Protein AF-0000000078447100 (afdb_homodimer)

Nearest PDB structures (foldseek):
  7edz-assembly1_D  TM=8.514E-01  e=6.409E-15  Homo sapiens
  6ai8-assembly1_A  TM=8.101E-01  e=1.348E-12  Saccharomyces cerevisiae S288C
  1p9o-assembly1_B  TM=8.263E-01  e=1.853E-12  Homo sapiens
  1p9o-assembly1_A  TM=8.229E-01  e=5.770E-11  Homo sapiens
  2gk4-assembly1_A  TM=7.400E-01  e=4.575E-07  Streptococcus pneumoniae TIGR4

Solvent-accessible surface area (backbone atoms only — not comparable to full-atom values): 26910 Å² total; per-residue (Å²): 136,85,70,76,40,76,47,76,41,53,69,80,52,90,51,87,57,45,63,55,67,40,46,86,88,42,76,62,48,47,62,76,25,47,47,72,45,96,87,68,45,36,33,46,49,60,66,78,89,36,40,66,51,30,51,50,30,53,52,52,41,70,73,40,50,91,34,50,45,80,46,69,30,88,45,69,66,51,41,50,52,51,50,48,54,50,36,60,69,45,42,84,48,33,47,79,34,73,46,74,53,70,76,86,64,68,50,54,38,66,41,76,89,67,48,74,89,54,86,79,65,57,84,50,65,45,74,44,61,31,34,49,45,81,59,63,63,46,52,45,36,72,66,42,43,78,51,30,39,32,32,39,58,47,83,20,82,43,72,72,51,36,53,55,54,46,49,54,39,38,29,81,85,47,50,26,56,30,32,40,32,28,33,64,92,46,50,82,47,43,37,36,35,41,36,70,88,67,49,73,44,80,44,55,38,66,90,76,38,41,68,58,50,50,49,49,52,50,52,52,54,40,51,53,48,37,53,52,53,52,51,58,60,55,57,58,68,76,100,136,84,69,77,41,77,47,77,41,53,69,81,51,91,52,84,57,43,64,56,68,40,46,87,88,42,74,60,50,47,61,74,25,46,46,71,44,96,86,68,45,36,34,46,50,59,65,77,88,34,40,66,51,30,51,50,29,52,52,53,40,69,74,42,50,90,36,51,44,80,44,71,30,87,44,68,66,51,39,51,52,52,49,48,52,50,36,60,70,44,42,85,51,32,46,80,36,73,46,73,54,70,78,86,64,69,48,52,38,67,41,76,90,68,49,73,90,54,86,79,65,57,84,49,65,46,73,45,63,30,31,48,44,82,59,62,61,48,51,46,35,73,65,41,43,80,52,31,39,34,33,39,60,46,81,20,82,45,70,72,50,36,53,54,55,46,48,53,40,37,29,81,88,47,51,27,56,30,33,41,31,28,35,64,91,45,50,83,45,40,37,37,36,41,36,70,89,67,50,75,45,80,44,54,38,68,90,76,38,42,68,59,51,50,49,48,54,51,52,50,52,42,51,52,49,37,54,53,53,52,52,56,60,56,57,56,68,78,101

Structure (mmCIF, N/CA/C/O backbone):
data_AF-0000000078447100-model_v1
#
loop_
_entity.id
_entity.type
_entity.pdbx_description
1 polymer 'DNA/pantothenate metabolism flavoprotein C-terminal domain-containing protein'
#
loop_
_atom_site.group_PDB
_atom_site.id
_atom_site.type_symbol
_atom_site.label_atom_id
_atom_site.label_alt_id
_atom_site.label_comp_id
_atom_site.label_asym_id
_atom_site.label_entity_id
_atom_site.label_seq_id
_atom_site.pdbx_PDB_ins_code
_atom_site.Cartn_x
_atom_site.Cartn_y
_atom_site.Cartn_z
_atom_site.occupancy
_atom_site.B_iso_or_equiv
_atom_site.auth_seq_id
_atom_site.auth_comp_id
_atom_site.auth_asym_id
_atom_site.auth_atom_id
_atom_site.pdbx_PDB_model_num
ATOM 1 N N . MET A 1 1 ? -15.727 24.891 15.18 1 54.41 1 MET A N 1
ATOM 2 C CA . MET A 1 1 ? -15.5 25.312 13.805 1 54.41 1 MET A CA 1
ATOM 3 C C . MET A 1 1 ? -14.773 24.219 13.016 1 54.41 1 MET A C 1
ATOM 5 O O . MET A 1 1 ? -13.992 23.453 13.578 1 54.41 1 MET A O 1
ATOM 9 N N . GLY A 1 2 ? -15.367 23.672 11.93 1 81 2 GLY A N 1
ATOM 10 C CA . GLY A 1 2 ? -14.938 22.5 11.195 1 81 2 GLY A CA 1
ATOM 11 C C . GLY A 1 2 ? -13.82 22.781 10.211 1 81 2 GLY A C 1
ATOM 12 O O . GLY A 1 2 ? -13.648 23.922 9.773 1 81 2 GLY A O 1
ATOM 13 N N . TYR A 1 3 ? -12.719 22.188 10.258 1 92.38 3 TYR A N 1
ATOM 14 C CA . TYR A 1 3 ? -11.578 22.344 9.359 1 92.38 3 TYR A CA 1
ATOM 15 C C . TYR A 1 3 ? -11.875 21.703 8 1 92.38 3 TYR A C 1
ATOM 17 O O . TYR A 1 3 ? -12.609 20.719 7.914 1 92.38 3 TYR A O 1
ATOM 25 N N . PHE A 1 4 ? -11.453 22.547 6.965 1 95.44 4 PHE A N 1
ATOM 26 C CA . PHE A 1 4 ? -11.211 21.844 5.711 1 95.44 4 PHE A CA 1
ATOM 27 C C . PHE A 1 4 ? -9.859 21.141 5.734 1 95.44 4 PHE A C 1
ATOM 29 O O . PHE A 1 4 ? -8.867 21.719 6.172 1 95.44 4 PHE A O 1
ATOM 36 N N . VAL A 1 5 ? -9.914 19.938 5.391 1 96.31 5 VAL A N 1
ATOM 37 C CA . VAL A 1 5 ? -8.695 19.156 5.566 1 96.31 5 VAL A CA 1
ATOM 38 C C . VAL A 1 5 ? -8.242 18.609 4.223 1 96.31 5 VAL A C 1
ATOM 40 O O . VAL A 1 5 ? -9.039 18 3.49 1 96.31 5 VAL A O 1
ATOM 43 N N . ILE A 1 6 ? -7.023 18.906 3.891 1 96.31 6 ILE A N 1
ATOM 44 C CA . ILE A 1 6 ? -6.344 18.219 2.799 1 96.31 6 ILE A CA 1
ATOM 45 C C . ILE A 1 6 ? -5.441 17.125 3.361 1 96.31 6 ILE A C 1
ATOM 47 O O . ILE A 1 6 ? -4.48 17.406 4.078 1 96.31 6 ILE A O 1
ATOM 51 N N . HIS A 1 7 ? -5.824 15.93 3.078 1 96.19 7 HIS A N 1
ATOM 52 C CA . HIS A 1 7 ? -5.051 14.781 3.525 1 96.19 7 HIS A CA 1
ATOM 53 C C . HIS A 1 7 ? -4.164 14.242 2.408 1 96.19 7 HIS A C 1
ATOM 55 O O . HIS A 1 7 ? -4.645 13.547 1.506 1 96.19 7 HIS A O 1
ATOM 61 N N . LEU A 1 8 ? -2.922 14.594 2.455 1 95 8 LEU A N 1
ATOM 62 C CA . LEU A 1 8 ? -1.92 14.133 1.5 1 95 8 LEU A CA 1
ATOM 63 C C . LEU A 1 8 ? -1.141 12.945 2.057 1 95 8 LEU A C 1
ATOM 65 O O . LEU A 1 8 ? -0.44 13.078 3.062 1 95 8 LEU A O 1
ATOM 69 N N . SER A 1 9 ? -1.288 11.781 1.479 1 93 9 SER A N 1
ATOM 70 C CA . SER A 1 9 ? -0.657 10.586 2.018 1 93 9 SER A CA 1
ATOM 71 C C . SER A 1 9 ? -0.119 9.695 0.902 1 93 9 SER A C 1
ATOM 73 O O . SER A 1 9 ? -0.485 9.859 -0.263 1 93 9 SER A O 1
ATOM 75 N N . ARG A 1 10 ? 0.785 8.828 1.29 1 89.75 10 ARG A N 1
ATOM 76 C CA . ARG A 1 10 ? 1.256 7.828 0.334 1 89.75 10 ARG A CA 1
ATOM 77 C C . ARG A 1 10 ? 0.117 6.918 -0.112 1 89.75 10 ARG A C 1
ATOM 79 O O . ARG A 1 10 ? -0.798 6.633 0.663 1 89.75 10 ARG A O 1
ATOM 86 N N . LYS A 1 11 ? 0.322 6.465 -1.306 1 84.12 11 LYS A N 1
ATOM 87 C CA . LYS A 1 11 ? -0.672 5.52 -1.804 1 84.12 11 LYS A CA 1
ATOM 88 C C . LYS A 1 11 ? -0.729 4.27 -0.928 1 84.12 11 LYS A C 1
ATOM 90 O O . LYS A 1 11 ? 0.309 3.754 -0.507 1 84.12 11 LYS A O 1
ATOM 95 N N . ASN A 1 12 ? -1.906 3.83 -0.473 1 75.81 12 ASN A N 1
ATOM 96 C CA . ASN A 1 12 ? -2.18 2.602 0.263 1 75.81 12 ASN A CA 1
ATOM 97 C C . ASN A 1 12 ? -1.906 2.77 1.756 1 75.81 12 ASN A C 1
ATOM 99 O O . ASN A 1 12 ? -1.729 1.784 2.473 1 75.81 12 ASN A O 1
ATOM 103 N N . SER A 1 13 ? -1.662 4.004 2.105 1 85.44 13 SER A N 1
ATOM 104 C CA . SER A 1 13 ? -1.554 4.25 3.539 1 85.44 13 SER A CA 1
ATOM 105 C C . SER A 1 13 ? -2.918 4.176 4.219 1 85.44 13 SER A C 1
ATOM 107 O O . SER A 1 13 ? -3.949 4.117 3.545 1 85.44 13 SER A O 1
ATOM 109 N N . HIS A 1 14 ? -2.803 4.141 5.516 1 87.25 14 HIS A N 1
ATOM 110 C CA . HIS A 1 14 ? -4.039 4.191 6.289 1 87.25 14 HIS A CA 1
ATOM 111 C C . HIS A 1 14 ? -4.75 5.527 6.102 1 87.25 14 HIS A C 1
ATOM 113 O O . HIS A 1 14 ? -4.113 6.586 6.137 1 87.25 14 HIS A O 1
ATOM 119 N N . LEU A 1 15 ? -6.035 5.41 5.832 1 90.5 15 LEU A N 1
ATOM 120 C CA . LEU A 1 15 ? -6.832 6.609 5.602 1 90.5 15 LEU A CA 1
ATOM 121 C C . LEU A 1 15 ? -7.773 6.863 6.777 1 90.5 15 LEU A C 1
ATOM 123 O O . LEU A 1 15 ? -8.141 5.934 7.496 1 90.5 15 LEU A O 1
ATOM 127 N N . PRO A 1 16 ? -8.117 8.125 7.027 1 90.62 16 PRO A N 1
ATOM 128 C CA . PRO A 1 16 ? -9.055 8.438 8.117 1 90.62 16 PRO A CA 1
ATOM 129 C C . PRO A 1 16 ? -10.398 7.723 7.961 1 90.62 16 PRO A C 1
ATOM 131 O O . PRO A 1 16 ? -10.867 7.523 6.84 1 90.62 16 PRO A O 1
ATOM 134 N N . PHE A 1 17 ? -11.062 7.309 9.086 1 92.56 17 PHE A N 1
ATOM 135 C CA . PHE A 1 17 ? -12.367 6.66 9.164 1 92.56 17 PHE A CA 1
ATOM 136 C C . PHE A 1 17 ? -12.281 5.219 8.68 1 92.56 17 PHE A C 1
ATOM 138 O O . PHE A 1 17 ? -12.883 4.32 9.281 1 92.56 17 PHE A O 1
ATOM 145 N N . LEU A 1 18 ? -11.484 5.035 7.617 1 90.81 18 LEU A N 1
ATOM 146 C CA . LEU A 1 18 ? -11.469 3.762 6.91 1 90.81 18 LEU A CA 1
ATOM 147 C C . LEU A 1 18 ? -10.898 2.656 7.793 1 90.81 18 LEU A C 1
ATOM 149 O O . LEU A 1 18 ? -11.297 1.495 7.68 1 90.81 18 LEU A O 1
ATOM 153 N N . GLY A 1 19 ? -10.023 3.082 8.641 1 87.81 19 GLY A N 1
ATOM 154 C CA . GLY A 1 19 ? -9.383 2.102 9.508 1 87.81 19 GLY A CA 1
ATOM 155 C C . GLY A 1 19 ? -10.359 1.383 10.422 1 87.81 19 GLY A C 1
ATOM 156 O O . GLY A 1 19 ? -10.039 0.324 10.969 1 87.81 19 GLY A O 1
ATOM 157 N N . LYS A 1 20 ? -11.523 1.904 10.602 1 87.5 20 LYS A N 1
ATOM 158 C CA . LYS A 1 20 ? -12.547 1.272 11.43 1 87.5 20 LYS A CA 1
ATOM 159 C C . LYS A 1 20 ? -13.383 0.293 10.617 1 87.5 20 LYS A C 1
ATOM 161 O O . LYS A 1 20 ? -14.18 -0.462 11.172 1 87.5 20 LYS A O 1
ATOM 166 N N . ILE A 1 21 ? -13.219 0.343 9.32 1 89 21 ILE A N 1
ATOM 167 C CA . ILE A 1 21 ? -14 -0.478 8.398 1 89 21 ILE A CA 1
ATOM 168 C C . ILE A 1 21 ? -13.125 -1.584 7.82 1 89 21 ILE A C 1
ATOM 170 O O . ILE A 1 21 ? -13.555 -2.736 7.719 1 89 21 ILE A O 1
ATOM 174 N N . VAL A 1 22 ? -11.93 -1.166 7.52 1 85.94 22 VAL A N 1
ATOM 175 C CA . VAL A 1 22 ? -11.023 -2.07 6.82 1 85.94 22 VAL A CA 1
ATOM 176 C C . VAL A 1 22 ? -9.852 -2.438 7.73 1 85.94 22 VAL A C 1
ATOM 178 O O . VAL A 1 22 ? -9.312 -1.58 8.438 1 85.94 22 VAL A O 1
ATOM 181 N N . ASP A 1 23 ? -9.562 -3.684 7.734 1 84.94 23 ASP A N 1
ATOM 182 C CA . ASP A 1 23 ? -8.352 -4.156 8.398 1 84.94 23 ASP A CA 1
ATOM 183 C C . ASP A 1 23 ? -7.168 -4.16 7.438 1 84.94 23 ASP A C 1
ATOM 185 O O . ASP A 1 23 ? -7.098 -4.992 6.535 1 84.94 23 ASP A O 1
ATOM 189 N N . TYR A 1 24 ? -6.215 -3.344 7.699 1 79.75 24 TYR A N 1
ATOM 190 C CA . TYR A 1 24 ? -5.082 -3.18 6.797 1 79.75 24 TYR A CA 1
ATOM 191 C C . TYR A 1 24 ? -4.121 -4.359 6.906 1 79.75 24 TYR A C 1
ATOM 193 O O . TYR A 1 24 ? -3.334 -4.609 5.992 1 79.75 24 TYR A O 1
ATOM 201 N N . GLU A 1 25 ? -4.191 -5.055 7.926 1 82.38 25 GLU A N 1
ATOM 202 C CA . GLU A 1 25 ? -3.314 -6.207 8.117 1 82.38 25 GLU A CA 1
ATOM 203 C C . GLU A 1 25 ? -3.887 -7.453 7.457 1 82.38 25 GLU A C 1
ATOM 205 O O . GLU A 1 25 ? -3.139 -8.328 7.02 1 82.38 25 GLU A O 1
ATOM 210 N N . HIS A 1 26 ? -5.195 -7.457 7.508 1 86.25 26 HIS A N 1
ATOM 211 C CA . HIS A 1 26 ? -5.902 -8.562 6.875 1 86.25 26 HIS A CA 1
ATOM 212 C C . HIS A 1 26 ? -6.742 -8.078 5.699 1 86.25 26 HIS A C 1
ATOM 214 O O . HIS A 1 26 ? -7.941 -7.836 5.844 1 86.25 26 HIS A O 1
ATOM 220 N N . GLY A 1 27 ? -6.164 -8.07 4.57 1 83.38 27 GLY A N 1
ATOM 221 C CA . GLY A 1 27 ? -6.742 -7.418 3.404 1 83.38 27 GLY A CA 1
ATOM 222 C C . GLY A 1 27 ? -8.078 -8.008 2.998 1 83.38 27 GLY A C 1
ATOM 223 O O . GLY A 1 27 ? -8.938 -7.301 2.461 1 83.38 27 GLY A O 1
ATOM 224 N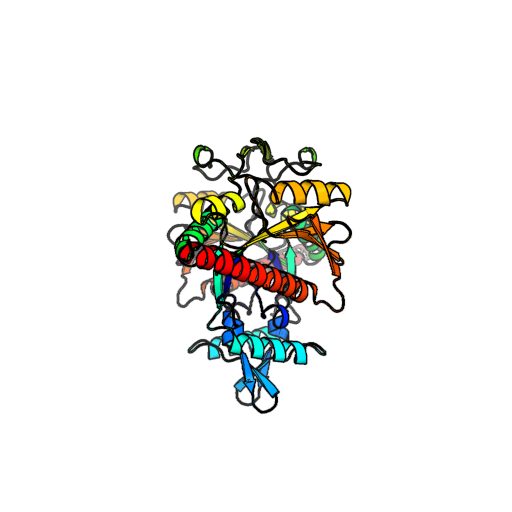 N . MET A 1 28 ? -8.289 -9.289 3.314 1 90.5 28 MET A N 1
ATOM 225 C CA . MET A 1 2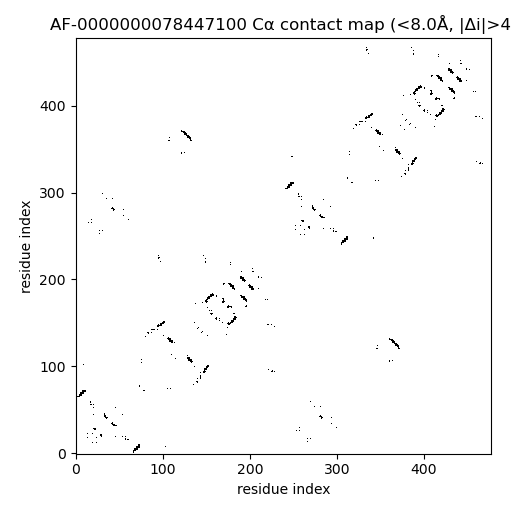8 ? -9.523 -9.938 2.887 1 90.5 28 MET A CA 1
ATOM 226 C C . MET A 1 28 ? -10.609 -9.797 3.951 1 90.5 28 MET A C 1
ATOM 228 O O . MET A 1 28 ? -11.742 -10.219 3.744 1 90.5 28 MET A O 1
ATOM 232 N N . SER A 1 29 ? -10.328 -9.133 4.992 1 88.5 29 SER A N 1
ATOM 233 C CA . SER A 1 29 ? -11.258 -9.055 6.117 1 88.5 29 SER A CA 1
ATOM 234 C C . SER A 1 29 ? -12.555 -8.367 5.711 1 88.5 29 SER A C 1
ATOM 236 O O . SER A 1 29 ? -13.633 -8.727 6.199 1 88.5 29 SER A O 1
ATOM 238 N N . VAL A 1 30 ? -12.43 -7.445 4.844 1 90.31 30 VAL A N 1
ATOM 239 C CA . VAL A 1 30 ? -13.617 -6.738 4.395 1 90.31 30 VAL A CA 1
ATOM 240 C C . VAL A 1 30 ? -14.562 -7.707 3.688 1 90.31 30 VAL A C 1
ATOM 242 O O . VAL A 1 30 ? -15.781 -7.645 3.871 1 90.31 30 VAL A O 1
ATOM 245 N N . MET A 1 31 ? -13.977 -8.57 2.93 1 93.44 31 MET A N 1
ATOM 246 C CA . MET A 1 31 ? -14.781 -9.562 2.221 1 93.44 31 MET A CA 1
ATOM 247 C C . MET A 1 31 ? -15.531 -10.461 3.201 1 93.44 31 MET A C 1
ATOM 249 O O . MET A 1 31 ? -16.688 -10.82 2.967 1 93.44 31 MET A O 1
ATOM 253 N N . ASP A 1 32 ? -14.883 -10.758 4.262 1 93.56 32 ASP A N 1
ATOM 254 C CA . ASP A 1 32 ? -15.461 -11.641 5.273 1 93.56 32 ASP A CA 1
ATOM 255 C C . ASP A 1 32 ? -16.656 -10.977 5.957 1 93.56 32 ASP A C 1
ATOM 257 O O . ASP A 1 32 ? -17.5 -11.656 6.547 1 93.56 32 ASP A O 1
ATOM 261 N N . ARG A 1 33 ? -16.719 -9.641 5.852 1 93.75 33 ARG A N 1
ATOM 262 C CA . ARG A 1 33 ? -17.734 -8.906 6.594 1 93.75 33 ARG A CA 1
ATOM 263 C C . ARG A 1 33 ? -18.891 -8.508 5.688 1 93.75 33 ARG A C 1
ATOM 265 O O . ARG A 1 33 ? -19.828 -7.836 6.125 1 93.75 33 ARG A O 1
ATOM 272 N N . LEU A 1 34 ? -18.797 -8.883 4.453 1 95.06 34 LEU A N 1
ATOM 273 C CA . LEU A 1 34 ? -19.859 -8.586 3.5 1 95.06 34 LEU A CA 1
ATOM 274 C C . LEU A 1 34 ? -20.672 -9.836 3.182 1 95.06 34 LEU A C 1
ATOM 276 O O . LEU A 1 34 ? -20.109 -10.93 3.057 1 95.06 34 LEU A O 1
ATOM 280 N N . SER A 1 35 ? -21.922 -9.695 3.096 1 94.38 35 SER A N 1
ATOM 281 C CA . SER A 1 35 ? -22.812 -10.789 2.707 1 94.38 35 SER A CA 1
ATOM 282 C C . SER A 1 35 ? -24.016 -10.266 1.915 1 94.38 35 SER A C 1
ATOM 284 O O . SER A 1 35 ? -24.375 -9.094 2.031 1 94.38 35 SER A O 1
ATOM 286 N N . VAL A 1 36 ? -24.5 -11.094 1.108 1 93.25 36 VAL A N 1
ATOM 287 C CA . VAL A 1 36 ? -25.688 -10.742 0.322 1 93.25 36 VAL A CA 1
ATOM 288 C C . VAL A 1 36 ? -26.938 -11.289 0.997 1 93.25 36 VAL A C 1
ATOM 290 O O . VAL A 1 36 ? -27.062 -12.5 1.207 1 93.25 36 VAL A O 1
ATOM 293 N N . SER A 1 37 ? -27.828 -10.398 1.295 1 89.94 37 SER A N 1
ATOM 294 C CA . SER A 1 37 ? -29.078 -10.812 1.911 1 89.94 37 SER A CA 1
ATOM 295 C C . SER A 1 37 ? -30 -11.469 0.894 1 89.94 37 SER A C 1
ATOM 297 O O . SER A 1 37 ? -29.734 -11.43 -0.31 1 89.94 37 SER A O 1
ATOM 299 N N . LYS A 1 38 ? -31.062 -12.055 1.337 1 89.06 38 LYS A N 1
ATOM 300 C CA . LYS A 1 38 ? -32.031 -12.727 0.493 1 89.06 38 LYS A CA 1
ATOM 301 C C . LYS A 1 38 ? -32.688 -11.75 -0.49 1 89.06 38 LYS A C 1
ATOM 303 O O . LYS A 1 38 ? -33.062 -12.133 -1.602 1 89.06 38 LYS A O 1
ATOM 308 N N . ASP A 1 39 ? -32.781 -10.43 -0.158 1 88.19 39 ASP A N 1
ATOM 309 C CA . ASP A 1 39 ? -33.375 -9.398 -0.99 1 88.19 39 ASP A CA 1
ATOM 310 C C . ASP A 1 39 ? -32.375 -8.773 -1.938 1 88.19 39 ASP A C 1
ATOM 312 O O . ASP A 1 39 ? -32.656 -7.785 -2.613 1 88.19 39 ASP A O 1
ATOM 316 N N . GLY A 1 40 ? -31.188 -9.32 -1.901 1 87.25 40 GLY A N 1
ATOM 317 C CA . GLY A 1 40 ? -30.172 -8.852 -2.83 1 87.25 40 GLY A CA 1
ATOM 318 C C . GLY A 1 40 ? -29.406 -7.645 -2.32 1 87.25 40 GLY A C 1
ATOM 319 O O . GLY A 1 40 ? -28.734 -6.965 -3.088 1 87.25 40 GLY A O 1
ATOM 320 N N . VAL A 1 41 ? -29.672 -7.352 -1.05 1 91 41 VAL A N 1
ATOM 321 C CA . VAL A 1 41 ? -28.953 -6.227 -0.448 1 91 41 VAL A CA 1
ATOM 322 C C . VAL A 1 41 ? -27.625 -6.703 0.137 1 91 41 VAL A C 1
ATOM 324 O O . VAL A 1 41 ? -27.578 -7.754 0.785 1 91 41 VAL A O 1
ATOM 327 N N . ILE A 1 42 ? -26.578 -5.973 -0.203 1 95.12 42 ILE A N 1
ATOM 328 C CA . ILE A 1 42 ? -25.297 -6.32 0.375 1 95.12 42 ILE A CA 1
ATOM 329 C C . ILE A 1 42 ? -25.156 -5.688 1.756 1 95.12 42 ILE A C 1
ATOM 331 O O . ILE A 1 42 ? -25.297 -4.473 1.904 1 95.12 42 ILE A O 1
ATOM 335 N N . VAL A 1 43 ? -24.859 -6.496 2.711 1 95.31 43 VAL A N 1
ATOM 336 C CA . VAL A 1 43 ? -24.766 -6.043 4.094 1 95.31 43 VAL A CA 1
ATOM 337 C C . VAL A 1 43 ? -23.328 -6.156 4.574 1 95.31 43 VAL A C 1
ATOM 339 O O . VAL A 1 43 ? -22.609 -7.098 4.211 1 95.31 43 VAL A O 1
ATOM 342 N N . PHE A 1 44 ? -22.922 -5.184 5.309 1 95.31 44 PHE A N 1
ATOM 343 C CA . PHE A 1 44 ? -21.609 -5.164 5.953 1 95.31 44 PHE A CA 1
ATOM 344 C C . PHE A 1 44 ? -21.75 -5.402 7.453 1 95.31 44 PHE A C 1
ATOM 346 O O . PHE A 1 44 ? -22.406 -4.629 8.148 1 95.31 44 PHE A O 1
ATOM 353 N N . GLU A 1 45 ? -21.078 -6.453 7.914 1 92.94 45 GLU A N 1
ATOM 354 C CA . GLU A 1 45 ? -21.172 -6.816 9.32 1 92.94 45 GLU A CA 1
ATOM 355 C C . GLU A 1 45 ? -19.812 -6.773 10 1 92.94 45 GLU A C 1
ATOM 357 O O . GLU A 1 45 ? -19.031 -7.73 9.906 1 92.94 45 GLU A O 1
ATOM 362 N N . PRO A 1 46 ? -19.594 -5.68 10.711 1 89.5 46 PRO A N 1
ATOM 363 C CA . PRO A 1 46 ? -18.297 -5.609 11.398 1 89.5 46 PRO A CA 1
ATOM 364 C C . PRO A 1 46 ? -18.109 -6.73 12.422 1 89.5 46 PRO A C 1
ATOM 366 O O . PRO A 1 46 ? -19.078 -7.379 12.812 1 89.5 46 PRO A O 1
ATOM 369 N N . GLU A 1 47 ? -16.797 -6.949 12.695 1 79.94 47 GLU A N 1
ATOM 370 C CA . GLU A 1 47 ? -16.484 -7.992 13.672 1 79.94 47 GLU A CA 1
ATOM 371 C C . GLU A 1 47 ? -16.828 -7.547 15.086 1 79.94 47 GLU A C 1
ATOM 373 O O . GLU A 1 47 ? -16.375 -6.496 15.539 1 79.94 47 GLU A O 1
ATOM 378 N N . GLY A 1 48 ? -17.609 -8.352 15.773 1 75.19 48 GLY A N 1
ATOM 379 C CA . GLY A 1 48 ? -17.875 -8.219 17.203 1 75.19 48 GLY A CA 1
ATOM 380 C C . GLY A 1 48 ? -18.094 -6.785 17.641 1 75.19 48 GLY A C 1
ATOM 381 O O . GLY A 1 48 ? -18.984 -6.102 17.125 1 75.19 48 GLY A O 1
ATOM 382 N N . ASP A 1 49 ? -17 -6.375 18.516 1 76.75 49 ASP A N 1
ATOM 383 C CA . ASP A 1 49 ? -17.078 -5.105 19.234 1 76.75 49 ASP A CA 1
ATOM 384 C C . ASP A 1 49 ? -16.75 -3.934 18.312 1 76.75 49 ASP A C 1
ATOM 386 O O . ASP A 1 49 ? -16.844 -2.771 18.703 1 76.75 49 ASP A O 1
ATOM 390 N N . GLN A 1 50 ? -16.688 -4.223 16.969 1 85.56 50 GLN A N 1
ATOM 391 C CA . GLN A 1 50 ? -16.281 -3.146 16.062 1 85.56 50 GLN A CA 1
ATOM 392 C C . GLN A 1 50 ? -17.5 -2.492 15.414 1 85.56 50 GLN A C 1
ATOM 394 O O . GLN A 1 50 ? -17.359 -1.507 14.688 1 85.56 50 GLN A O 1
ATOM 399 N N . TYR A 1 51 ? -18.641 -3.016 15.805 1 89.81 51 TYR A N 1
ATOM 400 C CA . TYR A 1 51 ? -19.859 -2.508 15.172 1 89.81 51 TYR A CA 1
ATOM 401 C C . TYR A 1 51 ? -20.078 -1.037 15.508 1 89.81 51 TYR A C 1
ATOM 403 O O . TYR A 1 51 ? -20.25 -0.209 14.617 1 89.81 51 TYR A O 1
ATOM 411 N N . LEU A 1 52 ? -19.984 -0.781 16.781 1 89.5 52 LEU A N 1
ATOM 412 C CA . LEU A 1 52 ? -20.219 0.592 17.219 1 89.5 52 LEU A CA 1
ATOM 413 C C . LEU A 1 52 ? -19.156 1.53 16.641 1 89.5 52 LEU A C 1
ATOM 415 O O . LEU A 1 52 ? -19.469 2.67 16.281 1 89.5 52 LEU A O 1
ATOM 419 N N . HIS A 1 53 ? -17.984 1.069 16.547 1 89.88 53 HIS A N 1
ATOM 420 C CA . HIS A 1 53 ? -16.906 1.868 15.984 1 89.88 53 HIS A CA 1
ATOM 421 C C . HIS A 1 53 ? -17.141 2.131 14.5 1 89.88 53 HIS A C 1
ATOM 42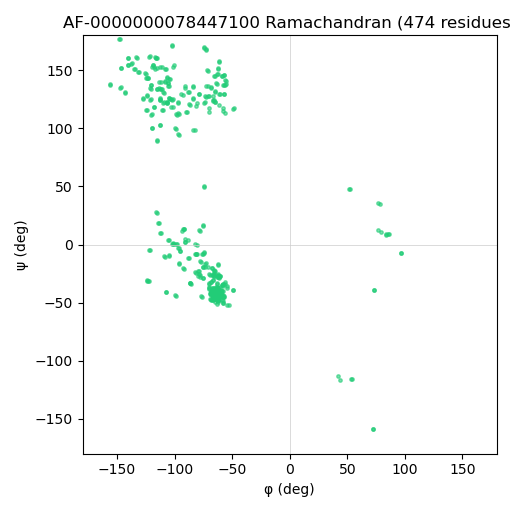3 O O . HIS A 1 53 ? -16.891 3.236 14.016 1 89.88 53 HIS A O 1
ATOM 429 N N . ALA A 1 54 ? -17.656 1.135 13.891 1 93.62 54 ALA A N 1
ATOM 430 C CA . ALA A 1 54 ? -17.938 1.271 12.461 1 93.62 54 ALA A CA 1
ATOM 431 C C . ALA A 1 54 ? -19.062 2.271 12.219 1 93.62 54 ALA A C 1
ATOM 433 O O . ALA A 1 54 ? -18.938 3.143 11.352 1 93.62 54 ALA A O 1
ATOM 434 N N . ILE A 1 55 ? -20.031 2.195 13.039 1 93.25 55 ILE A N 1
ATOM 435 C CA . ILE A 1 55 ? -21.156 3.098 12.898 1 93.25 55 ILE A CA 1
ATOM 436 C C . ILE A 1 55 ? -20.703 4.539 13.125 1 93.25 55 ILE A C 1
ATOM 438 O O . ILE A 1 55 ? -21.047 5.434 12.352 1 93.25 55 ILE A O 1
ATOM 442 N N . LYS A 1 56 ? -19.969 4.66 14.133 1 92.56 56 LYS A N 1
ATOM 443 C CA . LYS A 1 56 ? -19.453 5.996 14.445 1 92.56 56 LYS A CA 1
ATOM 444 C C . LYS A 1 56 ? -18.594 6.535 13.305 1 92.56 56 LYS A C 1
ATOM 446 O O . LYS A 1 56 ? -18.719 7.703 12.93 1 92.56 56 LYS A O 1
ATOM 451 N N . ALA A 1 57 ? -17.781 5.727 12.805 1 93.75 57 ALA A N 1
ATOM 452 C CA . ALA A 1 57 ? -16.906 6.137 11.703 1 93.75 57 ALA A CA 1
ATOM 453 C C . ALA A 1 57 ? -17.719 6.535 10.477 1 93.75 57 ALA A C 1
ATOM 455 O O . ALA A 1 57 ? -17.422 7.535 9.82 1 93.75 57 ALA A O 1
ATOM 456 N N . LEU A 1 58 ? -18.734 5.789 10.18 1 95.38 58 LEU A N 1
ATOM 457 C CA . LEU A 1 58 ? -19.562 6.066 9.016 1 95.38 58 LEU A CA 1
ATOM 458 C C . LEU A 1 58 ? -20.328 7.375 9.195 1 95.38 58 LEU A C 1
ATOM 460 O O . LEU A 1 58 ? -20.422 8.18 8.266 1 95.38 58 LEU A O 1
ATOM 464 N N . LYS A 1 59 ? -20.781 7.594 10.352 1 93.5 59 LYS A N 1
ATOM 465 C CA . LYS A 1 59 ? -21.484 8.836 10.648 1 93.5 59 LYS A CA 1
ATOM 466 C C . LYS A 1 59 ? -20.547 10.031 10.57 1 93.5 59 LYS A C 1
ATOM 468 O O . LYS A 1 59 ? -20.875 11.047 9.945 1 93.5 59 LYS A O 1
ATOM 473 N N . ASP A 1 60 ? -19.422 9.867 11.195 1 93.38 60 ASP A N 1
ATOM 474 C CA . ASP A 1 60 ? -18.422 10.93 11.18 1 93.38 60 ASP A CA 1
ATOM 475 C C . ASP A 1 60 ? -17.984 11.25 9.75 1 93.38 60 ASP A C 1
ATOM 477 O O . ASP A 1 60 ? -17.828 12.422 9.391 1 93.38 60 ASP A O 1
ATOM 481 N N . TYR A 1 61 ? -17.844 10.258 8.984 1 95.38 61 TYR A N 1
ATOM 482 C CA . TYR A 1 61 ? -17.438 10.461 7.598 1 95.38 61 TYR A CA 1
ATOM 483 C C . TYR A 1 61 ? -18.516 11.195 6.816 1 95.38 61 TYR A C 1
ATOM 485 O O . TYR A 1 61 ? -18.219 12.141 6.078 1 95.38 61 TYR A O 1
ATOM 493 N N . ALA A 1 62 ? -19.703 10.766 6.969 1 93.69 62 ALA A N 1
ATOM 494 C CA . ALA A 1 62 ? -20.812 11.391 6.258 1 93.69 62 ALA A CA 1
ATOM 495 C C . ALA A 1 62 ? -20.906 12.875 6.602 1 93.69 62 ALA A C 1
ATOM 497 O O . ALA A 1 62 ? -21.219 13.703 5.734 1 93.69 62 ALA A O 1
ATOM 498 N N . GLU A 1 63 ? -20.578 13.164 7.777 1 93.69 63 GLU A N 1
ATOM 499 C CA . GLU A 1 63 ? -20.703 14.539 8.258 1 93.69 63 GLU A CA 1
ATOM 500 C C . GLU A 1 63 ? -19.531 15.391 7.773 1 93.69 63 GLU A C 1
ATOM 502 O O . GLU A 1 63 ? -19.656 16.609 7.672 1 93.69 63 GLU A O 1
ATOM 507 N N . ASN A 1 64 ? -18.453 14.734 7.453 1 94.56 64 ASN A N 1
ATOM 508 C CA . ASN A 1 64 ? -17.25 15.531 7.27 1 94.56 64 ASN A CA 1
ATOM 509 C C . ASN A 1 64 ? -16.656 15.352 5.871 1 94.56 64 ASN A C 1
ATOM 511 O O . ASN A 1 64 ? -15.727 16.062 5.488 1 94.56 64 ASN A O 1
ATOM 515 N N . LYS A 1 65 ? -17.234 14.461 5.102 1 94.19 65 LYS A N 1
ATOM 516 C CA . LYS A 1 65 ? -16.625 14.094 3.828 1 94.19 65 LYS A CA 1
ATOM 517 C C . LYS A 1 65 ? -16.531 15.305 2.896 1 94.19 65 LYS A C 1
ATOM 519 O O . LYS A 1 65 ? -15.609 15.398 2.086 1 94.19 65 LYS A O 1
ATOM 524 N N . ASN A 1 66 ? -17.422 16.266 3.004 1 94.38 66 ASN A N 1
ATOM 525 C CA . ASN A 1 66 ? -17.422 17.422 2.117 1 94.38 66 ASN A CA 1
ATOM 526 C C . ASN A 1 66 ? -16.312 18.406 2.48 1 94.38 66 ASN A C 1
ATOM 528 O O . ASN A 1 66 ? -16.016 19.328 1.718 1 94.38 66 ASN A O 1
ATOM 532 N N . ARG A 1 67 ? -15.641 18.203 3.58 1 95.69 67 ARG A N 1
ATOM 533 C CA . ARG A 1 67 ? -14.547 19.062 4.016 1 95.69 67 ARG A CA 1
ATOM 534 C C . ARG A 1 67 ? -13.219 18.328 3.963 1 95.69 67 ARG A C 1
ATOM 536 O O . ARG A 1 67 ? -12.195 18.844 4.434 1 95.69 67 ARG A O 1
ATOM 543 N N . LEU A 1 68 ? -13.258 17.188 3.377 1 95.06 68 LEU A N 1
ATOM 544 C CA . LEU A 1 68 ? -12.062 16.359 3.318 1 95.06 68 LEU A CA 1
ATOM 545 C C . LEU A 1 68 ? -11.625 16.141 1.876 1 95.06 68 LEU A C 1
ATOM 547 O O . LEU A 1 68 ? -12.414 15.695 1.04 1 95.06 68 LEU A O 1
ATOM 551 N N . PHE A 1 69 ? -10.469 16.594 1.586 1 94.56 69 PHE A N 1
ATOM 552 C CA . PHE A 1 69 ? -9.844 16.312 0.297 1 94.56 69 PHE A CA 1
ATOM 553 C C . PHE A 1 69 ? -8.656 15.375 0.459 1 94.56 69 PHE A C 1
ATOM 555 O O . PHE A 1 69 ? -7.672 15.719 1.121 1 94.56 69 PHE A O 1
ATOM 562 N N . VAL A 1 70 ? -8.797 14.195 -0.137 1 94.25 70 VAL A N 1
ATOM 563 C CA . VAL A 1 70 ? -7.754 13.18 -0.006 1 94.25 70 VAL A CA 1
ATOM 564 C C . VAL A 1 70 ? -6.949 13.094 -1.302 1 94.25 70 VAL A C 1
ATOM 566 O O . VAL A 1 70 ? -7.52 12.977 -2.389 1 94.25 70 VAL A O 1
ATOM 569 N N . GLU A 1 71 ? -5.676 13.227 -1.182 1 93.31 71 GLU A N 1
ATOM 570 C CA . GLU A 1 71 ? -4.75 13.102 -2.303 1 93.31 71 GLU A CA 1
ATOM 571 C C . GLU A 1 71 ? -3.588 12.172 -1.959 1 93.31 71 GLU A C 1
ATOM 573 O O . GLU A 1 71 ? -3.195 12.07 -0.795 1 93.31 71 GLU A O 1
ATOM 578 N N . HIS A 1 72 ? -3.107 11.484 -3.01 1 92.44 72 HIS A N 1
ATOM 579 C CA . HIS A 1 72 ? -2.047 10.516 -2.77 1 92.44 72 HIS A CA 1
ATOM 580 C C . HIS A 1 72 ? -0.779 10.883 -3.533 1 92.44 72 HIS A C 1
ATOM 582 O O . HIS A 1 72 ? -0.834 11.633 -4.512 1 92.44 72 HIS A O 1
ATOM 588 N N . PHE A 1 73 ? 0.351 10.43 -3.004 1 90.88 73 PHE A N 1
ATOM 589 C CA . PHE A 1 73 ? 1.627 10.5 -3.705 1 90.88 73 PHE A CA 1
ATOM 590 C C . PHE A 1 73 ? 2.359 9.164 -3.629 1 90.88 73 PHE A C 1
ATOM 592 O O . PHE A 1 73 ? 2.047 8.328 -2.777 1 90.88 73 PHE A O 1
ATOM 599 N N . THR A 1 74 ? 3.348 8.953 -4.555 1 85 74 THR A N 1
ATOM 600 C CA . THR A 1 74 ? 4.125 7.719 -4.551 1 85 74 THR A CA 1
ATOM 601 C C . THR A 1 74 ? 5.617 8.016 -4.445 1 85 74 THR A C 1
ATOM 603 O O . THR A 1 74 ? 6.371 7.242 -3.857 1 85 74 THR A O 1
ATOM 606 N N . THR A 1 75 ? 6.039 9.156 -5.008 1 83.06 75 THR A N 1
ATOM 607 C CA . THR A 1 75 ? 7.453 9.508 -4.984 1 83.06 75 THR A CA 1
ATOM 608 C C . THR A 1 75 ? 7.684 10.773 -4.164 1 83.06 75 THR A C 1
ATOM 610 O O . THR A 1 75 ? 6.75 11.547 -3.93 1 83.06 75 THR A O 1
ATOM 613 N N . VAL A 1 76 ? 8.906 10.93 -3.771 1 86.38 76 VAL A N 1
ATOM 614 C CA . VAL A 1 76 ? 9.266 12.125 -3.016 1 86.38 76 VAL A CA 1
ATOM 615 C C . VAL A 1 76 ? 9.039 13.367 -3.877 1 86.38 76 VAL A C 1
ATOM 617 O O . VAL A 1 76 ? 8.555 14.391 -3.389 1 86.38 76 VAL A O 1
ATOM 620 N N . ASP A 1 77 ? 9.328 13.242 -5.141 1 84.56 77 ASP A N 1
ATOM 621 C CA . ASP A 1 77 ? 9.133 14.367 -6.047 1 84.56 77 ASP A CA 1
ATOM 622 C C . ASP A 1 77 ? 7.656 14.742 -6.152 1 84.56 77 ASP A C 1
ATOM 624 O O . ASP A 1 77 ? 7.305 15.922 -6.129 1 84.56 77 ASP A O 1
ATOM 628 N N . GLU A 1 78 ? 6.883 13.742 -6.246 1 89.25 78 GLU A N 1
ATOM 629 C CA . GLU A 1 78 ? 5.445 13.969 -6.32 1 89.25 78 GLU A CA 1
ATOM 630 C C . GLU A 1 78 ? 4.922 14.609 -5.035 1 89.25 78 GLU A C 1
ATOM 632 O O . GLU A 1 78 ? 4.098 15.523 -5.082 1 89.25 78 GLU A O 1
ATOM 637 N N . TYR A 1 79 ? 5.406 14.07 -4.004 1 92.62 79 TYR A N 1
ATOM 638 C CA . TYR A 1 79 ? 5.023 14.625 -2.709 1 92.62 79 TYR A CA 1
ATOM 639 C C . TYR A 1 79 ? 5.383 16.094 -2.619 1 92.62 79 TYR A C 1
ATOM 641 O O . TYR A 1 79 ? 4.535 16.938 -2.275 1 92.62 79 TYR A O 1
ATOM 649 N N . GLN A 1 80 ? 6.555 16.422 -2.934 1 91.12 80 GLN A N 1
ATOM 650 C CA . GLN A 1 80 ? 7.027 17.797 -2.848 1 91.12 80 GLN A CA 1
ATOM 651 C C . GLN A 1 80 ? 6.246 18.703 -3.789 1 91.12 80 GLN A C 1
ATOM 653 O O . GLN A 1 80 ? 5.875 19.828 -3.418 1 91.12 80 GLN A O 1
ATOM 658 N N . ALA A 1 81 ? 6.004 18.25 -4.965 1 93.06 81 ALA A N 1
ATOM 659 C CA . ALA A 1 81 ? 5.258 19.031 -5.945 1 93.06 81 ALA A CA 1
ATOM 660 C C . ALA A 1 81 ? 3.848 19.328 -5.449 1 93.06 81 ALA A C 1
ATOM 662 O O . ALA A 1 81 ? 3.375 20.469 -5.547 1 93.06 81 ALA A O 1
ATOM 663 N N . LYS A 1 82 ? 3.221 18.359 -4.941 1 95.62 82 LYS A N 1
ATOM 664 C CA . LYS A 1 82 ? 1.858 18.531 -4.445 1 95.62 82 LYS A CA 1
ATOM 665 C C . LYS A 1 82 ? 1.829 19.422 -3.217 1 95.62 82 LYS A C 1
ATOM 667 O O . LYS A 1 82 ? 0.955 20.281 -3.094 1 95.62 82 LYS A O 1
ATOM 672 N N . LEU A 1 83 ? 2.748 19.219 -2.33 1 95.12 83 LEU A N 1
ATOM 673 C CA . LEU A 1 83 ? 2.83 20.062 -1.145 1 95.12 83 LEU A CA 1
ATOM 674 C C . LEU A 1 83 ? 3.059 21.531 -1.53 1 95.12 83 LEU A C 1
ATOM 676 O O . LEU A 1 83 ? 2.445 22.422 -0.955 1 95.12 83 LEU A O 1
ATOM 680 N N . LYS A 1 84 ? 3.941 21.734 -2.504 1 94.75 84 LYS A N 1
ATOM 681 C CA . LYS A 1 84 ? 4.191 23.078 -2.99 1 94.75 84 LYS A CA 1
ATOM 682 C C . LYS A 1 84 ? 2.912 23.719 -3.525 1 94.75 84 LYS A C 1
ATOM 684 O O . LYS A 1 84 ? 2.598 24.859 -3.197 1 94.75 84 LYS A O 1
ATOM 689 N N . THR A 1 85 ? 2.248 22.953 -4.328 1 96.5 85 THR A N 1
ATOM 690 C CA . THR A 1 85 ? 0.994 23.438 -4.895 1 96.5 85 THR A CA 1
ATOM 691 C C . THR A 1 85 ? 0.012 23.828 -3.787 1 96.5 85 THR A C 1
ATOM 693 O O . THR A 1 85 ? -0.614 24.875 -3.844 1 96.5 85 THR A O 1
ATOM 696 N N . ILE A 1 86 ? -0.094 23 -2.803 1 96.38 86 ILE A N 1
ATOM 697 C CA . ILE A 1 86 ? -0.994 23.234 -1.679 1 96.38 86 ILE A CA 1
ATOM 698 C C . ILE A 1 86 ? -0.538 24.469 -0.904 1 96.38 86 ILE A C 1
ATOM 700 O O . ILE A 1 86 ? -1.353 25.312 -0.551 1 96.38 86 ILE A O 1
ATOM 704 N N . ALA A 1 87 ? 0.741 24.531 -0.639 1 95.88 87 ALA A N 1
ATOM 705 C CA . ALA A 1 87 ? 1.294 25.672 0.098 1 95.88 87 ALA A CA 1
ATOM 706 C C . ALA A 1 87 ? 0.997 26.984 -0.616 1 95.88 87 ALA A C 1
ATOM 708 O O . ALA A 1 87 ? 0.532 27.938 0.004 1 95.88 87 ALA A O 1
ATOM 709 N N . TYR A 1 88 ? 1.207 26.984 -1.917 1 96.5 88 TYR A N 1
ATOM 710 C CA . TYR A 1 88 ? 0.941 28.203 -2.686 1 96.5 88 TYR A CA 1
ATOM 711 C C . TYR A 1 88 ? -0.535 28.562 -2.621 1 96.5 88 TYR A C 1
ATOM 713 O O . TYR A 1 88 ? -0.878 29.75 -2.463 1 96.5 88 TYR A O 1
ATOM 721 N N . ALA A 1 89 ? -1.334 27.578 -2.721 1 95.62 89 ALA A N 1
ATOM 722 C CA . ALA A 1 89 ? -2.775 27.812 -2.686 1 95.62 89 ALA A CA 1
ATOM 723 C C . ALA A 1 89 ? -3.211 28.344 -1.319 1 95.62 89 ALA A C 1
ATOM 725 O O . ALA A 1 89 ? -4.191 29.078 -1.217 1 95.62 89 ALA A O 1
ATOM 726 N N . CYS A 1 90 ? -2.447 28.047 -0.287 1 95.38 90 CYS A N 1
ATOM 727 C CA . CYS A 1 90 ? -2.852 28.359 1.078 1 95.38 90 CYS A CA 1
ATOM 728 C C . CYS A 1 90 ? -2.26 29.688 1.524 1 95.38 90 CYS A C 1
ATOM 730 O O . CYS A 1 90 ? -2.584 30.188 2.604 1 95.38 90 CYS A O 1
ATOM 732 N N . THR A 1 91 ? -1.418 30.266 0.699 1 95.62 91 THR A N 1
ATOM 733 C CA . THR A 1 91 ? -0.735 31.5 1.083 1 95.62 91 THR A CA 1
ATOM 734 C C . THR A 1 91 ? -1.743 32.594 1.467 1 95.62 91 THR A C 1
ATOM 736 O O . THR A 1 91 ? -1.489 33.375 2.369 1 95.62 91 THR A O 1
ATOM 739 N N . GLU A 1 92 ? -2.832 32.594 0.872 1 95.19 92 GLU A N 1
ATOM 740 C CA . GLU A 1 92 ? -3.812 33.656 1.082 1 95.19 92 GLU A CA 1
ATOM 741 C C . GLU A 1 92 ? -4.504 33.531 2.436 1 95.19 92 GLU A C 1
ATOM 743 O O . GLU A 1 92 ? -5.082 34.469 2.949 1 95.19 92 GLU A O 1
ATOM 748 N N . PHE A 1 93 ? -4.41 32.375 3.072 1 95.69 93 PHE A N 1
ATOM 749 C CA . PHE A 1 93 ? -5.168 32.125 4.285 1 95.69 93 PHE A CA 1
ATOM 750 C C . PHE A 1 93 ? -4.332 32.406 5.523 1 95.69 93 PHE A C 1
ATOM 752 O O . PHE A 1 93 ? -4.863 32.5 6.633 1 95.69 93 PHE A O 1
ATOM 759 N N . LYS A 1 94 ? -2.998 32.5 5.363 1 94.38 94 LYS A N 1
ATOM 760 C CA . LYS A 1 94 ? -2.08 32.969 6.395 1 94.38 94 LYS A CA 1
ATOM 761 C C . LYS A 1 94 ? -2.26 32.188 7.688 1 94.38 94 LYS A C 1
ATOM 763 O O . LYS A 1 94 ? -2.146 30.953 7.695 1 94.38 94 LYS A O 1
ATOM 768 N N . GLU A 1 95 ? -2.695 32.844 8.789 1 95.44 95 GLU A N 1
ATOM 769 C CA . GLU A 1 95 ? -2.762 32.219 10.102 1 95.44 95 GLU A CA 1
ATOM 770 C C . GLU A 1 95 ? -3.932 31.234 10.195 1 95.44 95 GLU A C 1
ATOM 772 O O . GLU A 1 95 ? -4.035 30.469 11.148 1 95.44 95 GLU A O 1
ATOM 777 N N . HIS A 1 96 ? -4.738 31.203 9.203 1 96.12 96 HIS A N 1
ATOM 778 C CA . HIS A 1 96 ? -5.902 30.328 9.227 1 96.12 96 HIS A CA 1
ATOM 779 C C . HIS A 1 96 ? -5.582 28.969 8.602 1 96.12 96 HIS A C 1
ATOM 781 O O . HIS A 1 96 ? -6.484 28.172 8.344 1 96.12 96 HIS A O 1
ATOM 787 N N . VAL A 1 97 ? -4.293 28.672 8.391 1 96.94 97 VAL A N 1
ATOM 788 C CA . VAL A 1 97 ? -3.818 27.406 7.848 1 96.94 97 VAL A CA 1
ATOM 789 C C . VAL A 1 97 ? -2.887 26.734 8.852 1 96.94 97 VAL A C 1
ATOM 791 O O . VAL A 1 97 ? -2.076 27.391 9.5 1 96.94 97 VAL A O 1
ATOM 794 N N . ALA A 1 98 ? -3.088 25.5 8.969 1 97.44 98 ALA A N 1
ATOM 795 C CA . ALA A 1 98 ? -2.16 24.672 9.742 1 97.44 98 ALA A CA 1
ATOM 796 C C . ALA A 1 98 ? -1.613 23.516 8.898 1 97.44 98 ALA A C 1
ATOM 798 O O . ALA A 1 98 ? -2.373 22.828 8.219 1 97.44 98 ALA A O 1
ATOM 799 N N . PHE A 1 99 ? -0.329 23.375 8.852 1 97.06 99 PHE A N 1
ATOM 800 C CA . PHE A 1 99 ? 0.329 22.25 8.195 1 97.06 99 PHE A CA 1
ATOM 801 C C . PHE A 1 99 ? 0.784 21.219 9.219 1 97.06 99 PHE A C 1
ATOM 803 O O . PHE A 1 99 ? 1.437 21.547 10.211 1 97.06 99 PHE A O 1
ATOM 810 N N . CYS A 1 100 ? 0.372 20.047 9.039 1 96.38 100 CYS A N 1
ATOM 811 C CA . CYS A 1 100 ? 0.843 18.906 9.82 1 96.38 100 CYS A CA 1
ATOM 812 C C . CYS A 1 100 ? 1.641 17.938 8.953 1 96.38 100 CYS A C 1
ATOM 814 O O . CYS A 1 100 ? 1.062 17.141 8.203 1 96.38 100 CYS A O 1
ATOM 816 N N . LEU A 1 101 ? 2.92 17.984 9.078 1 94.75 101 LEU A N 1
ATOM 817 C CA . LEU A 1 101 ? 3.801 17.203 8.219 1 94.75 101 LEU A CA 1
ATOM 818 C C . LEU A 1 101 ? 4.211 15.898 8.914 1 94.75 101 LEU A C 1
ATOM 820 O O . LEU A 1 101 ? 5.215 15.867 9.625 1 94.75 101 LEU A O 1
ATOM 824 N N . ALA A 1 102 ? 3.473 14.867 8.594 1 91.19 102 ALA A N 1
ATOM 825 C CA . ALA A 1 102 ? 3.674 13.602 9.289 1 91.19 102 ALA A CA 1
ATOM 826 C C . ALA A 1 102 ? 4.312 12.562 8.375 1 91.19 102 ALA A C 1
ATOM 828 O O . ALA A 1 102 ? 4.695 11.477 8.82 1 91.19 102 ALA A O 1
ATOM 829 N N . ALA A 1 103 ? 4.387 12.875 7.121 1 85.56 103 ALA A N 1
ATOM 830 C CA . ALA A 1 103 ? 4.91 11.891 6.18 1 85.56 103 ALA A CA 1
ATOM 831 C C . ALA A 1 103 ? 6.414 11.695 6.379 1 85.56 103 ALA A C 1
ATOM 833 O O . ALA A 1 103 ? 7.168 12.664 6.453 1 85.56 103 ALA A O 1
ATOM 834 N N . ALA A 1 104 ? 6.758 10.469 6.527 1 76.69 104 ALA A N 1
ATOM 835 C CA . ALA A 1 104 ? 8.18 10.133 6.512 1 76.69 104 ALA A CA 1
ATOM 836 C C . ALA A 1 104 ? 8.688 9.969 5.078 1 76.69 104 ALA A C 1
ATOM 838 O O . ALA A 1 104 ? 8.453 8.945 4.441 1 76.69 104 ALA A O 1
ATOM 839 N N . VAL A 1 105 ? 9.273 10.977 4.617 1 74.69 105 VAL A N 1
ATOM 840 C CA . VAL A 1 105 ? 9.766 10.93 3.242 1 74.69 105 VAL A CA 1
ATOM 841 C C . VAL A 1 105 ? 11.266 10.656 3.236 1 74.69 105 VAL A C 1
ATOM 843 O O . VAL A 1 105 ? 11.961 10.945 4.215 1 74.69 105 VAL A O 1
ATOM 846 N N . SER A 1 106 ? 11.648 10.109 2.172 1 72.5 106 SER A N 1
ATOM 847 C CA . SER A 1 106 ? 13.07 9.797 2.049 1 72.5 106 SER A CA 1
ATOM 848 C C . SER A 1 106 ? 13.93 11.039 2.205 1 72.5 106 SER A C 1
ATOM 850 O O . SER A 1 106 ? 13.586 12.109 1.696 1 72.5 106 SER A O 1
ATOM 852 N N . ASP A 1 107 ? 14.961 10.867 2.926 1 72.81 107 ASP A N 1
ATOM 853 C CA . ASP A 1 107 ? 15.914 11.953 3.117 1 72.81 107 ASP A CA 1
ATOM 854 C C . ASP A 1 107 ? 16.875 12.055 1.938 1 72.81 107 ASP A C 1
ATOM 856 O O . ASP A 1 107 ? 17.625 13.031 1.812 1 72.81 107 ASP A O 1
ATOM 860 N N . PHE A 1 108 ? 16.781 11.008 1.016 1 76 108 PHE A N 1
ATOM 861 C CA . PHE A 1 108 ? 17.719 10.945 -0.11 1 76 108 PHE A CA 1
ATOM 862 C C . PHE A 1 108 ? 16.969 10.633 -1.404 1 76 108 PHE A C 1
ATOM 864 O O . PHE A 1 108 ? 15.898 10.031 -1.381 1 76 108 PHE A O 1
ATOM 871 N N . LYS A 1 109 ? 17.516 11.102 -2.449 1 75.88 109 LYS A N 1
ATOM 872 C CA . LYS A 1 109 ? 17 10.734 -3.766 1 75.88 109 LYS A CA 1
ATOM 873 C C . LYS A 1 109 ? 18.141 10.516 -4.762 1 75.88 109 LYS A C 1
ATOM 875 O O . LYS A 1 109 ? 19.266 10.961 -4.531 1 75.88 109 LYS A O 1
ATOM 880 N N . ILE A 1 110 ? 17.828 9.688 -5.77 1 74.88 110 ILE A N 1
ATOM 881 C CA . ILE A 1 110 ? 18.75 9.547 -6.879 1 74.88 110 ILE A CA 1
ATOM 882 C C . ILE A 1 110 ? 18.688 10.789 -7.77 1 74.88 110 ILE A C 1
ATOM 884 O O . ILE A 1 110 ? 17.609 11.156 -8.25 1 74.88 110 ILE A O 1
ATOM 888 N N . PRO A 1 111 ? 19.859 11.328 -7.844 1 73.62 111 PRO A N 1
ATOM 889 C CA . PRO A 1 111 ? 19.859 12.484 -8.742 1 73.62 111 PRO A CA 1
ATOM 890 C C . PRO A 1 111 ? 19.344 12.141 -10.141 1 73.62 111 PRO A C 1
ATOM 892 O O . PRO A 1 111 ? 19.609 11.055 -10.648 1 73.62 111 PRO A O 1
ATOM 895 N N . GLU A 1 112 ? 18.562 13.023 -10.633 1 69 112 GLU A N 1
ATOM 896 C CA . GLU A 1 112 ? 17.984 12.82 -11.953 1 69 112 GLU A CA 1
ATOM 897 C C . GLU A 1 112 ? 19.047 12.438 -12.969 1 69 112 GLU A C 1
ATOM 899 O O . GLU A 1 112 ? 18.812 11.602 -13.844 1 69 112 GLU A O 1
ATOM 904 N N . ALA A 1 113 ? 20.172 13.07 -12.82 1 66.12 113 ALA A N 1
ATOM 905 C CA . ALA A 1 113 ? 21.266 12.867 -13.758 1 66.12 113 ALA A CA 1
ATOM 906 C C . ALA A 1 113 ? 21.797 11.438 -13.672 1 66.12 113 ALA A C 1
ATOM 908 O O . ALA A 1 113 ? 22.406 10.938 -14.625 1 66.12 113 ALA A O 1
ATOM 909 N N . ASN A 1 114 ? 21.547 10.844 -12.57 1 64.75 114 ASN A N 1
ATOM 910 C CA . ASN A 1 114 ? 22.125 9.516 -12.344 1 64.75 114 ASN A CA 1
ATOM 911 C C . ASN A 1 114 ? 21.062 8.422 -12.477 1 64.75 114 ASN A C 1
ATOM 913 O O . ASN A 1 114 ? 21.328 7.258 -12.18 1 64.75 114 ASN A O 1
ATOM 917 N N . MET A 1 115 ? 19.953 8.859 -12.82 1 61.88 115 MET A N 1
ATOM 918 C CA . MET A 1 115 ? 18.891 7.879 -12.977 1 61.88 115 MET A CA 1
ATOM 919 C C . MET A 1 115 ? 19.172 6.945 -14.148 1 61.88 115 MET A C 1
ATOM 921 O O . MET A 1 115 ? 19.516 7.402 -15.242 1 61.88 115 MET A O 1
ATOM 925 N N . PRO A 1 116 ? 19.203 5.703 -13.891 1 57.97 116 PRO A N 1
ATOM 926 C CA . PRO A 1 116 ? 19.484 4.785 -14.992 1 57.97 116 PRO A CA 1
ATOM 927 C C . PRO A 1 116 ? 18.484 4.91 -16.141 1 57.97 116 PRO A C 1
ATOM 929 O O . PRO A 1 116 ? 17.281 4.996 -15.906 1 57.97 116 PRO A O 1
ATOM 932 N N . LYS A 1 117 ? 19.031 5.305 -17.344 1 53.53 117 LYS A N 1
ATOM 933 C CA . LYS A 1 117 ? 18.219 5.449 -18.547 1 53.53 117 LYS A CA 1
ATOM 934 C C . LYS A 1 117 ? 17.734 4.09 -19.062 1 53.53 117 LYS A C 1
ATOM 936 O O . LYS A 1 117 ? 16.828 4.02 -19.891 1 53.53 117 LYS A O 1
ATOM 941 N N . GLU A 1 118 ? 18.516 3.193 -18.719 1 52 118 GLU A N 1
ATOM 942 C CA . GLU A 1 118 ? 18.172 1.848 -19.172 1 52 118 GLU A CA 1
ATOM 943 C C . GLU A 1 118 ? 17.922 0.912 -17.984 1 52 118 GLU A C 1
ATOM 945 O O . GLU A 1 118 ? 18.281 1.233 -16.844 1 52 118 GLU A O 1
ATOM 950 N N . LYS A 1 119 ? 17.078 -0.111 -18.25 1 53.59 119 LYS A N 1
ATOM 951 C CA . LYS A 1 119 ? 16.828 -1.137 -17.234 1 53.59 119 LYS A CA 1
ATOM 952 C C . LYS A 1 119 ? 18.141 -1.662 -16.656 1 53.59 119 LYS A C 1
ATOM 954 O O . LYS A 1 119 ? 19.094 -1.927 -17.391 1 53.59 119 LYS A O 1
ATOM 959 N N . LEU A 1 120 ? 18.406 -1.488 -15.391 1 57.5 120 LEU A N 1
ATOM 960 C CA . LEU A 1 120 ? 19.609 -1.99 -14.719 1 57.5 120 LEU A CA 1
ATOM 961 C C . LEU A 1 120 ? 19.734 -3.5 -14.891 1 57.5 120 LEU A C 1
ATOM 963 O O . LEU A 1 120 ? 18.734 -4.227 -14.781 1 57.5 120 LEU A O 1
ATOM 967 N N . SER A 1 121 ? 20.719 -3.932 -15.594 1 56.66 121 SER A N 1
ATOM 968 C CA . SER A 1 121 ? 20.953 -5.363 -15.727 1 56.66 121 SER A CA 1
ATOM 969 C C . SER A 1 121 ? 21.328 -5.988 -14.383 1 56.66 121 SER A C 1
ATOM 971 O O . SER A 1 121 ? 22.125 -5.422 -13.633 1 56.66 121 SER A O 1
ATOM 973 N N . SER A 1 122 ? 20.609 -6.996 -13.867 1 60.12 122 SER A N 1
ATOM 974 C CA . SER A 1 122 ? 20.875 -7.66 -12.594 1 60.12 122 SER A CA 1
ATOM 975 C C . SER A 1 122 ? 22.062 -8.594 -12.703 1 60.12 122 SER A C 1
ATOM 977 O O . SER A 1 122 ? 22.219 -9.516 -11.898 1 60.12 122 SER A O 1
ATOM 979 N N . ASP A 1 123 ? 22.812 -8.414 -13.703 1 63.72 123 ASP A N 1
ATOM 980 C CA . ASP A 1 123 ? 23.953 -9.312 -13.875 1 63.72 123 ASP A CA 1
ATOM 981 C C . ASP A 1 123 ? 25.141 -8.867 -13.023 1 63.72 123 ASP A C 1
ATOM 983 O O . ASP A 1 123 ? 26.016 -9.672 -12.703 1 63.72 123 ASP A O 1
ATOM 987 N N . SER A 1 124 ? 25.188 -7.566 -12.672 1 69.19 124 SER A N 1
ATOM 988 C CA . SER A 1 124 ? 26.312 -7.086 -11.883 1 69.19 124 SER A CA 1
ATOM 989 C C . SER A 1 124 ? 25.859 -6.129 -10.789 1 69.19 124 SER A C 1
ATOM 991 O O . SER A 1 124 ? 24.75 -5.586 -10.852 1 69.19 124 SER A O 1
ATOM 993 N N . ALA A 1 125 ? 26.734 -6.102 -9.781 1 75.5 125 ALA A N 1
ATOM 994 C CA . ALA A 1 125 ? 26.484 -5.164 -8.688 1 75.5 125 ALA A CA 1
ATOM 995 C C . ALA A 1 125 ? 26.422 -3.727 -9.203 1 75.5 125 ALA A C 1
ATOM 997 O O . ALA A 1 125 ? 27.047 -3.395 -10.219 1 75.5 125 ALA A O 1
ATOM 998 N N . ILE A 1 126 ? 25.594 -2.945 -8.625 1 77.25 126 ILE A N 1
ATOM 999 C CA . ILE A 1 126 ? 25.469 -1.557 -9.055 1 77.25 126 ILE A CA 1
ATOM 1000 C C . ILE A 1 126 ? 25.688 -0.628 -7.863 1 77.25 126 ILE A C 1
ATOM 1002 O O . ILE A 1 126 ? 25.484 -1.03 -6.711 1 77.25 126 ILE A O 1
ATOM 1006 N N . THR A 1 127 ? 26.266 0.5 -8.164 1 79.56 127 THR A N 1
ATOM 1007 C CA . THR A 1 127 ? 26.453 1.549 -7.168 1 79.56 127 THR A CA 1
ATOM 1008 C C . THR A 1 127 ? 25.531 2.734 -7.453 1 79.56 127 THR A C 1
ATOM 1010 O O . THR A 1 127 ? 25.516 3.25 -8.57 1 79.56 127 THR A O 1
ATOM 1013 N N . LEU A 1 128 ? 24.75 3.02 -6.473 1 78.62 128 LEU A N 1
ATOM 1014 C CA . LEU A 1 128 ? 23.859 4.168 -6.625 1 78.62 128 LEU A CA 1
ATOM 1015 C C . LEU A 1 128 ? 24.359 5.352 -5.797 1 78.62 128 LEU A C 1
ATOM 1017 O O . LEU A 1 128 ? 24.797 5.172 -4.664 1 78.62 128 LEU A O 1
ATOM 1021 N N . HIS A 1 129 ? 24.297 6.516 -6.445 1 80.88 129 HIS A N 1
ATOM 1022 C CA . HIS A 1 129 ? 24.625 7.758 -5.746 1 80.88 129 HIS A CA 1
ATOM 1023 C C . HIS A 1 129 ? 23.359 8.523 -5.375 1 80.88 129 HIS A C 1
ATOM 1025 O O . HIS A 1 129 ? 22.562 8.867 -6.25 1 80.88 129 HIS A O 1
ATOM 1031 N N . LEU A 1 130 ? 23.234 8.672 -4.066 1 81.31 130 LEU A N 1
ATOM 1032 C CA . LEU A 1 130 ? 22.047 9.375 -3.59 1 81.31 130 LEU A CA 1
ATOM 1033 C C . LEU A 1 130 ? 22.406 10.758 -3.057 1 81.31 130 LEU A C 1
ATOM 1035 O O . LEU A 1 130 ? 23.484 10.938 -2.459 1 81.31 130 LEU A O 1
ATOM 1039 N N . GLU A 1 131 ? 21.531 11.695 -3.365 1 81.94 131 GLU A N 1
ATOM 1040 C CA . GLU A 1 131 ? 21.703 13.047 -2.842 1 81.94 131 GLU A CA 1
ATOM 1041 C C . GLU A 1 131 ? 20.594 13.391 -1.846 1 81.94 131 GLU A C 1
ATOM 1043 O O . GLU A 1 131 ? 19.484 12.852 -1.932 1 81.94 131 GLU A O 1
ATOM 1048 N N . PRO A 1 132 ? 20.938 14.312 -0.892 1 79.88 132 PRO A N 1
ATOM 1049 C CA . PRO A 1 132 ? 19.922 14.719 0.086 1 79.88 132 PRO A CA 1
ATOM 1050 C C . PRO A 1 132 ? 18.734 15.422 -0.557 1 79.88 132 PRO A C 1
ATOM 1052 O O . PRO A 1 132 ? 18.906 16.156 -1.532 1 79.88 132 PRO A O 1
ATOM 1055 N N . VAL A 1 133 ? 17.547 15.07 -0.077 1 78.56 133 VAL A N 1
ATOM 1056 C CA . VAL A 1 133 ? 16.328 15.734 -0.517 1 78.56 133 VAL A CA 1
ATOM 1057 C C . VAL A 1 133 ? 16.109 17.016 0.288 1 78.56 133 VAL A C 1
ATOM 1059 O O . VAL A 1 133 ? 16.391 17.047 1.488 1 78.56 133 VAL A O 1
ATOM 1062 N N . LYS A 1 134 ? 15.742 18.047 -0.44 1 77.56 134 LYS A N 1
ATOM 1063 C CA . LYS A 1 134 ? 15.375 19.266 0.278 1 77.56 134 LYS A CA 1
ATOM 1064 C C . LYS A 1 134 ? 14.25 19 1.272 1 77.56 134 LYS A C 1
ATOM 1066 O O . LYS A 1 134 ? 13.25 18.375 0.931 1 77.56 134 LYS A O 1
ATOM 1071 N N . LYS A 1 135 ? 14.523 19.469 2.502 1 78.38 135 LYS A N 1
ATOM 1072 C CA . LYS A 1 135 ? 13.555 19.172 3.559 1 78.38 135 LYS A CA 1
ATOM 1073 C C . LYS A 1 135 ? 12.227 19.859 3.293 1 78.38 135 LYS A C 1
ATOM 1075 O O . LYS A 1 135 ? 12.18 21.062 3.062 1 78.38 135 LYS A O 1
ATOM 1080 N N . THR A 1 136 ? 11.219 19.156 3.256 1 76.88 136 THR A N 1
ATOM 1081 C CA . THR A 1 136 ? 9.867 19.578 2.914 1 76.88 136 THR A CA 1
ATOM 1082 C C . THR A 1 136 ? 9.391 20.672 3.867 1 76.88 136 THR A C 1
ATOM 1084 O O . THR A 1 136 ? 8.688 21.594 3.455 1 76.88 136 THR A O 1
ATOM 1087 N N . ARG A 1 137 ? 9.812 20.562 5.094 1 79.62 137 ARG A N 1
ATOM 1088 C CA . ARG A 1 137 ? 9.367 21.547 6.066 1 79.62 137 ARG A CA 1
ATOM 1089 C C . ARG A 1 137 ? 9.891 22.938 5.711 1 79.62 137 ARG A C 1
ATOM 1091 O O . ARG A 1 137 ? 9.227 23.938 5.984 1 79.62 137 ARG A O 1
ATOM 1098 N N . LEU A 1 138 ? 10.945 22.969 4.969 1 86 138 LEU A N 1
ATOM 1099 C CA . LEU A 1 138 ? 11.516 24.25 4.555 1 86 138 LEU A CA 1
ATOM 1100 C C . LEU A 1 138 ? 10.727 24.844 3.395 1 86 138 LEU A C 1
ATOM 1102 O O . LEU A 1 138 ? 10.641 26.078 3.26 1 86 138 LEU A O 1
ATOM 1106 N N . LEU A 1 139 ? 10.117 23.969 2.713 1 89 139 LEU A N 1
ATOM 1107 C CA . LEU A 1 139 ? 9.305 24.406 1.584 1 89 139 LEU A CA 1
ATOM 1108 C C . LEU A 1 139 ? 8.086 25.188 2.061 1 89 139 LEU A C 1
ATOM 1110 O O . LEU A 1 139 ? 7.742 26.219 1.48 1 89 139 LEU A O 1
ATOM 1114 N N . VAL A 1 140 ? 7.477 24.75 3.135 1 93.31 140 VAL A N 1
ATOM 1115 C CA . VAL A 1 140 ? 6.27 25.391 3.65 1 93.31 140 VAL A CA 1
ATOM 1116 C C . VAL A 1 140 ? 6.598 26.812 4.117 1 93.31 140 VAL A C 1
ATOM 1118 O O . VAL A 1 140 ? 5.91 27.766 3.748 1 93.31 140 VAL A O 1
ATOM 1121 N N . ARG A 1 141 ? 7.672 26.953 4.812 1 94 141 ARG A N 1
ATOM 1122 C CA . ARG A 1 141 ? 8.055 28.266 5.344 1 94 141 ARG A CA 1
ATOM 1123 C C . ARG A 1 141 ? 8.492 29.203 4.223 1 94 141 ARG A C 1
ATOM 1125 O O . ARG A 1 141 ? 8.18 30.391 4.242 1 94 141 ARG A O 1
ATOM 1132 N N . SER A 1 142 ? 9.164 28.609 3.289 1 94.12 142 SER A N 1
ATOM 1133 C CA . SER A 1 142 ? 9.656 29.422 2.186 1 94.12 142 SER A CA 1
ATOM 1134 C C . SER A 1 142 ? 8.5 29.984 1.357 1 94.12 142 SER A C 1
ATOM 1136 O O . SER A 1 142 ? 8.602 31.078 0.804 1 94.12 142 SER A O 1
ATOM 1138 N N . ILE A 1 143 ? 7.449 29.328 1.366 1 95.31 143 ILE A N 1
ATOM 1139 C CA . ILE A 1 143 ? 6.332 29.719 0.512 1 95.31 143 ILE A CA 1
ATOM 1140 C C . ILE A 1 143 ? 5.309 30.5 1.325 1 95.31 143 ILE A C 1
ATOM 1142 O O . ILE A 1 143 ? 4.859 31.578 0.898 1 95.31 143 ILE A O 1
ATOM 1146 N N . CYS A 1 144 ? 4.996 30.031 2.553 1 94.69 144 CYS A N 1
ATOM 1147 C CA . CYS A 1 144 ? 3.855 30.562 3.291 1 94.69 144 CYS A CA 1
ATOM 1148 C C . CYS A 1 144 ? 4.312 31.484 4.414 1 94.69 144 CYS A C 1
ATOM 1150 O O . CYS A 1 144 ? 3.494 32.125 5.066 1 94.69 144 CYS A O 1
ATOM 1152 N N . GLY A 1 145 ? 5.645 31.469 4.625 1 92.69 145 GLY A N 1
ATOM 1153 C CA . GLY A 1 145 ? 6.102 32.219 5.781 1 92.69 145 GLY A CA 1
ATOM 1154 C C . GLY A 1 145 ? 5.758 31.562 7.098 1 92.69 145 GLY A C 1
ATOM 1155 O O . GLY A 1 145 ? 5.551 30.344 7.152 1 92.69 145 GLY A O 1
ATOM 1156 N N . THR A 1 146 ? 5.738 32.375 8.172 1 92.62 146 THR A N 1
ATOM 1157 C CA . THR A 1 146 ? 5.625 31.812 9.508 1 92.62 146 THR A CA 1
ATOM 1158 C C . THR A 1 146 ? 4.195 31.938 10.031 1 92.62 146 THR A C 1
ATOM 1160 O O . THR A 1 146 ? 3.883 31.469 11.125 1 92.62 146 THR A O 1
ATOM 1163 N N . GLU A 1 147 ? 3.332 32.469 9.266 1 93.38 147 GLU A N 1
ATOM 1164 C CA . GLU A 1 147 ? 1.97 32.719 9.742 1 93.38 147 GLU A CA 1
ATOM 1165 C C . GLU A 1 147 ? 1.229 31.391 9.953 1 93.38 147 GLU A C 1
ATOM 1167 O O . GLU A 1 147 ? 0.588 31.188 10.984 1 93.38 147 GLU A O 1
ATOM 1172 N N . PRO A 1 148 ? 1.276 30.469 9.008 1 95.38 148 PRO A N 1
ATOM 1173 C CA . PRO A 1 148 ? 0.6 29.203 9.258 1 95.38 148 PRO A CA 1
ATOM 1174 C C . PRO A 1 148 ? 1.246 28.406 10.391 1 95.38 148 PRO A C 1
ATOM 1176 O O . PRO A 1 148 ? 2.463 28.469 10.578 1 95.38 148 PRO A O 1
ATOM 1179 N N . LEU A 1 149 ? 0.39 27.719 11.117 1 96.94 149 LEU A N 1
ATOM 1180 C CA . LEU A 1 149 ? 0.946 26.797 12.102 1 96.94 149 LEU A CA 1
ATOM 1181 C C . LEU A 1 149 ? 1.647 25.625 11.422 1 96.94 149 LEU A C 1
ATOM 1183 O O . LEU A 1 149 ? 1.131 25.062 10.445 1 96.94 149 LEU A O 1
ATOM 1187 N N . LEU A 1 150 ? 2.785 25.312 11.906 1 97 150 LEU A N 1
ATOM 1188 C CA . LEU A 1 150 ? 3.549 24.188 11.375 1 97 150 LEU A CA 1
ATOM 1189 C C . LEU A 1 150 ? 3.801 23.141 12.445 1 97 150 LEU A C 1
ATOM 1191 O O . LEU A 1 150 ? 4.488 23.406 13.438 1 97 150 LEU A O 1
ATOM 1195 N N . CYS A 1 151 ? 3.178 22 12.258 1 97.19 151 CYS A N 1
ATOM 1196 C CA . CYS A 1 151 ? 3.369 20.844 13.125 1 97.19 151 CYS A CA 1
ATOM 1197 C C . CYS A 1 151 ? 4.246 19.797 12.445 1 97.19 151 CYS A C 1
ATOM 1199 O O . CYS A 1 151 ? 3.945 19.344 11.336 1 97.19 151 CYS A O 1
ATOM 1201 N N . CYS A 1 152 ? 5.301 19.391 13.078 1 95.19 152 CYS A N 1
ATOM 1202 C CA . CYS A 1 152 ? 6.219 18.391 12.547 1 95.19 152 CYS A CA 1
ATOM 1203 C C . CYS A 1 152 ? 6.238 17.156 13.43 1 95.19 152 CYS A C 1
ATOM 1205 O O . CYS A 1 152 ? 5.75 17.188 14.562 1 95.19 152 CYS A O 1
ATOM 1207 N N . PHE A 1 153 ? 6.711 16.078 12.852 1 92.69 153 PHE A N 1
ATOM 1208 C CA . PHE A 1 153 ? 6.828 14.805 13.562 1 92.69 153 PHE A CA 1
ATOM 1209 C C . PHE A 1 153 ? 8.266 14.297 13.531 1 92.69 153 PHE A C 1
ATOM 1211 O O . PHE A 1 153 ? 8.969 14.477 12.539 1 92.69 153 PHE A O 1
ATOM 1218 N N . LYS A 1 154 ? 8.672 13.688 14.656 1 87.75 154 LYS A N 1
ATOM 1219 C CA . LYS A 1 154 ? 10.008 13.102 14.695 1 87.75 154 LYS A CA 1
ATOM 1220 C C . LYS A 1 154 ? 10.031 11.852 15.578 1 87.75 154 LYS A C 1
ATOM 1222 O O . LYS A 1 154 ? 9.422 11.828 16.641 1 87.75 154 LYS A O 1
ATOM 1227 N N . LEU A 1 155 ? 10.656 10.859 15.039 1 84.12 155 LEU A N 1
ATOM 1228 C CA . LEU A 1 155 ? 10.922 9.664 15.828 1 84.12 155 LEU A CA 1
ATOM 1229 C C . LEU A 1 155 ? 12.297 9.734 16.484 1 84.12 155 LEU A C 1
ATOM 1231 O O . LEU A 1 155 ? 13.289 10.031 15.812 1 84.12 155 LEU A O 1
ATOM 1235 N N . ALA A 1 156 ? 12.305 9.492 17.797 1 81.25 156 ALA A N 1
ATOM 1236 C CA . ALA A 1 156 ? 13.57 9.539 18.531 1 81.25 156 ALA A CA 1
ATOM 1237 C C . ALA A 1 156 ? 13.922 8.172 19.094 1 81.25 156 ALA A C 1
ATOM 1239 O O . ALA A 1 156 ? 13.055 7.312 19.266 1 81.25 156 ALA A O 1
ATOM 1240 N N . THR A 1 157 ? 15.219 7.895 19.266 1 78.19 157 THR A N 1
ATOM 1241 C CA . THR A 1 157 ? 15.68 6.621 19.797 1 78.19 157 THR A CA 1
ATOM 1242 C C . THR A 1 157 ? 15.719 6.656 21.328 1 78.19 157 THR A C 1
ATOM 1244 O O . THR A 1 157 ? 15.594 5.621 21.984 1 78.19 157 THR A O 1
ATOM 1247 N N . ASN A 1 158 ? 16 7.762 21.875 1 80.69 158 ASN A N 1
ATOM 1248 C CA . ASN A 1 158 ? 16 7.957 23.312 1 80.69 158 ASN A CA 1
ATOM 1249 C C . ASN A 1 158 ? 15.602 9.383 23.688 1 80.69 158 ASN A C 1
ATOM 1251 O O . ASN A 1 158 ? 15.391 10.219 22.812 1 80.69 158 ASN A O 1
ATOM 1255 N N . GLU A 1 159 ? 15.516 9.602 25 1 80 159 GLU A N 1
ATOM 1256 C CA . GLU A 1 159 ? 15.016 10.867 25.5 1 80 159 GLU A CA 1
ATOM 1257 C C . GLU A 1 159 ? 15.961 12.016 25.156 1 80 159 GLU A C 1
ATOM 1259 O O . GLU A 1 159 ? 15.516 13.117 24.828 1 80 159 GLU A O 1
ATOM 1264 N N . ALA A 1 160 ? 17.188 11.805 25.328 1 81 160 ALA A N 1
ATOM 1265 C CA . ALA A 1 160 ? 18.172 12.844 25.016 1 81 160 ALA A CA 1
ATOM 1266 C C . ALA A 1 160 ? 18.094 13.234 23.531 1 81 160 ALA A C 1
ATOM 1268 O O . ALA A 1 160 ? 18.109 14.422 23.203 1 81 160 ALA A O 1
ATOM 1269 N N . ASP A 1 161 ? 17.922 12.32 22.719 1 83.88 161 ASP A N 1
ATOM 1270 C CA . ASP A 1 161 ? 17.812 12.523 21.281 1 83.88 161 ASP A CA 1
ATOM 1271 C C . ASP A 1 161 ? 16.516 13.25 20.922 1 83.88 161 ASP A C 1
ATOM 1273 O O . ASP A 1 161 ? 16.484 14.078 20.016 1 83.88 161 ASP A O 1
ATOM 1277 N N . LEU A 1 162 ? 15.547 12.977 21.719 1 85.06 162 LEU A N 1
ATOM 1278 C CA . LEU A 1 162 ? 14.234 13.57 21.484 1 85.06 162 LEU A CA 1
ATOM 1279 C C . LEU A 1 162 ? 14.297 15.094 21.594 1 85.06 162 LEU A C 1
ATOM 1281 O O . LEU A 1 162 ? 13.852 15.797 20.688 1 85.06 162 LEU A O 1
ATOM 1285 N N . HIS A 1 163 ? 14.891 15.562 22.609 1 87.75 163 HIS A N 1
ATOM 1286 C CA . HIS A 1 163 ? 14.969 17 22.844 1 87.75 163 HIS A CA 1
ATOM 1287 C C . HIS A 1 163 ? 15.844 17.688 21.797 1 87.75 163 HIS A C 1
ATOM 1289 O O . HIS A 1 163 ? 15.484 18.734 21.266 1 87.75 163 HIS A O 1
ATOM 1295 N N . THR A 1 164 ? 16.906 17.062 21.531 1 89.25 164 THR A N 1
ATOM 1296 C CA . THR A 1 164 ? 17.844 17.625 20.578 1 89.25 164 THR A CA 1
ATOM 1297 C C . THR A 1 164 ? 17.188 17.75 19.203 1 89.25 164 THR A C 1
ATOM 1299 O O . THR A 1 164 ? 17.234 18.828 18.578 1 89.25 164 THR A O 1
ATOM 1302 N N . LYS A 1 165 ? 16.594 16.766 18.797 1 86.94 165 LYS A N 1
ATOM 1303 C CA . LYS A 1 165 ? 15.977 16.734 17.469 1 86.94 165 LYS A CA 1
ATOM 1304 C C . LYS A 1 165 ? 14.781 17.672 17.406 1 86.94 165 LYS A C 1
ATOM 1306 O O . LYS A 1 165 ? 14.609 18.391 16.422 1 86.94 165 LYS A O 1
ATOM 1311 N N . ALA A 1 166 ? 13.961 17.594 18.375 1 91.62 166 ALA A N 1
ATOM 1312 C CA . ALA A 1 166 ? 12.789 18.469 18.422 1 91.62 166 ALA A CA 1
ATOM 1313 C C . ALA A 1 166 ? 13.211 19.938 18.438 1 91.62 166 ALA A C 1
ATOM 1315 O O . ALA A 1 166 ? 12.648 20.75 17.703 1 91.62 166 ALA A O 1
ATOM 1316 N N . ASN A 1 167 ? 14.195 20.203 19.219 1 92.19 167 ASN A N 1
ATOM 1317 C CA . ASN A 1 167 ? 14.656 21.578 19.344 1 92.19 167 ASN A CA 1
ATOM 1318 C C . ASN A 1 167 ? 15.195 22.109 18.016 1 92.19 167 ASN A C 1
ATOM 1320 O O . ASN A 1 167 ? 14.984 23.281 17.688 1 92.19 167 ASN A O 1
ATOM 1324 N N . LYS A 1 168 ? 15.867 21.312 17.328 1 90.62 168 LYS A N 1
ATOM 1325 C CA . LYS A 1 168 ? 16.375 21.719 16.016 1 90.62 168 LYS A CA 1
ATOM 1326 C C . LYS A 1 168 ? 15.242 22.125 15.086 1 90.62 168 LYS A C 1
ATOM 1328 O O . LYS A 1 168 ? 15.383 23.078 14.312 1 90.62 168 LYS A O 1
ATOM 1333 N N . MET A 1 169 ? 14.102 21.516 15.148 1 92.38 169 MET A N 1
ATOM 1334 C CA . MET A 1 169 ? 12.961 21.797 14.281 1 92.38 169 MET A CA 1
ATOM 1335 C C . MET A 1 169 ? 12.234 23.047 14.727 1 92.38 169 MET A C 1
ATOM 1337 O O . MET A 1 169 ? 11.57 23.703 13.922 1 92.38 169 MET A O 1
ATOM 1341 N N . LEU A 1 170 ? 12.352 23.297 16.047 1 95.56 170 LEU A N 1
ATOM 1342 C CA . LEU A 1 170 ? 11.672 24.469 16.594 1 95.56 170 LEU A CA 1
ATOM 1343 C C . LEU A 1 170 ? 12.438 25.75 16.281 1 95.56 170 LEU A C 1
ATOM 1345 O O . LEU A 1 170 ? 11.883 26.844 16.375 1 95.56 170 LEU A O 1
ATOM 1349 N N . GLN A 1 171 ? 13.602 25.562 15.891 1 94.19 171 GLN A N 1
ATOM 1350 C CA . GLN A 1 171 ? 14.453 26.703 15.578 1 94.19 171 GLN A CA 1
ATOM 1351 C C . GLN A 1 171 ? 14.555 26.922 14.078 1 94.19 171 GLN A C 1
ATOM 1353 O O . GLN A 1 171 ? 14.031 26.141 13.289 1 94.19 171 GLN A O 1
ATOM 1358 N N . GLN A 1 172 ? 15.18 28.062 13.758 1 91.94 172 GLN A N 1
ATOM 1359 C CA . GLN A 1 172 ? 15.445 28.328 12.344 1 91.94 172 GLN A CA 1
ATOM 1360 C C . GLN A 1 172 ? 16.234 27.188 11.719 1 91.94 172 GLN A C 1
ATOM 1362 O O . GLN A 1 172 ? 17.125 26.609 12.359 1 91.94 172 GLN A O 1
ATOM 1367 N N . PRO A 1 173 ? 15.945 26.781 10.477 1 90.19 173 PRO A N 1
ATOM 1368 C CA . PRO A 1 173 ? 15.055 27.5 9.555 1 90.19 173 PRO A CA 1
ATOM 1369 C C . PRO A 1 173 ? 13.633 26.938 9.555 1 90.19 173 PRO A C 1
ATOM 1371 O O . PRO A 1 173 ? 12.742 27.516 8.93 1 90.19 173 PRO A O 1
ATOM 1374 N N . THR A 1 174 ? 13.32 25.875 10.281 1 90.69 174 THR A N 1
ATOM 1375 C CA . THR A 1 174 ? 12.023 25.219 10.203 1 90.69 174 THR A CA 1
ATOM 1376 C C . THR A 1 174 ? 10.961 26.016 10.953 1 90.69 174 THR A C 1
ATOM 1378 O O . THR A 1 174 ? 9.844 26.188 10.461 1 90.69 174 THR A O 1
ATOM 1381 N N . LEU A 1 175 ? 11.383 26.469 12.172 1 94.31 175 LEU A N 1
ATOM 1382 C CA . LEU A 1 175 ? 10.492 27.25 13.023 1 94.31 175 LEU A CA 1
ATOM 1383 C C . LEU A 1 175 ? 9.156 26.547 13.211 1 94.31 175 LEU A C 1
ATOM 1385 O O . LEU A 1 175 ? 8.094 27.141 13 1 94.31 175 LEU A O 1
ATOM 1389 N N . ALA A 1 176 ? 9.203 25.297 13.531 1 96.25 176 ALA A N 1
ATOM 1390 C CA . ALA A 1 176 ? 7.98 24.562 13.836 1 96.25 176 ALA A CA 1
ATOM 1391 C C . ALA A 1 176 ? 7.277 25.141 15.055 1 96.25 176 ALA A C 1
ATOM 1393 O O . ALA A 1 176 ? 7.93 25.656 15.969 1 96.25 176 ALA A O 1
ATOM 1394 N N . ASP A 1 177 ? 5.98 25.062 15 1 96.31 177 ASP A N 1
ATOM 1395 C CA . ASP A 1 177 ? 5.199 25.562 16.125 1 96.31 177 ASP A CA 1
ATOM 1396 C C . ASP A 1 177 ? 4.906 24.453 17.125 1 96.31 177 ASP A C 1
ATOM 1398 O O . ASP A 1 177 ? 4.523 24.719 18.266 1 96.31 177 ASP A O 1
ATOM 1402 N N . MET A 1 178 ? 4.992 23.266 16.703 1 96.69 178 MET A N 1
ATOM 1403 C CA . MET A 1 178 ? 4.82 22.078 17.531 1 96.69 178 MET A CA 1
ATOM 1404 C C . MET A 1 178 ? 5.543 20.891 16.906 1 96.69 178 MET A C 1
ATOM 1406 O O . MET A 1 178 ? 5.535 20.719 15.688 1 96.69 178 MET A O 1
ATOM 1410 N N . VAL A 1 179 ? 6.211 20.094 17.719 1 96.31 179 VAL A N 1
ATOM 1411 C CA . VAL A 1 179 ? 6.895 18.891 17.25 1 96.31 179 VAL A CA 1
ATOM 1412 C C . VAL A 1 179 ? 6.406 17.688 18.047 1 96.31 179 VAL A C 1
ATOM 1414 O O . VAL A 1 179 ? 6.582 17.609 19.266 1 96.31 179 VAL A O 1
ATOM 1417 N N . VAL A 1 180 ? 5.766 16.781 17.344 1 94.69 180 VAL A N 1
ATOM 1418 C CA . VAL A 1 180 ? 5.293 15.531 17.938 1 94.69 180 VAL A CA 1
ATOM 1419 C C . VAL A 1 180 ? 6.402 14.484 17.875 1 94.69 180 VAL A C 1
ATOM 1421 O O . VAL A 1 180 ? 6.867 14.117 16.797 1 94.69 180 VAL A O 1
ATOM 1424 N N . CYS A 1 181 ? 6.777 14.016 19.031 1 91.06 181 CYS A N 1
ATOM 1425 C CA . CYS A 1 181 ? 7.898 13.086 19.125 1 91.06 181 CYS A CA 1
ATOM 1426 C C . CYS A 1 181 ? 7.473 11.766 19.75 1 91.06 181 CYS A C 1
ATOM 1428 O O . CYS A 1 181 ? 6.656 11.75 20.672 1 91.06 181 CYS A O 1
ATOM 1430 N N . ASN A 1 182 ? 7.918 10.695 19.109 1 85.75 182 ASN A N 1
ATOM 1431 C CA . ASN A 1 182 ? 7.75 9.367 19.688 1 85.75 182 ASN A CA 1
ATOM 1432 C C . ASN A 1 182 ? 9.078 8.641 19.812 1 85.75 182 ASN A C 1
ATOM 1434 O O . ASN A 1 182 ? 10.008 8.898 19.031 1 85.75 182 ASN A O 1
ATOM 1438 N N . ILE A 1 183 ? 9.156 7.875 20.953 1 78.31 183 ILE A N 1
ATOM 1439 C CA . ILE A 1 183 ? 10.359 7.066 21.125 1 78.31 183 ILE A CA 1
ATOM 1440 C C . ILE A 1 183 ? 10.141 5.684 20.516 1 78.31 183 ILE A C 1
ATOM 1442 O O . ILE A 1 183 ? 9.094 5.07 20.703 1 78.31 183 ILE A O 1
ATOM 1446 N N . PHE A 1 184 ? 11.148 5.191 19.781 1 69.19 184 PHE A N 1
ATOM 1447 C CA . PHE A 1 184 ? 11.086 3.975 18.969 1 69.19 184 PHE A CA 1
ATOM 1448 C C . PHE A 1 184 ? 10.625 2.793 19.812 1 69.19 184 PHE A C 1
ATOM 1450 O O . PHE A 1 184 ? 9.758 2.021 19.391 1 69.19 184 PHE A O 1
ATOM 1457 N N . GLU A 1 185 ? 11.289 2.568 20.969 1 63.22 185 GLU A N 1
ATOM 1458 C CA . GLU A 1 185 ? 10.969 1.408 21.797 1 63.22 185 GLU A CA 1
ATOM 1459 C C . GLU A 1 185 ? 9.57 1.519 22.391 1 63.22 185 GLU A C 1
ATOM 1461 O O . GLU A 1 185 ? 8.938 0.506 22.688 1 63.22 185 GLU A O 1
ATOM 1466 N N . ASP A 1 186 ? 9.102 2.664 22.547 1 59.34 186 ASP A N 1
ATOM 1467 C CA . ASP A 1 186 ? 7.824 2.898 23.219 1 59.34 186 ASP A CA 1
ATOM 1468 C C . ASP A 1 186 ? 6.785 3.457 22.25 1 59.34 186 ASP A C 1
ATOM 1470 O O . ASP A 1 186 ? 5.91 4.23 22.641 1 59.34 186 ASP A O 1
ATOM 1474 N N . ARG A 1 187 ? 6.91 3.363 21.031 1 55.88 187 ARG A N 1
ATOM 1475 C CA . ARG A 1 187 ? 6.293 4.16 19.969 1 55.88 187 ARG A CA 1
ATOM 1476 C C . ARG A 1 187 ? 4.773 4.168 20.109 1 55.88 187 ARG A C 1
ATOM 1478 O O . ARG A 1 187 ? 4.113 5.133 19.719 1 55.88 187 ARG A O 1
ATOM 1485 N N . LYS A 1 188 ? 4.23 3.027 20.547 1 60.22 188 LYS A N 1
ATOM 1486 C CA . LYS A 1 188 ? 2.771 2.977 20.516 1 60.22 188 LYS A CA 1
ATOM 1487 C C . LYS A 1 188 ? 2.17 3.395 21.844 1 60.22 188 LYS A C 1
ATOM 1489 O O . LYS A 1 188 ? 0.956 3.574 21.969 1 60.22 188 LYS A O 1
ATOM 1494 N N . ALA A 1 189 ? 3.092 3.963 22.672 1 67.25 189 ALA A N 1
ATOM 1495 C CA . ALA A 1 189 ? 2.449 4.09 23.969 1 67.25 189 ALA A CA 1
ATOM 1496 C C . ALA A 1 189 ? 2.443 5.543 24.438 1 67.25 189 ALA A C 1
ATOM 1498 O O . ALA A 1 189 ? 1.464 6.008 25.031 1 67.25 189 ALA A O 1
ATOM 1499 N N . VAL A 1 190 ? 3.488 6.273 24.031 1 81.75 190 VAL A N 1
ATOM 1500 C CA . VAL A 1 190 ? 3.582 7.633 24.547 1 81.75 190 VAL A CA 1
ATOM 1501 C C . VAL A 1 190 ? 4.113 8.57 23.469 1 81.75 190 VAL A C 1
ATOM 1503 O O . VAL A 1 190 ? 5.066 8.227 22.766 1 81.75 190 VAL A O 1
ATOM 1506 N N . VAL A 1 191 ? 3.389 9.711 23.297 1 89.81 191 VAL A N 1
ATOM 1507 C CA . VAL A 1 191 ? 3.818 10.773 22.406 1 89.81 191 VAL A CA 1
ATOM 1508 C C . VAL A 1 191 ? 4.117 12.039 23.188 1 89.81 191 VAL A C 1
ATOM 1510 O O . VAL A 1 191 ? 3.395 12.375 24.141 1 89.81 191 VAL A O 1
ATOM 1513 N N . LYS A 1 192 ? 5.188 12.609 22.875 1 92.5 192 LYS A N 1
ATOM 1514 C CA . LYS A 1 192 ? 5.543 13.891 23.469 1 92.5 192 LYS A CA 1
ATOM 1515 C C . LYS A 1 192 ? 5.488 15.016 22.438 1 92.5 192 LYS A C 1
ATOM 1517 O O . LYS A 1 192 ? 5.961 14.852 21.312 1 92.5 192 LYS A O 1
ATOM 1522 N N . ILE A 1 193 ? 4.863 16.062 22.891 1 95.25 193 ILE A N 1
ATOM 1523 C CA . ILE A 1 193 ? 4.785 17.234 22.031 1 95.25 193 ILE A CA 1
ATOM 1524 C C . ILE A 1 193 ? 5.602 18.375 22.625 1 95.25 193 ILE A C 1
ATOM 1526 O O . ILE A 1 193 ? 5.367 18.781 23.766 1 95.25 193 ILE A O 1
ATOM 1530 N N . LEU A 1 194 ? 6.547 18.906 21.844 1 95.69 194 LEU A N 1
ATOM 1531 C CA . LEU A 1 194 ? 7.363 20.047 22.266 1 95.69 194 LEU A CA 1
ATOM 1532 C C . LEU A 1 194 ? 6.938 21.312 21.531 1 95.69 194 LEU A C 1
ATOM 1534 O O . LEU A 1 194 ? 6.633 21.281 20.344 1 95.69 194 LEU A O 1
ATOM 1538 N N . TYR A 1 195 ? 6.996 22.438 22.266 1 96.06 195 TYR A N 1
ATOM 1539 C CA . TYR A 1 195 ? 6.59 23.719 21.734 1 96.06 195 TYR A CA 1
ATOM 1540 C C . TYR A 1 195 ? 7.734 24.734 21.812 1 96.06 195 TYR A C 1
ATOM 1542 O O . TYR A 1 195 ? 8.711 24.516 22.531 1 96.06 195 TYR A O 1
ATOM 1550 N N . PRO A 1 196 ? 7.633 25.797 21.047 1 94.69 196 PRO A N 1
ATOM 1551 C CA . PRO A 1 196 ? 8.711 26.781 21 1 94.69 196 PRO A CA 1
ATOM 1552 C C . PRO A 1 196 ? 8.961 27.438 22.359 1 94.69 196 PRO A C 1
ATOM 1554 O O . PRO A 1 196 ? 10.086 27.859 22.641 1 94.69 196 PRO A O 1
ATOM 1557 N N . ASP A 1 197 ? 7.965 27.531 23.188 1 92.38 197 ASP A N 1
ATOM 1558 C CA . ASP A 1 197 ? 8.117 28.203 24.484 1 92.38 197 ASP A CA 1
ATOM 1559 C C . ASP A 1 197 ? 8.766 27.266 25.5 1 92.38 197 ASP A C 1
ATOM 1561 O O . ASP A 1 197 ? 8.914 27.641 26.672 1 92.38 197 ASP A O 1
ATOM 1565 N N . GLY A 1 198 ? 9.078 26.047 25.078 1 90.62 198 GLY A N 1
ATOM 1566 C CA . GLY A 1 198 ? 9.758 25.094 25.953 1 90.62 198 GLY A CA 1
ATOM 1567 C C . GLY A 1 198 ? 8.82 24.125 26.641 1 90.62 198 GLY A C 1
ATOM 1568 O O . GLY A 1 198 ? 9.266 23.188 27.297 1 90.62 198 GLY A O 1
ATOM 1569 N N . SER A 1 199 ? 7.609 24.375 26.469 1 93.75 199 SER A N 1
ATOM 1570 C CA . SER A 1 199 ? 6.652 23.484 27.109 1 93.75 199 SER A CA 1
ATOM 1571 C C . SER A 1 199 ? 6.625 22.125 26.438 1 93.75 199 SER A C 1
ATOM 1573 O O . SER A 1 199 ? 6.938 22.016 25.25 1 93.75 199 SER A O 1
ATOM 1575 N N . LEU A 1 200 ? 6.32 21.125 27.297 1 92.88 200 LEU A N 1
ATOM 1576 C CA . LEU A 1 200 ? 6.246 19.75 26.859 1 92.88 200 LEU A CA 1
ATOM 1577 C C . LEU A 1 200 ? 4.922 19.109 27.266 1 92.88 200 LEU A C 1
ATOM 1579 O O . LEU A 1 200 ? 4.512 19.219 28.422 1 92.88 200 LEU A O 1
ATOM 1583 N N . GLU A 1 201 ? 4.25 18.578 26.297 1 94.06 201 GLU A N 1
ATOM 1584 C CA . GLU A 1 201 ? 2.996 17.875 26.531 1 94.06 201 GLU A CA 1
ATOM 1585 C C . GLU A 1 201 ? 3.158 16.375 26.312 1 94.06 201 GLU A C 1
ATOM 1587 O O . GLU A 1 201 ? 3.715 15.953 25.297 1 94.06 201 GLU A O 1
ATOM 1592 N N . ARG A 1 202 ? 2.684 15.664 27.281 1 91 202 ARG A N 1
ATOM 1593 C CA . ARG A 1 202 ? 2.734 14.211 27.172 1 91 202 ARG A CA 1
ATOM 1594 C C . ARG A 1 202 ? 1.351 13.633 26.891 1 91 202 ARG A C 1
ATOM 1596 O O . ARG A 1 202 ? 0.4 13.898 27.625 1 91 202 ARG A O 1
ATOM 1603 N N . ILE A 1 203 ? 1.324 12.898 25.75 1 89.19 203 ILE A N 1
ATOM 1604 C CA . ILE A 1 203 ? 0.069 12.25 25.375 1 89.19 203 ILE A CA 1
ATOM 1605 C C . ILE A 1 203 ? 0.222 10.734 25.469 1 89.19 203 ILE A C 1
ATOM 1607 O O . ILE A 1 203 ? 1.14 10.164 24.875 1 89.19 203 ILE A O 1
ATOM 1611 N N . THR A 1 204 ? -0.592 10.148 26.172 1 82.94 204 THR A N 1
ATOM 1612 C CA . THR A 1 204 ? -0.558 8.695 26.297 1 82.94 204 THR A CA 1
ATOM 1613 C C . THR A 1 204 ? -1.675 8.047 25.484 1 82.94 204 THR A C 1
ATOM 1615 O O . THR A 1 204 ? -2.676 8.695 25.172 1 82.94 204 THR A O 1
ATOM 1618 N N . ASP A 1 205 ? -1.296 6.926 24.922 1 74.31 205 ASP A N 1
ATOM 1619 C CA . ASP A 1 205 ? -2.301 6.191 24.156 1 74.31 205 ASP A CA 1
ATOM 1620 C C . ASP A 1 205 ? -3.299 5.5 25.078 1 74.31 205 ASP A C 1
ATOM 1622 O O . ASP A 1 205 ? -3.623 4.328 24.891 1 74.31 205 ASP A O 1
ATOM 1626 N N . GLU A 1 206 ? -3.797 6.289 25.969 1 69.94 206 GLU A N 1
ATOM 1627 C CA . GLU A 1 206 ? -4.871 5.703 26.766 1 69.94 206 GLU A CA 1
ATOM 1628 C C . GLU A 1 206 ? -6.137 5.516 25.922 1 69.94 206 GLU A C 1
ATOM 1630 O O . GLU A 1 206 ? -6.566 6.434 25.234 1 69.94 206 GLU A O 1
ATOM 1635 N N . ASP A 1 207 ? -6.66 4.219 25.688 1 65.5 207 ASP A N 1
ATOM 1636 C CA . ASP A 1 207 ? -7.91 3.836 25.047 1 65.5 207 ASP A CA 1
ATOM 1637 C C . ASP A 1 207 ? -7.816 3.982 23.531 1 65.5 207 ASP A C 1
ATOM 1639 O O . ASP A 1 207 ? -8.797 4.328 22.875 1 65.5 207 ASP A O 1
ATOM 1643 N N . GLN A 1 208 ? -6.621 4.172 23 1 70.06 208 GLN A N 1
ATOM 1644 C CA . GLN A 1 208 ? -6.418 4.211 21.562 1 70.06 208 GLN A CA 1
ATOM 1645 C C . GLN A 1 208 ? -6.867 5.547 20.969 1 70.06 208 GLN A C 1
ATOM 1647 O O . GLN A 1 208 ? -7.52 5.586 19.922 1 70.06 208 GLN A O 1
ATOM 1652 N N . LYS A 1 209 ? -6.625 6.598 21.781 1 80.44 209 LYS A N 1
ATOM 1653 C CA . LYS A 1 209 ? -7.074 7.91 21.328 1 80.44 209 LYS A CA 1
ATOM 1654 C C . LYS A 1 209 ? -5.895 8.852 21.109 1 80.44 209 LYS A C 1
ATOM 1656 O O . LYS A 1 209 ? -6.016 10.062 21.281 1 80.44 209 LYS A O 1
ATOM 1661 N N . ILE A 1 210 ? -4.77 8.266 20.797 1 85.94 210 ILE A N 1
ATOM 1662 C CA . ILE A 1 210 ? -3.564 9.078 20.672 1 85.94 210 ILE A CA 1
ATOM 1663 C C . ILE A 1 210 ? -3.727 10.07 19.516 1 85.94 210 ILE A C 1
ATOM 1665 O O . ILE A 1 210 ? -3.383 11.242 19.656 1 85.94 210 ILE A O 1
ATOM 1669 N N . ASN A 1 211 ? -4.293 9.648 18.453 1 86.75 211 ASN A N 1
ATOM 1670 C CA . ASN A 1 211 ? -4.457 10.523 17.281 1 86.75 211 ASN A CA 1
ATOM 1671 C C . ASN A 1 211 ? -5.445 11.656 17.578 1 86.75 211 ASN A C 1
ATOM 1673 O O . ASN A 1 211 ? -5.238 12.789 17.141 1 86.75 211 ASN A O 1
ATOM 1677 N N . GLU A 1 212 ? -6.469 11.289 18.281 1 87.88 212 GLU A N 1
ATOM 1678 C CA . GLU A 1 212 ? -7.449 12.297 18.656 1 87.88 212 GLU A CA 1
ATOM 1679 C C . GLU A 1 212 ? -6.836 13.352 19.578 1 87.88 212 GLU A C 1
ATOM 1681 O O . GLU A 1 212 ? -7.117 14.547 19.438 1 87.88 212 GLU A O 1
ATOM 1686 N N . ASN A 1 213 ? -6.035 12.828 20.438 1 91.12 213 ASN A N 1
ATOM 1687 C CA . ASN A 1 213 ? -5.398 13.734 21.391 1 91.12 213 ASN A CA 1
ATOM 1688 C C . ASN A 1 213 ? -4.371 14.633 20.719 1 91.12 213 ASN A C 1
ATOM 1690 O O . ASN A 1 213 ? -4.266 15.812 21.047 1 91.12 213 ASN A O 1
ATOM 1694 N N . ILE A 1 214 ? -3.678 14.102 19.828 1 92.31 214 ILE A N 1
ATOM 1695 C CA . ILE A 1 214 ? -2.736 14.898 19.062 1 92.31 214 ILE A CA 1
ATOM 1696 C C . ILE A 1 214 ? -3.492 15.969 18.281 1 92.31 214 ILE A C 1
ATOM 1698 O O . ILE A 1 214 ? -3.088 17.141 18.25 1 92.31 214 ILE A O 1
ATOM 1702 N N . ALA A 1 215 ? -4.594 15.602 17.703 1 93 215 ALA A N 1
ATOM 1703 C CA . ALA A 1 215 ? -5.406 16.531 16.922 1 93 215 ALA A CA 1
ATOM 1704 C C . ALA A 1 215 ? -5.938 17.656 17.797 1 93 215 ALA A C 1
ATOM 1706 O O . ALA A 1 215 ? -5.992 18.812 17.375 1 93 215 ALA A O 1
ATOM 1707 N N . LYS A 1 216 ? -6.324 17.312 18.969 1 93.5 216 LYS A N 1
ATOM 1708 C CA . LYS A 1 216 ? -6.797 18.328 19.906 1 93.5 216 LYS A CA 1
ATOM 1709 C C . LYS A 1 216 ? -5.699 19.328 20.234 1 93.5 216 LYS A C 1
ATOM 1711 O O . LYS A 1 216 ? -5.938 20.531 20.25 1 93.5 216 LYS A O 1
ATOM 1716 N N . SER A 1 217 ? -4.547 18.781 20.516 1 95.31 217 SER A N 1
ATOM 1717 C CA . SER A 1 217 ? -3.414 19.656 20.812 1 95.31 217 SER A CA 1
ATOM 1718 C C . SER A 1 217 ? -3.088 20.562 19.625 1 95.31 217 SER A C 1
ATOM 1720 O O . SER A 1 217 ? -2.789 21.75 19.797 1 95.31 217 SER A O 1
ATOM 1722 N N . LEU A 1 218 ? -3.164 20.016 18.469 1 96.06 218 LEU A N 1
ATOM 1723 C CA . LEU A 1 218 ? -2.924 20.781 17.25 1 96.06 218 LEU A CA 1
ATOM 1724 C C . LEU A 1 218 ? -3.947 21.906 17.094 1 96.06 218 LEU A C 1
AT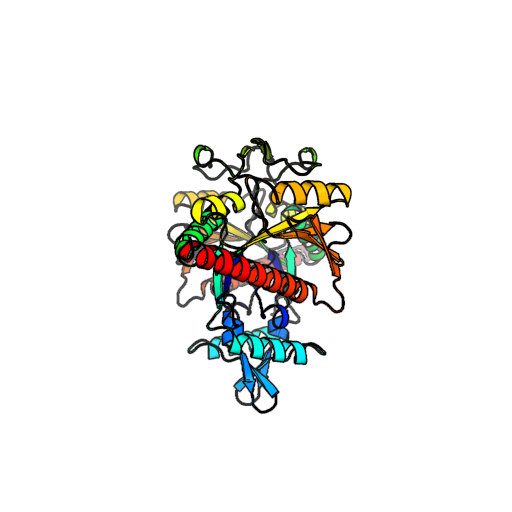OM 1726 O O . LEU A 1 218 ? -3.584 23.047 16.812 1 96.06 218 LEU A O 1
ATOM 1730 N N . ALA A 1 219 ? -5.199 21.578 17.266 1 95.69 219 ALA A N 1
ATOM 1731 C CA . ALA A 1 219 ? -6.273 22.562 17.156 1 95.69 219 ALA A CA 1
ATOM 1732 C C . ALA A 1 219 ? -6.105 23.688 18.172 1 95.69 219 ALA A C 1
ATOM 1734 O O . ALA A 1 219 ? -6.293 24.859 17.844 1 95.69 219 ALA A O 1
ATOM 1735 N N . ASN A 1 220 ? -5.758 23.266 19.328 1 95.56 220 ASN A N 1
ATOM 1736 C CA . ASN A 1 220 ? -5.543 24.25 20.391 1 95.56 220 ASN A CA 1
ATOM 1737 C C . ASN A 1 220 ? -4.398 25.203 20.031 1 95.56 220 ASN A C 1
ATOM 1739 O O . ASN A 1 220 ? -4.527 26.422 20.188 1 95.56 220 ASN A O 1
ATOM 1743 N N . ALA A 1 221 ? -3.328 24.656 19.641 1 96.06 221 ALA A N 1
ATOM 1744 C CA . ALA A 1 221 ? -2.18 25.469 19.234 1 96.06 221 ALA A CA 1
ATOM 1745 C C . ALA A 1 221 ? -2.541 26.406 18.094 1 96.06 221 ALA A C 1
ATOM 1747 O O . ALA A 1 221 ? -2.117 27.562 18.078 1 96.06 221 ALA A O 1
ATOM 1748 N N . HIS A 1 222 ? -3.299 25.922 17.188 1 96.69 222 HIS A N 1
ATOM 1749 C CA . HIS A 1 222 ? -3.695 26.719 16.031 1 96.69 222 HIS A CA 1
ATOM 1750 C C . HIS A 1 222 ? -4.605 27.875 16.438 1 96.69 222 HIS A C 1
ATOM 1752 O O . HIS A 1 222 ? -4.441 28.984 15.961 1 96.69 222 HIS A O 1
ATOM 1758 N N . GLU A 1 223 ? -5.508 27.578 17.281 1 95 223 GLU A N 1
ATOM 1759 C CA . GLU A 1 223 ? -6.402 28.625 17.766 1 95 223 GLU A CA 1
ATOM 1760 C C . GLU A 1 223 ? -5.617 29.75 18.453 1 95 223 GLU A C 1
ATOM 1762 O O . GLU A 1 223 ? -5.906 30.922 18.266 1 95 223 GLU A O 1
ATOM 1767 N N . LYS A 1 224 ? -4.707 29.328 19.25 1 93.19 224 LYS A N 1
ATOM 1768 C CA . LYS A 1 224 ? -3.869 30.312 19.922 1 93.19 224 LYS A CA 1
ATOM 1769 C C . LYS A 1 224 ? -3.119 31.172 18.922 1 93.19 224 LYS A C 1
ATOM 1771 O O . LYS A 1 224 ? -3 32.406 19.109 1 93.19 224 LYS A O 1
ATOM 1776 N N . ARG A 1 225 ? -2.656 30.578 17.922 1 91.88 225 ARG A N 1
ATOM 1777 C CA . ARG A 1 225 ? -1.927 31.297 16.891 1 91.88 225 ARG A CA 1
ATOM 1778 C C . ARG A 1 225 ? -2.832 32.312 16.188 1 91.88 225 ARG A C 1
ATOM 1780 O O . ARG A 1 225 ? -2.432 33.438 15.945 1 91.88 225 ARG A O 1
ATOM 1787 N N . ILE A 1 226 ? -3.98 31.875 15.836 1 93.5 226 ILE A N 1
ATOM 1788 C CA . ILE A 1 226 ? -4.934 32.75 15.148 1 93.5 226 ILE A CA 1
ATOM 1789 C C . ILE A 1 226 ? -5.242 33.969 16.031 1 93.5 226 ILE A C 1
ATOM 1791 O O . ILE A 1 226 ? -5.234 35.094 15.547 1 93.5 226 ILE A O 1
ATOM 1795 N N . LYS A 1 227 ? -5.445 33.719 17.281 1 91.56 227 LYS A N 1
ATOM 1796 C CA . LYS A 1 227 ? -5.754 34.812 18.219 1 91.56 227 LYS A CA 1
ATOM 1797 C C . LYS A 1 227 ? -4.586 35.781 18.344 1 91.56 227 LYS A C 1
ATOM 1799 O O . LYS A 1 227 ? -4.785 37 18.406 1 91.56 227 LYS A O 1
ATOM 1804 N N . PHE A 1 228 ? -3.443 35.188 18.375 1 87.5 228 PHE A N 1
ATOM 1805 C CA . PHE A 1 228 ? -2.24 36 18.5 1 87.5 228 PHE A CA 1
ATOM 1806 C C . PHE A 1 228 ? -2.07 36.938 17.297 1 87.5 228 PHE A C 1
ATOM 1808 O O . PHE A 1 228 ? -1.747 38.125 17.453 1 87.5 228 PHE A O 1
ATOM 1815 N N . CYS A 1 229 ? -2.287 36.438 16.125 1 84.88 229 CYS A N 1
ATOM 1816 C CA . CYS A 1 229 ? -2.121 37.219 14.906 1 84.88 229 CYS A CA 1
ATOM 1817 C C . CYS A 1 229 ? -3.211 38.281 14.773 1 84.88 229 CYS A C 1
ATOM 1819 O O . CYS A 1 229 ? -2.971 39.375 14.242 1 84.88 229 CYS A O 1
ATOM 1821 N N . GLN A 1 230 ? -4.375 38.062 15.211 1 84.06 230 GLN A N 1
ATOM 1822 C CA . GLN A 1 230 ? -5.477 39 15.172 1 84.06 230 GLN A CA 1
ATOM 1823 C C . GLN A 1 230 ? -5.207 40.188 16.094 1 84.06 230 GLN A C 1
ATOM 1825 O O . GLN A 1 230 ? -5.512 41.344 15.75 1 84.06 230 GLN A O 1
ATOM 1830 N N . ILE A 1 231 ? -4.621 39.938 17.188 1 83.88 231 ILE A N 1
ATOM 1831 C CA . ILE A 1 231 ? -4.285 40.969 18.141 1 83.88 231 ILE A CA 1
ATOM 1832 C C . ILE A 1 231 ? -3.17 41.844 17.562 1 83.88 231 ILE A C 1
ATOM 1834 O O . ILE A 1 231 ? -3.223 43.094 17.656 1 83.88 231 ILE A O 1
ATOM 1838 N N . LYS A 1 232 ? -2.227 41.281 16.953 1 78.25 232 LYS A N 1
ATOM 1839 C CA . LYS A 1 232 ? -1.113 42 16.359 1 78.25 232 LYS A CA 1
ATOM 1840 C C . LYS A 1 232 ? -1.595 42.906 15.227 1 78.25 232 LYS A C 1
ATOM 1842 O O . LYS A 1 232 ? -1.116 44.031 15.078 1 78.25 232 LYS A O 1
ATOM 1847 N N . ASP A 1 233 ? -2.41 42.469 14.375 1 73.56 233 ASP A N 1
ATOM 1848 C CA . ASP A 1 233 ? -2.938 43.25 13.266 1 73.56 233 ASP A CA 1
ATOM 1849 C C . ASP A 1 233 ? -3.881 44.344 13.766 1 73.56 233 ASP A C 1
ATOM 1851 O O . ASP A 1 233 ? -4.004 45.406 13.141 1 73.56 233 ASP A O 1
ATOM 1855 N N . GLY A 1 234 ? -4.727 44.125 14.664 1 61.75 234 GLY A N 1
ATOM 1856 C CA . GLY A 1 234 ? -5.574 45.125 15.25 1 61.75 234 GLY A CA 1
ATOM 1857 C C . GLY A 1 234 ? -4.797 46.188 16.016 1 61.75 234 GLY A C 1
ATOM 1858 O O . GLY A 1 234 ? -5.203 47.344 16.078 1 61.75 234 GLY A O 1
ATOM 1859 N N . LYS A 1 235 ? -3.752 46.062 16.797 1 57.03 235 LYS A N 1
ATOM 1860 C CA . LYS A 1 235 ? -2.961 47.125 17.453 1 57.03 235 LYS A CA 1
ATOM 1861 C C . LYS A 1 235 ? -2.301 48.031 16.438 1 57.03 235 LYS A C 1
ATOM 1863 O O . LYS A 1 235 ? -2.035 49.188 16.719 1 57.03 235 LYS A O 1
ATOM 1868 N N . ASN A 1 236 ? -2.061 47.469 15.266 1 48.88 236 ASN A N 1
ATOM 1869 C CA . ASN A 1 236 ? -1.439 48.375 14.312 1 48.88 236 ASN A CA 1
ATOM 1870 C C . ASN A 1 236 ? -2.434 49.406 13.789 1 48.88 236 ASN A C 1
ATOM 1872 O O . ASN A 1 236 ? -2.07 50.281 13.016 1 48.88 236 ASN A O 1
ATOM 1876 N N 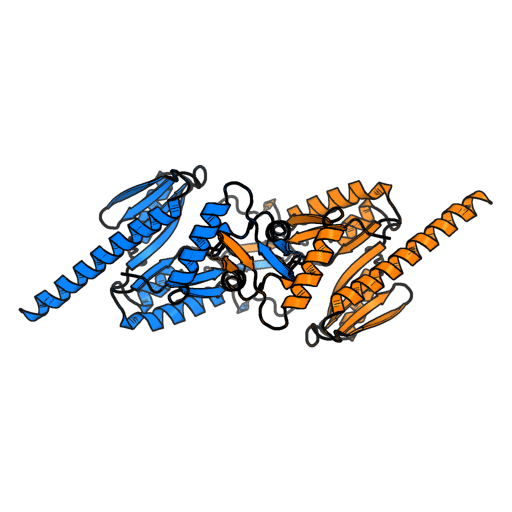. GLU A 1 237 ? -3.703 49.219 13.875 1 43.5 237 GLU A N 1
ATOM 1877 C CA . GLU A 1 237 ? -4.598 50.281 13.43 1 43.5 237 GLU A CA 1
ATOM 1878 C C . GLU A 1 237 ? -4.645 51.438 14.438 1 43.5 237 GLU A C 1
ATOM 1880 O O . GLU A 1 237 ? -5.18 52.5 14.148 1 43.5 237 GLU A O 1
ATOM 1885 N N . ASN A 1 238 ? -4.43 51.156 15.742 1 37 238 ASN A N 1
ATOM 1886 C CA . ASN A 1 238 ? -4.473 52.312 16.609 1 37 238 ASN A CA 1
ATOM 1887 C C . ASN A 1 238 ? -3.156 53.094 16.594 1 37 238 ASN A C 1
ATOM 1889 O O . ASN A 1 238 ? -2.949 54 17.391 1 37 238 ASN A O 1
ATOM 1893 N N . ILE A 1 239 ? -2.088 52.562 15.945 1 30.58 239 ILE A N 1
ATOM 1894 C CA . ILE A 1 239 ? -1.016 53.531 15.828 1 30.58 239 ILE A CA 1
ATOM 1895 C C . ILE A 1 239 ? -1.252 54.438 14.602 1 30.58 239 ILE A C 1
ATOM 1897 O O . ILE A 1 239 ? -1.588 53.938 13.531 1 30.58 239 ILE A O 1
ATOM 1901 N N . MET B 1 1 ? -12.172 -29.016 -10.945 1 54.47 1 MET B N 1
ATOM 1902 C CA . MET B 1 1 ? -11.391 -29.344 -9.75 1 54.47 1 MET B CA 1
ATOM 1903 C C . MET B 1 1 ? -10.805 -28.078 -9.133 1 54.47 1 MET B C 1
ATOM 1905 O O . MET B 1 1 ? -10.516 -27.109 -9.836 1 54.47 1 MET B O 1
ATOM 1909 N N . GLY B 1 2 ? -11.141 -27.734 -7.875 1 81.12 2 GLY B N 1
ATOM 1910 C CA . GLY B 1 2 ? -10.859 -26.469 -7.207 1 81.12 2 GLY B CA 1
ATOM 1911 C C . GLY B 1 2 ? -9.445 -26.391 -6.652 1 81.12 2 GLY B C 1
ATOM 1912 O O . GLY B 1 2 ? -8.828 -27.422 -6.367 1 81.12 2 GLY B O 1
ATOM 1913 N N . TYR B 1 3 ? -8.625 -25.531 -7.023 1 92.38 3 TYR B N 1
ATOM 1914 C CA . TYR B 1 3 ? -7.266 -25.312 -6.543 1 92.38 3 TYR B CA 1
ATOM 1915 C C . TYR B 1 3 ? -7.266 -24.734 -5.137 1 92.38 3 TYR B C 1
ATOM 1917 O O . TYR B 1 3 ? -8.172 -23.969 -4.773 1 92.38 3 TYR B O 1
ATOM 1925 N N . PHE B 1 4 ? -6.32 -25.359 -4.328 1 95.44 4 PHE B N 1
ATOM 1926 C CA . PHE B 1 4 ? -5.895 -24.562 -3.188 1 95.44 4 PHE B CA 1
ATOM 1927 C C . PHE B 1 4 ? -4.875 -23.516 -3.615 1 95.44 4 PHE B C 1
ATOM 1929 O O . PHE B 1 4 ? -3.955 -23.812 -4.379 1 95.44 4 PHE B O 1
ATOM 1936 N N . VAL B 1 5 ? -5.148 -22.359 -3.217 1 96.25 5 VAL B N 1
ATOM 1937 C CA . VAL B 1 5 ? -4.324 -21.281 -3.736 1 96.25 5 VAL B CA 1
ATOM 1938 C C . VAL B 1 5 ? -3.641 -20.547 -2.582 1 96.25 5 VAL B C 1
ATOM 1940 O O . VAL B 1 5 ? -4.293 -20.156 -1.61 1 96.25 5 VAL B O 1
ATOM 1943 N N . ILE B 1 6 ? -2.342 -20.484 -2.676 1 96.31 6 ILE B N 1
ATOM 1944 C CA . ILE B 1 6 ? -1.568 -19.578 -1.827 1 96.31 6 ILE B CA 1
ATOM 1945 C C . ILE B 1 6 ? -1.235 -18.297 -2.596 1 96.31 6 ILE B C 1
ATOM 1947 O O . ILE B 1 6 ? -0.51 -18.344 -3.592 1 96.31 6 ILE B O 1
ATOM 1951 N N . HIS B 1 7 ? -1.834 -17.25 -2.154 1 96.19 7 HIS B N 1
ATOM 1952 C CA . HIS B 1 7 ? -1.596 -15.945 -2.773 1 96.19 7 HIS B CA 1
ATOM 1953 C C . HIS B 1 7 ? -0.586 -15.133 -1.972 1 96.19 7 HIS B C 1
ATOM 1955 O O . HIS B 1 7 ? -0.93 -14.555 -0.939 1 96.19 7 HIS B O 1
ATOM 1961 N N . LEU B 1 8 ? 0.624 -15.141 -2.422 1 95.06 8 LEU B N 1
ATOM 1962 C CA . LEU B 1 8 ? 1.71 -14.375 -1.815 1 95.06 8 LEU B CA 1
ATOM 1963 C C . LEU B 1 8 ? 1.91 -13.047 -2.535 1 95.06 8 LEU B C 1
ATOM 1965 O O . LEU B 1 8 ? 2.262 -13.023 -3.717 1 95.06 8 LEU B O 1
ATOM 1969 N N . SER B 1 9 ? 1.626 -11.938 -1.885 1 93.06 9 SER B N 1
ATOM 1970 C CA . SER B 1 9 ? 1.692 -10.641 -2.545 1 93.06 9 SER B CA 1
ATOM 1971 C C . SER B 1 9 ? 2.287 -9.578 -1.622 1 93.06 9 SER B C 1
ATOM 1973 O O . SER B 1 9 ? 2.371 -9.781 -0.409 1 93.06 9 SER B O 1
ATOM 1975 N N . ARG B 1 10 ? 2.748 -8.508 -2.242 1 89.88 10 ARG B N 1
ATOM 1976 C CA . ARG B 1 10 ? 3.201 -7.371 -1.444 1 89.88 10 ARG B CA 1
ATOM 1977 C C . ARG B 1 10 ? 2.059 -6.793 -0.617 1 89.88 10 ARG B C 1
ATOM 1979 O O . ARG B 1 10 ? 0.903 -6.809 -1.048 1 89.88 10 ARG B O 1
ATOM 1986 N N . LYS B 1 11 ? 2.504 -6.258 0.473 1 84.31 11 LYS B N 1
ATOM 1987 C CA . LYS B 1 11 ? 1.502 -5.598 1.305 1 84.31 11 LYS B CA 1
ATOM 1988 C C . LYS B 1 11 ? 0.828 -4.457 0.549 1 84.31 11 LYS B C 1
ATOM 1990 O O . LYS B 1 11 ? 1.491 -3.695 -0.159 1 84.31 11 LYS B O 1
ATOM 1995 N N . ASN B 1 12 ? -0.512 -4.375 0.501 1 75.88 12 ASN B N 1
ATOM 1996 C CA . ASN B 1 12 ? -1.33 -3.303 -0.059 1 75.88 12 ASN B CA 1
ATOM 1997 C C . ASN B 1 12 ? -1.515 -3.469 -1.565 1 75.88 12 ASN B C 1
ATOM 1999 O O . ASN B 1 12 ? -1.851 -2.51 -2.262 1 75.88 12 ASN B O 1
ATOM 2003 N N . SER B 1 13 ? -1.068 -4.609 -2.02 1 85.56 13 SER B N 1
ATOM 2004 C CA . SER B 1 13 ? -1.357 -4.895 -3.42 1 85.56 13 SER B CA 1
ATOM 2005 C C . SER B 1 13 ? -2.83 -5.238 -3.623 1 85.56 13 SER B C 1
ATOM 2007 O O . SER B 1 13 ? -3.564 -5.438 -2.652 1 85.56 13 SER B O 1
ATOM 2009 N N . HIS B 1 14 ? -3.152 -5.238 -4.883 1 87.19 14 HIS B N 1
ATOM 2010 C CA . HIS B 1 14 ? -4.504 -5.672 -5.223 1 87.19 14 HIS B CA 1
ATOM 2011 C C . HIS B 1 14 ? -4.711 -7.145 -4.875 1 87.19 14 HIS B C 1
ATOM 2013 O O . HIS B 1 14 ? -3.852 -7.98 -5.156 1 87.19 14 HIS B O 1
ATOM 2019 N N . LEU B 1 15 ? -5.816 -7.379 -4.203 1 90.69 15 LEU B N 1
ATOM 2020 C CA . LEU B 1 15 ? -6.137 -8.742 -3.787 1 90.69 15 LEU B CA 1
ATOM 2021 C C . LEU B 1 15 ? -7.289 -9.305 -4.609 1 90.69 15 LEU B C 1
ATOM 2023 O O . LEU B 1 15 ? -8.117 -8.547 -5.125 1 90.69 15 LEU B O 1
ATOM 2027 N N . PRO B 1 16 ? -7.336 -10.617 -4.797 1 90.75 16 PRO B N 1
ATOM 2028 C CA . PRO B 1 16 ? -8.438 -11.227 -5.543 1 90.75 16 PRO B CA 1
ATOM 2029 C C . PRO B 1 16 ? -9.805 -10.906 -4.938 1 90.75 16 PRO B C 1
ATOM 2031 O O . PRO B 1 16 ? -9.93 -10.797 -3.715 1 90.75 16 PRO B O 1
ATOM 2034 N N . PHE B 1 17 ? -10.891 -10.75 -5.77 1 92.62 17 PHE B N 1
ATOM 2035 C CA . PHE B 1 17 ? -12.273 -10.5 -5.395 1 92.62 17 PHE B CA 1
ATOM 2036 C C . PHE B 1 17 ? -12.445 -9.062 -4.906 1 92.62 17 PHE B C 1
ATOM 2038 O O . PHE B 1 17 ? -13.43 -8.406 -5.238 1 92.62 17 PHE B O 1
ATOM 2045 N N . LEU B 1 18 ? -11.438 -8.609 -4.156 1 90.88 18 LEU B N 1
ATOM 2046 C CA . LEU B 1 18 ? -11.547 -7.348 -3.436 1 90.88 18 LEU B CA 1
ATOM 2047 C C . LEU B 1 18 ? -11.625 -6.172 -4.402 1 90.88 18 LEU B C 1
ATOM 2049 O O . LEU B 1 18 ? -12.273 -5.164 -4.113 1 90.88 18 LEU B O 1
ATOM 2053 N N . GLY B 1 19 ? -10.992 -6.379 -5.504 1 87.75 19 GLY B N 1
ATOM 2054 C CA . GLY B 1 19 ? -10.961 -5.301 -6.48 1 87.75 19 GLY B CA 1
ATOM 2055 C C . GLY B 1 19 ? -12.336 -4.922 -6.996 1 87.75 19 GLY B C 1
ATOM 2056 O O . GLY B 1 19 ? -12.516 -3.844 -7.562 1 87.75 19 GLY B O 1
ATOM 2057 N N . LYS B 1 20 ? -13.312 -5.75 -6.816 1 87.56 20 LYS B N 1
ATOM 2058 C CA . LYS B 1 20 ? -14.68 -5.465 -7.238 1 87.56 20 LYS B CA 1
ATOM 2059 C C . LYS B 1 20 ? -15.445 -4.723 -6.148 1 87.56 20 LYS B C 1
ATOM 2061 O O . LYS B 1 20 ? -16.562 -4.242 -6.383 1 87.56 20 LYS B O 1
ATOM 2066 N N . ILE B 1 21 ? -14.867 -4.672 -4.988 1 89 21 ILE B N 1
ATOM 2067 C CA . ILE B 1 21 ? -15.508 -4.062 -3.828 1 89 21 ILE B CA 1
ATOM 2068 C C . ILE B 1 21 ? -14.828 -2.73 -3.506 1 89 21 ILE B C 1
ATOM 2070 O O . ILE B 1 21 ? -15.508 -1.738 -3.219 1 89 21 ILE B O 1
ATOM 2074 N N . VAL B 1 22 ? -13.539 -2.787 -3.621 1 86 22 VAL B N 1
ATOM 2075 C CA . VAL B 1 22 ? -12.742 -1.636 -3.205 1 86 22 VAL B CA 1
ATOM 2076 C C . VAL B 1 22 ? -12.078 -0.997 -4.426 1 86 22 VAL B C 1
ATOM 2078 O O . VAL B 1 22 ? -11.57 -1.698 -5.301 1 86 22 VAL B O 1
ATOM 2081 N N . ASP B 1 23 ? -12.18 0.286 -4.461 1 84.94 23 ASP B N 1
ATOM 2082 C CA . ASP B 1 23 ? -11.43 1.048 -5.453 1 84.94 23 ASP B CA 1
ATOM 2083 C C . ASP B 1 23 ? -10.047 1.427 -4.926 1 84.94 23 ASP B C 1
ATOM 2085 O O . ASP B 1 23 ? -9.93 2.287 -4.051 1 84.94 23 ASP B O 1
ATOM 2089 N N . TYR B 1 24 ? -9.039 0.889 -5.52 1 79.75 24 TYR B N 1
ATOM 2090 C CA . TYR B 1 24 ? -7.676 1.083 -5.035 1 79.75 24 TYR B CA 1
ATOM 2091 C C . TYR B 1 24 ? -7.168 2.477 -5.383 1 79.75 24 TYR B C 1
ATOM 2093 O O . TYR B 1 24 ? -6.23 2.977 -4.758 1 79.75 24 TYR B O 1
ATOM 2101 N N . GLU B 1 25 ? -7.754 3.09 -6.285 1 82.25 25 GLU B N 1
ATOM 2102 C CA . GLU B 1 25 ? -7.34 4.43 -6.691 1 82.25 25 GLU B CA 1
ATOM 2103 C C . GLU B 1 25 ? -8 5.5 -5.824 1 82.25 25 GLU B C 1
ATOM 2105 O O . GLU B 1 25 ? -7.426 6.57 -5.605 1 82.25 25 GLU B O 1
ATOM 2110 N N . HIS B 1 26 ? -9.203 5.129 -5.461 1 86 26 HIS B N 1
ATOM 2111 C CA . HIS B 1 26 ? -9.953 6.023 -4.59 1 86 26 HIS B CA 1
ATOM 2112 C C . HIS B 1 26 ? -10.203 5.383 -3.229 1 86 26 HIS B C 1
ATOM 2114 O O . HIS B 1 26 ? -11.273 4.812 -2.996 1 86 26 HIS B O 1
ATOM 2120 N N . GLY B 1 27 ? -9.312 5.582 -2.344 1 83.06 27 GLY B N 1
ATOM 2121 C CA . GLY B 1 27 ? -9.289 4.855 -1.084 1 83.06 27 GLY B CA 1
ATOM 2122 C C . GLY B 1 27 ? -10.539 5.066 -0.249 1 83.06 27 GLY B C 1
ATOM 2123 O O . GLY B 1 27 ? -10.953 4.172 0.494 1 83.06 27 GLY B O 1
ATOM 2124 N N . MET B 1 28 ? -11.188 6.219 -0.424 1 90.31 28 MET B N 1
ATOM 2125 C CA . MET B 1 28 ? -12.352 6.516 0.404 1 90.31 28 MET B CA 1
ATOM 2126 C C . MET B 1 28 ? -13.633 6.031 -0.265 1 90.31 28 MET B C 1
ATOM 2128 O O . MET B 1 28 ? -14.719 6.129 0.315 1 90.31 28 MET B O 1
ATOM 2132 N N . SER B 1 29 ? -13.531 5.422 -1.373 1 88.44 29 SER B N 1
ATOM 2133 C CA . SER B 1 29 ? -14.711 5.035 -2.145 1 88.44 29 SER B CA 1
ATOM 2134 C C . SER B 1 29 ? -15.562 4.035 -1.38 1 88.44 29 SER B C 1
ATOM 2136 O O . SER B 1 29 ? -16.797 4.055 -1.482 1 88.44 29 SER B O 1
ATOM 2138 N N . VAL B 1 30 ? -14.914 3.229 -0.636 1 90.25 30 VAL B N 1
ATOM 2139 C CA . VAL B 1 30 ? -15.648 2.238 0.137 1 90.25 30 VAL B CA 1
ATOM 2140 C C . VAL B 1 30 ? -16.547 2.941 1.148 1 90.25 30 VAL B C 1
ATOM 2142 O O . VAL B 1 30 ? -17.703 2.533 1.357 1 90.25 30 VAL B O 1
ATOM 2145 N N . MET B 1 31 ? -16.016 3.979 1.718 1 93.38 31 MET B N 1
ATOM 2146 C CA . MET B 1 31 ? -16.797 4.73 2.691 1 93.38 31 MET B CA 1
ATOM 2147 C C . MET B 1 31 ? -18.031 5.34 2.039 1 93.38 31 MET B C 1
ATOM 2149 O O . MET B 1 31 ? -19.109 5.379 2.645 1 93.38 31 MET B O 1
ATOM 2153 N N . ASP B 1 32 ? -17.875 5.758 0.842 1 93.5 32 ASP B N 1
ATOM 2154 C CA . ASP B 1 32 ? -18.969 6.391 0.108 1 93.5 32 ASP B CA 1
ATOM 2155 C C . ASP B 1 32 ? -20.078 5.387 -0.193 1 93.5 32 ASP B C 1
ATOM 2157 O O . ASP B 1 32 ? -21.219 5.777 -0.451 1 93.5 32 ASP B O 1
ATOM 2161 N N . ARG B 1 33 ? -19.734 4.098 -0.139 1 93.75 33 ARG B N 1
ATOM 2162 C CA . ARG B 1 33 ? -20.688 3.074 -0.555 1 93.75 33 ARG B CA 1
ATOM 2163 C C . ARG B 1 33 ? -21.328 2.408 0.652 1 93.75 33 ARG B C 1
ATOM 2165 O O . ARG B 1 33 ? -22.125 1.481 0.501 1 93.75 33 ARG B O 1
ATOM 2172 N N . LEU B 1 34 ? -20.953 2.848 1.81 1 95.06 34 LEU B N 1
ATOM 2173 C CA . LEU B 1 34 ? -21.531 2.311 3.037 1 95.06 34 LEU B CA 1
ATOM 2174 C C . LEU B 1 34 ? -22.516 3.301 3.656 1 95.06 34 LEU B C 1
ATOM 2176 O O . LEU B 1 34 ? -22.266 4.508 3.648 1 95.06 34 LEU B O 1
ATOM 2180 N N . SER B 1 35 ? -23.578 2.816 4.125 1 94.31 35 SER B N 1
ATOM 2181 C CA . SER B 1 35 ? -24.578 3.629 4.828 1 94.31 35 SER B CA 1
ATOM 2182 C C . SER B 1 35 ? -25.25 2.832 5.934 1 94.31 35 SER B C 1
ATOM 2184 O O . SER B 1 35 ? -25.297 1.602 5.883 1 94.31 35 SER B O 1
ATOM 2186 N N . VAL B 1 36 ? -25.672 3.518 6.902 1 93.19 36 VAL B N 1
ATOM 2187 C CA . VAL B 1 36 ? -26.391 2.891 8.008 1 93.19 36 VAL B CA 1
ATOM 2188 C C . VAL B 1 36 ? -27.906 3.039 7.793 1 93.19 36 VAL B C 1
ATOM 2190 O O . VAL B 1 36 ? -28.406 4.156 7.691 1 93.19 36 VAL B O 1
ATOM 2193 N N . SER B 1 37 ? -28.547 1.928 7.75 1 90 37 SER B N 1
ATOM 2194 C CA . SER B 1 37 ? -30 1.943 7.59 1 90 37 SER B CA 1
ATOM 2195 C C . SER B 1 37 ? -30.703 2.363 8.883 1 90 37 SER B C 1
ATOM 2197 O O . SER B 1 37 ? -30.062 2.453 9.93 1 90 37 SER B O 1
ATOM 2199 N N . LYS B 1 38 ? -31.953 2.617 8.812 1 89.25 38 LYS B N 1
ATOM 2200 C CA . LYS B 1 38 ? -32.75 3.025 9.961 1 89.25 38 LYS B CA 1
ATOM 2201 C C . LYS B 1 38 ? -32.75 1.954 11.047 1 89.25 38 LYS B C 1
ATOM 2203 O O . LYS B 1 38 ? -32.844 2.268 12.234 1 89.25 38 LYS B O 1
ATOM 2208 N N . ASP B 1 39 ? -32.562 0.645 10.695 1 88.12 39 ASP B N 1
ATOM 2209 C CA . ASP B 1 39 ? -32.594 -0.477 11.625 1 88.12 39 ASP B CA 1
ATOM 2210 C C . ASP B 1 39 ? -31.172 -0.751 12.172 1 88.12 39 ASP B C 1
ATOM 2212 O O . ASP B 1 39 ? -30.953 -1.75 12.859 1 88.12 39 ASP B O 1
ATOM 2216 N N . GLY B 1 40 ? -30.297 0.103 11.789 1 87.12 40 GLY B N 1
ATOM 2217 C CA . GLY B 1 40 ? -28.938 -0.025 12.32 1 87.12 40 GLY B CA 1
ATOM 2218 C C . GLY B 1 40 ? -28.078 -0.992 11.539 1 87.12 40 GLY B C 1
ATOM 2219 O O . GLY B 1 40 ? -27.016 -1.416 12.008 1 87.12 40 GLY B O 1
ATOM 2220 N N . VAL B 1 41 ? -28.625 -1.413 10.398 1 91 41 VAL B N 1
ATOM 2221 C CA . VAL B 1 41 ? -27.859 -2.32 9.547 1 91 41 VAL B CA 1
ATOM 2222 C C . VAL B 1 41 ? -26.984 -1.516 8.594 1 91 41 VAL B C 1
ATOM 2224 O O . VAL B 1 41 ? -27.422 -0.523 8.008 1 91 41 VAL B O 1
ATOM 2227 N N . ILE B 1 42 ? -25.719 -1.91 8.547 1 95.12 42 ILE B N 1
ATOM 2228 C CA . ILE B 1 42 ? -24.828 -1.235 7.605 1 95.12 42 ILE B CA 1
ATOM 2229 C C . ILE B 1 42 ? -24.969 -1.867 6.223 1 95.12 42 ILE B C 1
ATOM 2231 O O . ILE B 1 42 ? -24.797 -3.08 6.066 1 95.12 42 ILE B O 1
ATOM 2235 N N . VAL B 1 43 ? -25.25 -1.062 5.262 1 95.38 43 VAL B N 1
ATOM 2236 C CA . VAL B 1 43 ? -25.469 -1.531 3.9 1 95.38 43 VAL B CA 1
ATOM 2237 C C . VAL B 1 43 ? -24.344 -1.045 2.994 1 95.38 43 VAL B C 1
ATOM 2239 O O . VAL B 1 43 ? -23.844 0.072 3.156 1 95.38 43 VAL B O 1
ATOM 2242 N N . PHE B 1 44 ? -23.938 -1.898 2.129 1 95.31 44 PHE B N 1
ATOM 2243 C CA . PHE B 1 44 ? -22.953 -1.582 1.103 1 95.31 44 PHE B CA 1
ATOM 2244 C C . PHE B 1 44 ? -23.609 -1.46 -0.265 1 95.31 44 PHE B C 1
ATOM 2246 O O . PHE B 1 44 ? -24.219 -2.414 -0.756 1 95.31 44 PHE B O 1
ATOM 2253 N N . GLU B 1 45 ? -23.438 -0.277 -0.865 1 92.94 45 GLU B N 1
ATOM 2254 C CA . GLU B 1 45 ? -24.078 -0.018 -2.152 1 92.94 45 GLU B CA 1
ATOM 2255 C C . GLU B 1 45 ? -23.031 0.291 -3.229 1 92.94 45 GLU B C 1
ATOM 2257 O O . GLU B 1 45 ? -22.562 1.424 -3.338 1 92.94 45 GLU B O 1
ATOM 2262 N N . PRO B 1 46 ? -22.75 -0.729 -4.027 1 89.5 46 PRO B N 1
ATOM 2263 C CA . PRO B 1 46 ? -21.781 -0.472 -5.09 1 89.5 46 PRO B CA 1
ATOM 2264 C C . PRO B 1 46 ? -22.234 0.609 -6.062 1 89.5 46 PRO B C 1
ATOM 2266 O O . PRO B 1 46 ? -23.422 0.938 -6.109 1 89.5 46 PRO B O 1
ATOM 2269 N N . GLU B 1 47 ? -21.203 1.195 -6.719 1 79.81 47 GLU B N 1
ATOM 2270 C CA . GLU B 1 47 ? -21.516 2.246 -7.68 1 79.81 47 GLU B CA 1
ATOM 2271 C C . GLU B 1 47 ? -22.125 1.665 -8.953 1 79.81 47 GLU B C 1
ATOM 2273 O O . GLU B 1 47 ? -21.562 0.758 -9.562 1 79.81 47 GLU B O 1
ATOM 2278 N N . GLY B 1 48 ? -23.266 2.203 -9.352 1 75.38 48 GLY B N 1
ATOM 2279 C CA . GLY B 1 48 ? -23.891 1.939 -10.633 1 75.38 48 GLY B CA 1
ATOM 2280 C C . GLY B 1 48 ? -23.875 0.471 -11.016 1 75.38 48 GLY B C 1
ATOM 2281 O O . GLY B 1 48 ? -24.375 -0.374 -10.266 1 75.38 48 GLY B O 1
ATOM 2282 N N . ASP B 1 49 ? -23.094 0.294 -12.203 1 76.69 49 ASP B N 1
ATOM 2283 C CA . ASP B 1 49 ? -23.078 -0.998 -12.883 1 76.69 49 ASP B CA 1
ATOM 2284 C C . ASP B 1 49 ? -22.156 -1.984 -12.164 1 76.69 49 ASP B C 1
ATOM 2286 O O . ASP B 1 49 ? -22.031 -3.139 -12.578 1 76.69 49 ASP B O 1
ATOM 2290 N N . GLN B 1 50 ? -21.734 -1.61 -10.914 1 85.56 50 GLN B N 1
ATOM 2291 C CA . GLN B 1 50 ? -20.781 -2.488 -10.25 1 85.56 50 GLN B CA 1
ATOM 2292 C C . GLN B 1 50 ? -21.484 -3.428 -9.273 1 85.56 50 GLN B C 1
ATOM 2294 O O . GLN B 1 50 ? -20.844 -4.297 -8.672 1 85.56 50 GLN B O 1
ATOM 2299 N N . TYR B 1 51 ? -22.781 -3.271 -9.234 1 89.94 51 TYR B N 1
ATOM 2300 C CA . TYR B 1 51 ? -23.547 -4.074 -8.281 1 89.94 51 TYR B CA 1
ATOM 2301 C C . TYR B 1 51 ? -23.422 -5.559 -8.609 1 89.94 51 TYR B C 1
ATOM 2303 O O . TYR B 1 51 ? -23.062 -6.363 -7.742 1 89.94 51 TYR B O 1
ATOM 2311 N N . LEU B 1 52 ? -23.688 -5.836 -9.852 1 89.62 52 LEU B N 1
ATOM 2312 C CA . LEU B 1 52 ? -23.641 -7.238 -10.258 1 89.62 52 LEU B CA 1
ATOM 2313 C C . LEU B 1 52 ? -22.234 -7.812 -10.094 1 89.62 52 LEU B C 1
ATOM 2315 O O . LEU B 1 52 ? -22.078 -8.977 -9.719 1 89.62 52 LEU B O 1
ATOM 2319 N N . HIS B 1 53 ? -21.281 -7.031 -10.367 1 89.81 53 HIS B N 1
ATOM 2320 C CA . HIS B 1 53 ? -19.891 -7.469 -10.211 1 89.81 53 HIS B CA 1
ATOM 2321 C C . HIS B 1 53 ? -19.562 -7.719 -8.742 1 89.81 53 HIS B C 1
ATOM 2323 O O . HIS B 1 53 ? -18.875 -8.688 -8.414 1 89.81 53 HIS B O 1
ATOM 2329 N N . ALA B 1 54 ? -20.109 -6.887 -7.953 1 93.56 54 ALA B N 1
ATOM 2330 C CA . ALA B 1 54 ? -19.875 -7.031 -6.52 1 93.56 54 ALA B CA 1
ATOM 2331 C C . ALA B 1 54 ? -20.531 -8.297 -5.977 1 93.56 54 ALA B C 1
ATOM 2333 O O . ALA B 1 54 ? -19.906 -9.055 -5.238 1 93.56 54 ALA B O 1
ATOM 2334 N N . ILE B 1 55 ? -21.703 -8.531 -6.445 1 93.25 55 ILE B N 1
ATOM 2335 C CA . ILE B 1 55 ? -22.422 -9.711 -5.988 1 93.25 55 ILE B CA 1
ATOM 2336 C C . ILE B 1 55 ? -21.688 -10.977 -6.422 1 93.25 55 ILE B C 1
ATOM 2338 O O . ILE B 1 55 ? -21.5 -11.891 -5.621 1 93.25 55 ILE B O 1
ATOM 2342 N N . LYS B 1 56 ? -21.297 -10.922 -7.621 1 92.44 56 LYS B N 1
ATOM 2343 C CA . LYS B 1 56 ? -20.562 -12.078 -8.141 1 92.44 56 LYS B CA 1
ATOM 2344 C C . LYS B 1 56 ? -19.281 -12.305 -7.359 1 92.44 56 LYS B C 1
ATOM 2346 O O . LYS B 1 56 ? -18.938 -13.438 -7.02 1 92.44 56 LYS B O 1
ATOM 2351 N N . ALA B 1 57 ? -18.594 -11.273 -7.098 1 93.69 57 ALA B N 1
ATOM 2352 C CA . ALA B 1 57 ? -17.344 -11.367 -6.352 1 93.69 57 ALA B CA 1
ATOM 2353 C C . ALA B 1 57 ? -17.578 -11.922 -4.953 1 93.69 57 ALA B C 1
ATOM 2355 O O . ALA B 1 57 ? -16.812 -12.766 -4.477 1 93.69 57 ALA B O 1
ATOM 2356 N N . LEU B 1 58 ? -18.609 -11.477 -4.32 1 95.44 58 LEU B N 1
ATOM 2357 C CA . LEU B 1 58 ? -18.906 -11.922 -2.969 1 95.44 58 LEU B CA 1
ATOM 2358 C C . LEU B 1 58 ? -19.297 -13.398 -2.961 1 95.44 58 LEU B C 1
ATOM 2360 O O . LEU B 1 58 ? -18.859 -14.156 -2.086 1 95.44 58 LEU B O 1
ATOM 2364 N N . LYS B 1 59 ? -20.016 -13.797 -3.908 1 93.5 59 LYS B N 1
ATOM 2365 C CA . LYS B 1 59 ? -20.406 -15.203 -4.027 1 93.5 59 LYS B CA 1
ATOM 2366 C C . LYS B 1 59 ? -19.188 -16.078 -4.305 1 93.5 59 LYS B C 1
ATOM 2368 O O . LYS B 1 59 ? -19 -17.109 -3.656 1 93.5 59 LYS B O 1
ATOM 2373 N N . ASP B 1 60 ? -18.406 -15.633 -5.258 1 93.31 60 ASP B N 1
ATOM 2374 C CA . ASP B 1 60 ? -17.203 -16.375 -5.605 1 93.31 60 ASP B CA 1
ATOM 2375 C C . ASP B 1 60 ? -16.266 -16.484 -4.406 1 93.31 60 ASP B C 1
ATOM 2377 O O . ASP B 1 60 ? -15.672 -17.547 -4.172 1 93.31 60 ASP B O 1
ATOM 2381 N N . TYR B 1 61 ? -16.172 -15.461 -3.678 1 95.38 61 TYR B N 1
ATOM 2382 C CA . TYR B 1 61 ? -15.312 -15.469 -2.5 1 95.38 61 TYR B CA 1
ATOM 2383 C C . TYR B 1 61 ? -15.844 -16.438 -1.451 1 95.38 61 TYR B C 1
ATOM 2385 O O . TYR B 1 61 ? -15.078 -17.234 -0.891 1 95.38 61 TYR B O 1
ATOM 2393 N N . ALA B 1 62 ? -17.078 -16.359 -1.202 1 93.62 62 ALA B N 1
ATOM 2394 C CA . ALA B 1 62 ? -17.688 -17.25 -0.208 1 93.62 62 ALA B CA 1
ATOM 2395 C C . ALA B 1 62 ? -17.469 -18.719 -0.567 1 93.62 62 ALA B C 1
ATOM 2397 O O . ALA B 1 62 ? -17.25 -19.547 0.313 1 93.62 62 ALA B O 1
ATOM 2398 N N . GLU B 1 63 ? -17.469 -18.953 -1.799 1 93.69 63 GLU B N 1
ATOM 2399 C CA . GLU B 1 63 ? -17.328 -20.328 -2.275 1 93.69 63 GLU B CA 1
ATOM 2400 C C . GLU B 1 63 ? -15.883 -20.797 -2.229 1 93.69 63 GLU B C 1
ATOM 2402 O O . GLU B 1 63 ? -15.617 -22 -2.156 1 93.69 63 GLU B O 1
ATOM 2407 N N . ASN B 1 64 ? -14.984 -19.844 -2.24 1 94.62 64 ASN B N 1
ATOM 2408 C CA . ASN B 1 64 ? -13.602 -20.266 -2.484 1 94.62 64 ASN B CA 1
ATOM 2409 C C . ASN B 1 64 ? -12.688 -19.859 -1.332 1 94.62 64 ASN B C 1
ATOM 2411 O O . ASN B 1 64 ? -11.523 -20.25 -1.293 1 94.62 64 ASN B O 1
ATOM 2415 N N . LYS B 1 65 ? -13.227 -19.125 -0.366 1 94.19 65 LYS B N 1
ATOM 2416 C CA . LYS B 1 65 ? -12.367 -18.547 0.663 1 94.19 65 LYS B CA 1
ATOM 2417 C C . LYS B 1 65 ? -11.656 -19.641 1.467 1 94.19 65 LYS B C 1
ATOM 2419 O O . LYS B 1 65 ? -10.539 -19.438 1.942 1 94.19 65 LYS B O 1
ATOM 2424 N N . ASN B 1 66 ? -12.219 -20.812 1.602 1 94.31 66 ASN B N 1
ATOM 2425 C CA . ASN B 1 66 ? -11.617 -21.875 2.389 1 94.31 66 ASN B CA 1
ATOM 2426 C C . ASN B 1 66 ? -10.453 -22.531 1.65 1 94.31 66 ASN B C 1
ATOM 2428 O O . ASN B 1 66 ? -9.688 -23.297 2.24 1 94.31 66 ASN B O 1
ATOM 2432 N N . ARG B 1 67 ? -10.258 -22.203 0.408 1 95.69 67 ARG B N 1
ATOM 2433 C CA . ARG B 1 67 ? -9.164 -22.734 -0.388 1 95.69 67 ARG B CA 1
ATOM 2434 C C . ARG B 1 67 ? -8.141 -21.656 -0.73 1 95.69 67 ARG B C 1
ATOM 2436 O O . ARG B 1 67 ? -7.234 -21.891 -1.53 1 95.69 67 ARG B O 1
ATOM 2443 N N . LEU B 1 68 ? -8.312 -20.562 -0.109 1 95.12 68 LEU B N 1
ATOM 2444 C CA . LEU B 1 68 ? -7.445 -19.422 -0.396 1 95.12 68 LEU B CA 1
ATOM 2445 C C . LEU B 1 68 ? -6.645 -19.016 0.838 1 95.12 68 LEU B C 1
ATOM 2447 O O . LEU B 1 68 ? -7.215 -18.781 1.904 1 95.12 68 LEU B O 1
ATOM 2451 N N . PHE B 1 69 ? -5.379 -19.109 0.713 1 94.62 69 PHE B N 1
ATOM 2452 C CA . PHE B 1 69 ? -4.477 -18.625 1.745 1 94.62 69 PHE B CA 1
ATOM 2453 C C . PHE B 1 69 ? -3.715 -17.391 1.255 1 94.62 69 PHE B C 1
ATOM 2455 O O . PHE B 1 69 ? -2.941 -17.469 0.298 1 94.62 69 PHE B O 1
ATOM 2462 N N . VAL B 1 70 ? -3.98 -16.266 1.922 1 94.31 70 VAL B N 1
ATOM 2463 C CA . VAL B 1 70 ? -3.363 -15.008 1.513 1 94.31 70 VAL B CA 1
ATOM 2464 C C . VAL B 1 70 ? -2.244 -14.641 2.484 1 94.31 70 VAL B C 1
ATOM 2466 O O . VAL B 1 70 ? -2.447 -14.633 3.701 1 94.31 70 VAL B O 1
ATOM 2469 N N . GLU B 1 71 ? -1.097 -14.414 1.961 1 93.38 71 GLU B N 1
ATOM 2470 C CA . GLU B 1 71 ? 0.066 -13.984 2.732 1 93.38 71 GLU B CA 1
ATOM 2471 C C . GLU B 1 71 ? 0.752 -12.789 2.078 1 93.38 71 GLU B C 1
ATOM 2473 O O . GLU B 1 71 ? 0.708 -12.633 0.856 1 93.38 71 GLU B O 1
ATOM 2478 N N . HIS B 1 72 ? 1.332 -11.953 2.955 1 92.56 72 HIS B N 1
ATOM 2479 C CA . HIS B 1 72 ? 1.948 -10.742 2.436 1 92.56 72 HIS B CA 1
ATOM 2480 C C . HIS B 1 72 ? 3.443 -10.711 2.732 1 92.56 72 HIS B C 1
ATOM 2482 O O . HIS B 1 72 ? 3.914 -11.398 3.641 1 92.56 72 HIS B O 1
ATOM 2488 N N . PHE B 1 73 ? 4.172 -9.977 1.9 1 91.06 73 PHE B N 1
ATOM 2489 C CA . PHE B 1 73 ? 5.574 -9.656 2.152 1 91.06 73 PHE B CA 1
ATOM 2490 C C . PHE B 1 73 ? 5.84 -8.172 1.907 1 91.06 73 PHE B C 1
ATOM 2492 O O . PHE B 1 73 ? 5.051 -7.496 1.247 1 91.06 73 PHE B O 1
ATOM 2499 N N . THR B 1 74 ? 6.98 -7.652 2.48 1 85 74 THR B N 1
ATOM 2500 C CA . THR B 1 74 ? 7.332 -6.25 2.289 1 85 74 THR B CA 1
ATOM 2501 C C . THR B 1 74 ? 8.734 -6.121 1.698 1 85 74 THR B C 1
ATOM 2503 O O . THR B 1 74 ? 9.016 -5.168 0.968 1 85 74 THR B O 1
ATOM 2506 N N . THR B 1 75 ? 9.617 -7.078 2.027 1 82.94 75 THR B N 1
ATOM 2507 C CA . THR B 1 75 ? 10.992 -7.02 1.53 1 82.94 75 THR B CA 1
ATOM 2508 C C . THR B 1 75 ? 11.289 -8.211 0.625 1 82.94 75 THR B C 1
ATOM 2510 O O . THR B 1 75 ? 10.586 -9.227 0.671 1 82.94 75 THR B O 1
ATOM 2513 N N . VAL B 1 76 ? 12.305 -8.031 -0.15 1 86.25 76 VAL B N 1
ATOM 2514 C CA . VAL B 1 76 ? 12.719 -9.117 -1.037 1 86.25 76 VAL B CA 1
ATOM 2515 C C . VAL B 1 76 ? 13.141 -10.328 -0.21 1 86.25 76 VAL B C 1
ATOM 2517 O O . VAL B 1 76 ? 12.828 -11.469 -0.562 1 86.25 76 VAL B O 1
ATOM 2520 N N . ASP B 1 77 ? 13.773 -10.07 0.893 1 84.69 77 ASP B N 1
ATOM 2521 C CA . ASP B 1 77 ? 14.203 -11.156 1.761 1 84.69 77 ASP B CA 1
ATOM 2522 C C . ASP B 1 77 ? 13.008 -11.922 2.322 1 84.69 77 ASP B C 1
ATOM 2524 O O . ASP B 1 77 ? 13.008 -13.156 2.354 1 84.69 77 ASP B O 1
ATOM 2528 N N . GLU B 1 78 ? 12.07 -11.172 2.711 1 89.31 78 GLU B N 1
ATOM 2529 C CA . GLU B 1 78 ? 10.852 -11.789 3.234 1 89.31 78 GLU B CA 1
ATOM 2530 C C . GLU B 1 78 ? 10.141 -12.602 2.16 1 89.31 78 GLU B C 1
ATOM 2532 O O . GLU B 1 78 ? 9.672 -13.711 2.428 1 89.31 78 GLU B O 1
ATOM 2537 N N . TYR B 1 79 ? 10.094 -12.008 1.055 1 92.69 79 TYR B N 1
ATOM 2538 C CA . TYR B 1 79 ? 9.484 -12.703 -0.071 1 92.69 79 TYR B CA 1
ATOM 2539 C C . TYR B 1 79 ? 10.188 -14.031 -0.341 1 92.69 79 TYR B C 1
ATOM 2541 O O . TYR B 1 79 ? 9.547 -15.078 -0.431 1 92.69 79 TYR B O 1
ATOM 2549 N N . GLN B 1 80 ? 11.445 -13.984 -0.433 1 91.06 80 GLN B N 1
ATOM 2550 C CA . GLN B 1 80 ? 12.227 -15.18 -0.733 1 91.06 80 GLN B CA 1
ATOM 2551 C C . GLN B 1 80 ? 12.07 -16.234 0.365 1 91.06 80 GLN B C 1
ATOM 2553 O O . GLN B 1 80 ? 11.93 -17.422 0.079 1 91.06 80 GLN B O 1
ATOM 2558 N N . ALA B 1 81 ? 12.109 -15.805 1.574 1 93.06 81 ALA B N 1
ATOM 2559 C CA . ALA B 1 81 ? 11.969 -16.719 2.703 1 93.06 81 ALA B CA 1
ATOM 2560 C C . ALA B 1 81 ? 10.617 -17.422 2.676 1 93.06 81 ALA B C 1
ATOM 2562 O O . ALA B 1 81 ? 10.539 -18.641 2.865 1 93.06 81 ALA B O 1
ATOM 2563 N N . LYS B 1 82 ? 9.625 -16.688 2.447 1 95.56 82 LYS B N 1
ATOM 2564 C CA . LYS B 1 82 ? 8.273 -17.25 2.408 1 95.56 82 LYS B CA 1
ATOM 2565 C C . LYS B 1 82 ? 8.109 -18.188 1.213 1 95.56 82 LYS B C 1
ATOM 2567 O O . LYS B 1 82 ? 7.516 -19.266 1.336 1 95.56 82 LYS B O 1
ATOM 2572 N N . LEU B 1 83 ? 8.586 -17.766 0.088 1 95.12 83 LEU B N 1
ATOM 2573 C CA . LEU B 1 83 ? 8.516 -18.609 -1.1 1 95.12 83 LEU B CA 1
ATOM 2574 C C . LEU B 1 83 ? 9.25 -19.922 -0.877 1 95.12 83 LEU B C 1
ATOM 2576 O O . LEU B 1 83 ? 8.766 -20.984 -1.267 1 95.12 83 LEU B O 1
ATOM 2580 N N . LYS B 1 84 ? 10.422 -19.828 -0.258 1 94.88 84 LYS B N 1
ATOM 2581 C CA . LYS B 1 84 ? 11.188 -21.031 0.058 1 94.88 84 LYS B CA 1
ATOM 2582 C C . LYS B 1 84 ? 10.375 -21.984 0.946 1 94.88 84 LYS B C 1
ATOM 2584 O O . LYS B 1 84 ? 10.305 -23.188 0.682 1 94.88 84 LYS B O 1
ATOM 2589 N N . THR B 1 85 ? 9.828 -21.391 1.951 1 96.56 85 THR B N 1
ATOM 2590 C CA . THR B 1 85 ? 9.008 -22.188 2.867 1 96.56 85 THR B CA 1
ATOM 2591 C C . THR B 1 85 ? 7.875 -22.875 2.121 1 96.56 85 THR B C 1
ATOM 2593 O O . THR B 1 85 ? 7.621 -24.062 2.324 1 96.56 85 THR B O 1
ATOM 2596 N N . ILE B 1 86 ? 7.223 -22.156 1.259 1 96.44 86 ILE B N 1
ATOM 2597 C CA . ILE B 1 86 ? 6.117 -22.688 0.474 1 96.44 86 ILE B CA 1
ATOM 2598 C C . ILE B 1 86 ? 6.625 -23.781 -0.464 1 96.44 86 ILE B C 1
ATOM 2600 O O . ILE B 1 86 ? 6.016 -24.844 -0.575 1 96.44 86 ILE B O 1
ATOM 2604 N N . ALA B 1 87 ? 7.711 -23.5 -1.128 1 95.94 87 ALA B N 1
ATOM 2605 C CA . ALA B 1 87 ? 8.289 -24.469 -2.057 1 95.94 87 ALA B CA 1
ATOM 2606 C C . ALA B 1 87 ? 8.625 -25.766 -1.348 1 95.94 87 ALA B C 1
ATOM 2608 O O . ALA B 1 87 ? 8.273 -26.844 -1.83 1 95.94 87 ALA B O 1
ATOM 2609 N N . TYR B 1 88 ? 9.242 -25.656 -0.191 1 96.56 88 TYR B N 1
ATOM 2610 C CA . TYR B 1 88 ? 9.594 -26.859 0.564 1 96.56 88 TYR B CA 1
ATOM 2611 C C . TYR B 1 88 ? 8.344 -27.641 0.96 1 96.56 88 TYR B C 1
ATOM 2613 O O . TYR B 1 88 ? 8.312 -28.859 0.866 1 96.56 88 TYR B O 1
ATOM 2621 N N . ALA B 1 89 ? 7.367 -26.906 1.358 1 95.69 89 ALA B N 1
ATOM 2622 C CA . ALA B 1 89 ? 6.121 -27.547 1.777 1 95.69 89 ALA B CA 1
ATOM 2623 C C . ALA B 1 89 ? 5.434 -28.234 0.602 1 95.69 89 ALA B C 1
ATOM 2625 O O . ALA B 1 89 ? 4.727 -29.219 0.783 1 95.69 89 ALA B O 1
ATOM 2626 N N . CYS B 1 90 ? 5.703 -27.781 -0.596 1 95.38 90 CYS B N 1
ATOM 2627 C CA . CYS B 1 90 ? 4.988 -28.266 -1.77 1 95.38 90 CYS B CA 1
ATOM 2628 C C . CYS B 1 90 ? 5.754 -29.391 -2.447 1 95.38 90 CYS B C 1
ATOM 2630 O O . CYS B 1 90 ? 5.25 -30.016 -3.387 1 95.38 90 CYS B O 1
ATOM 2632 N N . THR B 1 91 ? 6.938 -29.672 -1.968 1 95.69 91 THR B N 1
ATOM 2633 C CA . THR B 1 91 ? 7.777 -30.672 -2.607 1 95.69 91 THR B CA 1
ATOM 2634 C C . THR B 1 91 ? 7.047 -32 -2.697 1 95.69 91 THR B C 1
ATOM 2636 O O . THR B 1 91 ? 7.211 -32.75 -3.67 1 95.69 91 THR B O 1
ATOM 2639 N N . GLU B 1 92 ? 6.27 -32.312 -1.783 1 95.25 92 GLU B N 1
ATOM 2640 C CA . GLU B 1 92 ? 5.613 -33.625 -1.718 1 95.25 92 GLU B CA 1
ATOM 2641 C C . GLU B 1 92 ? 4.516 -33.75 -2.773 1 95.25 92 GLU B C 1
ATOM 2643 O O . GLU B 1 92 ? 4.094 -34.844 -3.115 1 95.25 92 GLU B O 1
ATOM 2648 N N . PHE B 1 93 ? 4.07 -32.656 -3.355 1 95.75 93 PHE B N 1
ATOM 2649 C CA . PHE B 1 93 ? 2.92 -32.688 -4.25 1 95.75 93 PHE B CA 1
ATOM 2650 C C . PHE B 1 93 ? 3.369 -32.781 -5.703 1 95.75 93 PHE B C 1
ATOM 2652 O O . PHE B 1 93 ? 2.561 -33.062 -6.594 1 95.75 93 PHE B O 1
ATOM 2659 N N . LYS B 1 94 ? 4.645 -32.469 -5.98 1 94.5 94 LYS B N 1
ATOM 2660 C CA . LYS B 1 94 ? 5.277 -32.688 -7.277 1 94.5 94 LYS B CA 1
ATOM 2661 C C . LYS B 1 94 ? 4.477 -32.062 -8.406 1 94.5 94 LYS B C 1
ATOM 2663 O O . LYS B 1 94 ? 4.23 -30.844 -8.391 1 94.5 94 LYS B O 1
ATOM 2668 N N . GLU B 1 95 ? 3.928 -32.875 -9.344 1 95.5 95 GLU B N 1
ATOM 2669 C CA . GLU B 1 95 ? 3.27 -32.344 -10.539 1 95.5 95 GLU B CA 1
ATOM 2670 C C . GLU B 1 95 ? 1.908 -31.75 -10.203 1 95.5 95 GLU B C 1
ATOM 2672 O O . GLU B 1 95 ? 1.292 -31.078 -11.031 1 95.5 95 GLU B O 1
ATOM 2677 N N . HIS B 1 96 ? 1.476 -31.891 -9.008 1 96.19 96 HIS B N 1
ATOM 2678 C CA . HIS B 1 96 ? 0.169 -31.375 -8.609 1 96.19 96 HIS B CA 1
ATOM 2679 C C . HIS B 1 96 ? 0.279 -29.969 -8.055 1 96.19 96 HIS B C 1
ATOM 2681 O O . HIS B 1 96 ? -0.681 -29.438 -7.488 1 96.19 96 HIS B O 1
ATOM 2687 N N . VAL B 1 97 ? 1.435 -29.312 -8.266 1 96.94 97 VAL B N 1
ATOM 2688 C CA . VAL B 1 97 ? 1.683 -27.938 -7.84 1 96.94 97 VAL B CA 1
ATOM 2689 C C . VAL B 1 97 ? 2.014 -27.078 -9.055 1 96.94 97 VAL B C 1
ATOM 2691 O O . VAL B 1 97 ? 2.725 -27.516 -9.961 1 96.94 97 VAL B O 1
ATOM 2694 N N . ALA B 1 98 ? 1.438 -25.953 -9.039 1 97.38 98 ALA B N 1
ATOM 2695 C CA . ALA B 1 98 ? 1.8 -24.938 -10.031 1 97.38 98 ALA B CA 1
ATOM 2696 C C . ALA B 1 98 ? 2.242 -23.641 -9.352 1 97.38 98 ALA B C 1
ATOM 2698 O O . ALA B 1 98 ? 1.579 -23.156 -8.438 1 97.38 98 ALA B O 1
ATOM 2699 N N . PHE B 1 99 ? 3.377 -23.125 -9.727 1 97.06 99 PHE B N 1
ATOM 2700 C CA . PHE B 1 99 ? 3.867 -21.844 -9.266 1 97.06 99 P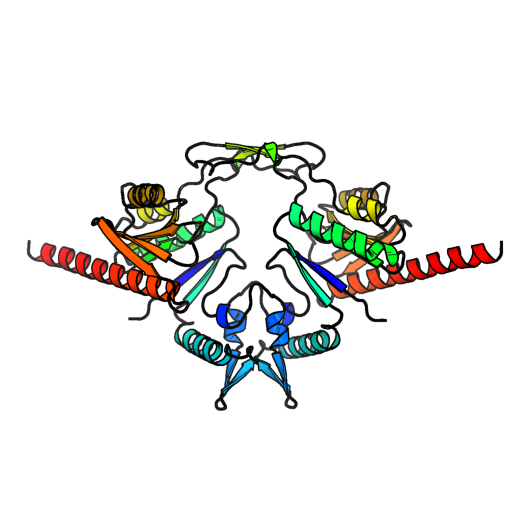HE B CA 1
ATOM 2701 C C . PHE B 1 99 ? 3.662 -20.766 -10.328 1 97.06 99 PHE B C 1
ATOM 2703 O O . PHE B 1 99 ? 4.035 -20.953 -11.484 1 97.06 99 PHE B O 1
ATOM 2710 N N . CYS B 1 100 ? 3.016 -19.75 -9.977 1 96.31 100 CYS B N 1
ATOM 2711 C CA . CYS B 1 100 ? 2.873 -18.562 -10.812 1 96.31 100 CYS B CA 1
ATOM 2712 C C . CYS B 1 100 ? 3.604 -17.375 -10.203 1 96.31 100 CYS B C 1
ATOM 2714 O O . CYS B 1 100 ? 3.1 -16.734 -9.273 1 96.31 100 CYS B O 1
ATOM 2716 N N . LEU B 1 101 ? 4.734 -17.078 -10.734 1 94.69 101 LEU B N 1
ATOM 2717 C CA . LEU B 1 101 ? 5.586 -16.031 -10.164 1 94.69 101 LEU B CA 1
ATOM 2718 C C . LEU B 1 101 ? 5.371 -14.703 -10.883 1 94.69 101 LEU B C 1
ATOM 2720 O O . LEU B 1 101 ? 6.047 -14.414 -11.875 1 94.69 101 LEU B O 1
ATOM 2724 N N . ALA B 1 102 ? 4.5 -13.914 -10.305 1 91.06 102 ALA B N 1
ATOM 2725 C CA . ALA B 1 102 ? 4.098 -12.672 -10.969 1 91.06 102 ALA B CA 1
ATOM 2726 C C . ALA B 1 102 ? 4.68 -11.461 -10.258 1 91.06 102 ALA B C 1
ATOM 2728 O O . ALA B 1 102 ? 4.574 -10.336 -10.75 1 91.06 102 ALA B O 1
ATOM 2729 N N . ALA B 1 103 ? 5.238 -11.68 -9.102 1 85.75 103 ALA B N 1
ATOM 2730 C CA . ALA B 1 103 ? 5.742 -10.539 -8.336 1 85.75 103 ALA B CA 1
ATOM 2731 C C . ALA B 1 103 ? 6.98 -9.938 -8.992 1 85.75 103 ALA B C 1
ATOM 2733 O O . ALA B 1 103 ? 7.91 -10.656 -9.359 1 85.75 103 ALA B O 1
ATOM 2734 N N . ALA B 1 104 ? 6.883 -8.672 -9.18 1 76.75 104 ALA B N 1
ATOM 2735 C CA . ALA B 1 104 ? 8.078 -7.949 -9.602 1 76.75 104 ALA B CA 1
ATOM 2736 C C . ALA B 1 104 ? 8.969 -7.605 -8.406 1 76.75 104 ALA B C 1
ATOM 2738 O O . ALA B 1 104 ? 8.664 -6.676 -7.648 1 76.75 104 ALA B O 1
ATOM 2739 N N . VAL B 1 105 ? 9.938 -8.383 -8.219 1 74.88 105 VAL B N 1
ATOM 2740 C CA . VAL B 1 105 ? 10.82 -8.156 -7.082 1 74.88 105 VAL B CA 1
ATOM 2741 C C . VAL B 1 105 ? 12.109 -7.477 -7.551 1 74.88 105 VAL B C 1
ATOM 2743 O O . VAL B 1 105 ? 12.5 -7.609 -8.711 1 74.88 105 VAL B O 1
ATOM 2746 N N . SER B 1 106 ? 12.641 -6.789 -6.652 1 72.62 106 SER B N 1
ATOM 2747 C CA . SER B 1 106 ? 13.875 -6.086 -6.98 1 72.62 106 SER B CA 1
ATOM 2748 C C . SER B 1 106 ? 14.953 -7.055 -7.461 1 72.62 106 SER B C 1
ATOM 2750 O O . SER B 1 106 ? 15.094 -8.148 -6.914 1 72.62 106 SER B O 1
ATOM 2752 N N . ASP B 1 107 ? 15.617 -6.648 -8.461 1 72.81 107 ASP B N 1
ATOM 2753 C CA . ASP B 1 107 ? 16.719 -7.438 -9 1 72.81 107 ASP B CA 1
ATOM 2754 C C . ASP B 1 107 ? 18 -7.215 -8.195 1 72.81 107 ASP B C 1
ATOM 2756 O O . ASP B 1 107 ? 18.969 -7.949 -8.359 1 72.81 107 ASP B O 1
ATOM 2760 N N . PHE B 1 108 ? 17.906 -6.195 -7.242 1 75.94 108 PHE B N 1
ATOM 2761 C CA . PHE B 1 108 ? 19.094 -5.828 -6.473 1 75.94 108 PHE B CA 1
ATOM 2762 C C . PHE B 1 108 ? 18.75 -5.672 -4.996 1 75.94 108 PHE B C 1
ATOM 2764 O O . PHE B 1 108 ? 17.609 -5.379 -4.648 1 75.94 108 PHE B O 1
ATOM 2771 N N . LYS B 1 109 ? 19.703 -5.918 -4.195 1 75.81 109 LYS B N 1
ATOM 2772 C CA . LYS B 1 109 ? 19.562 -5.648 -2.77 1 75.81 109 LYS B CA 1
ATOM 2773 C C . LYS B 1 109 ? 20.844 -5.074 -2.186 1 75.81 109 LYS B C 1
ATOM 2775 O O . LYS B 1 109 ? 21.922 -5.195 -2.787 1 75.81 109 LYS B O 1
ATOM 2780 N N . ILE B 1 110 ? 20.672 -4.316 -1.092 1 75 110 ILE B N 1
ATOM 2781 C CA . ILE B 1 110 ? 21.828 -3.871 -0.333 1 75 110 ILE B CA 1
ATOM 2782 C C . ILE B 1 110 ? 22.406 -5.043 0.464 1 75 110 ILE B C 1
ATOM 2784 O O . ILE B 1 110 ? 21.688 -5.676 1.245 1 75 110 ILE B O 1
ATOM 2788 N N . PRO B 1 111 ? 23.641 -5.223 0.136 1 74 111 PRO B N 1
ATOM 2789 C CA . PRO B 1 111 ? 24.25 -6.301 0.927 1 74 111 PRO B CA 1
ATOM 2790 C C . PRO B 1 111 ? 24.141 -6.059 2.432 1 74 111 PRO B C 1
ATOM 2792 O O . PRO B 1 111 ? 24.25 -4.914 2.887 1 74 111 PRO B O 1
ATOM 2795 N N . GLU B 1 112 ? 23.828 -7.105 3.105 1 69.5 112 GLU B N 1
ATOM 2796 C CA . GLU B 1 112 ? 23.672 -7.016 4.555 1 69.5 112 GLU B CA 1
ATOM 2797 C C . GLU B 1 112 ? 24.875 -6.309 5.191 1 69.5 112 GLU B C 1
ATOM 2799 O O . GLU B 1 112 ? 24.703 -5.531 6.133 1 69.5 112 GLU B O 1
ATOM 2804 N N . ALA B 1 113 ? 25.984 -6.609 4.668 1 67.44 113 ALA B N 1
ATOM 2805 C CA . ALA B 1 113 ? 27.234 -6.07 5.215 1 67.44 113 ALA B CA 1
ATOM 2806 C C . ALA B 1 113 ? 27.297 -4.555 5.043 1 67.44 113 ALA B C 1
ATOM 2808 O O . ALA B 1 113 ? 28 -3.869 5.781 1 67.44 113 ALA B O 1
ATOM 2809 N N . ASN B 1 114 ? 26.562 -4.094 4.102 1 65.44 114 ASN B N 1
ATOM 2810 C CA . ASN B 1 114 ? 26.625 -2.674 3.779 1 65.44 114 ASN B CA 1
ATOM 2811 C C . ASN B 1 114 ? 25.406 -1.916 4.301 1 65.44 114 ASN B C 1
ATOM 2813 O O . ASN B 1 114 ? 25.234 -0.733 4 1 65.44 114 ASN B O 1
ATOM 2817 N N . MET B 1 115 ? 24.641 -2.619 4.953 1 62.66 115 MET B N 1
ATOM 2818 C CA . MET B 1 115 ? 23.453 -1.97 5.504 1 62.66 115 MET B CA 1
ATOM 2819 C C . MET B 1 115 ? 23.828 -0.947 6.566 1 62.66 115 MET B C 1
ATOM 2821 O O . MET B 1 115 ? 24.609 -1.247 7.469 1 62.66 115 MET B O 1
ATOM 2825 N N . PRO B 1 116 ? 23.391 0.24 6.383 1 58.44 116 PRO B N 1
ATOM 2826 C CA . PRO B 1 116 ? 23.766 1.248 7.383 1 58.44 116 PRO B CA 1
ATOM 2827 C C . PRO B 1 116 ? 23.25 0.903 8.781 1 58.44 116 PRO B C 1
ATOM 2829 O O . PRO B 1 116 ? 22.094 0.473 8.93 1 58.44 116 PRO B O 1
ATOM 2832 N N . LYS B 1 117 ? 24.234 0.75 9.742 1 54.06 117 LYS B N 1
ATOM 2833 C CA . LYS B 1 117 ? 23.922 0.44 11.133 1 54.06 117 LYS B CA 1
ATOM 2834 C C . LYS B 1 117 ? 23.266 1.63 11.828 1 54.06 117 LYS B C 1
ATOM 2836 O O . LYS B 1 117 ? 22.672 1.483 12.898 1 54.06 117 LYS B O 1
ATOM 2841 N N . GLU B 1 118 ? 23.594 2.705 11.281 1 52.59 118 GLU B N 1
ATOM 2842 C CA . GLU B 1 118 ? 23.047 3.92 11.875 1 52.59 118 GLU B CA 1
ATOM 2843 C C . GLU B 1 118 ? 22.188 4.691 10.867 1 52.59 118 GLU B C 1
ATOM 2845 O O . GLU B 1 118 ? 22.25 4.426 9.664 1 52.59 118 GLU B O 1
ATOM 2850 N N . LYS B 1 119 ? 21.219 5.438 11.414 1 54.25 119 LYS B N 1
ATOM 2851 C CA . LYS B 1 119 ? 20.406 6.305 10.57 1 54.25 119 LYS B CA 1
ATOM 2852 C C . LYS B 1 119 ? 21.266 7.145 9.641 1 54.25 119 LYS B C 1
ATOM 2854 O O . LYS B 1 119 ? 22.281 7.699 10.062 1 54.25 119 LYS B O 1
ATOM 2859 N N . LEU B 1 120 ? 21.156 7.004 8.359 1 57.97 120 LEU B N 1
ATOM 2860 C CA . LEU B 1 120 ? 21.906 7.781 7.375 1 57.97 120 LEU B CA 1
ATOM 2861 C C . LEU B 1 120 ? 21.641 9.273 7.559 1 57.97 120 LEU B C 1
ATOM 2863 O O . LEU B 1 120 ? 20.516 9.695 7.793 1 57.97 120 LEU B O 1
ATOM 2867 N N . SER B 1 121 ? 22.641 10 7.918 1 57.06 121 SER B N 1
ATOM 2868 C CA . SER B 1 121 ? 22.516 11.445 8.031 1 57.06 121 SER B CA 1
ATOM 2869 C C . SER B 1 121 ? 22.234 12.078 6.668 1 57.06 121 SER B C 1
ATOM 2871 O O . SER B 1 121 ? 22.875 11.719 5.672 1 57.06 121 SER B O 1
ATOM 2873 N N . SER B 1 122 ? 21.141 12.828 6.465 1 60.31 122 SER B N 1
ATOM 2874 C CA . SER B 1 122 ? 20.781 13.477 5.207 1 60.31 122 SER B CA 1
ATOM 2875 C C . SER B 1 122 ? 21.641 14.719 4.961 1 60.31 122 SER B C 1
ATOM 2877 O O . SER B 1 122 ? 21.266 15.594 4.176 1 60.31 122 SER B O 1
ATOM 2879 N N . ASP B 1 123 ? 22.672 14.805 5.66 1 63.94 123 ASP B N 1
ATOM 2880 C CA . ASP B 1 123 ? 23.516 15.992 5.5 1 63.94 123 ASP B CA 1
ATOM 2881 C C . ASP B 1 123 ? 24.438 15.852 4.297 1 63.94 123 ASP B C 1
ATOM 2883 O O . ASP B 1 123 ? 24.922 16.844 3.75 1 63.94 123 ASP B O 1
ATOM 2887 N N . SER B 1 124 ? 24.734 14.609 3.898 1 69.38 124 SER B N 1
ATOM 2888 C CA . SER B 1 124 ? 25.641 14.422 2.77 1 69.38 124 SER B CA 1
ATOM 2889 C C . SER B 1 124 ? 25.125 13.32 1.834 1 69.38 124 SER B C 1
ATOM 2891 O O . SER B 1 124 ? 24.297 12.5 2.223 1 69.38 124 SER B O 1
ATOM 2893 N N . ALA B 1 125 ? 25.625 13.508 0.612 1 75.62 125 ALA B N 1
ATOM 2894 C CA . ALA B 1 125 ? 25.312 12.492 -0.394 1 75.62 125 ALA B CA 1
ATOM 2895 C C . ALA B 1 125 ? 25.812 11.117 0.039 1 75.62 125 ALA B C 1
ATOM 2897 O O . ALA B 1 125 ? 26.781 11.016 0.798 1 75.62 125 ALA B O 1
ATOM 2898 N N . ILE B 1 126 ? 25.094 10.109 -0.288 1 77.44 126 ILE B N 1
ATOM 2899 C CA . ILE B 1 126 ? 25.516 8.758 0.086 1 77.44 126 ILE B CA 1
ATOM 2900 C C . ILE B 1 126 ? 25.578 7.879 -1.158 1 77.44 126 ILE B C 1
ATOM 2902 O O . ILE B 1 126 ? 24.938 8.164 -2.168 1 77.44 126 ILE B O 1
ATOM 2906 N N . THR B 1 127 ? 26.516 6.965 -1.098 1 79.56 127 THR B N 1
ATOM 2907 C CA . THR B 1 127 ? 26.656 5.965 -2.15 1 79.56 127 THR B CA 1
ATOM 2908 C C . THR B 1 127 ? 26.25 4.586 -1.642 1 79.56 127 THR B C 1
ATOM 2910 O O . THR B 1 127 ? 26.734 4.137 -0.6 1 79.56 127 THR B O 1
ATOM 2913 N N . LEU B 1 128 ? 25.281 4.051 -2.334 1 78.69 128 LEU B N 1
ATOM 2914 C CA . LEU B 1 128 ? 24.859 2.711 -1.959 1 78.69 128 LEU B CA 1
ATOM 2915 C C . LEU B 1 128 ? 25.359 1.676 -2.955 1 78.69 128 LEU B C 1
ATOM 2917 O O . LEU B 1 128 ? 25.359 1.917 -4.164 1 78.69 128 LEU B O 1
ATOM 2921 N N . HIS B 1 129 ? 25.859 0.575 -2.375 1 81 129 HIS B N 1
ATOM 2922 C CA . HIS B 1 129 ? 26.266 -0.56 -3.195 1 81 129 HIS B CA 1
ATOM 2923 C C . HIS B 1 129 ? 25.219 -1.664 -3.172 1 81 129 HIS B C 1
ATOM 2925 O O . HIS B 1 129 ? 24.859 -2.172 -2.104 1 81 129 HIS B O 1
ATOM 2931 N N . LEU B 1 130 ? 24.719 -1.91 -4.387 1 81.38 130 LEU B N 1
ATOM 2932 C CA . LEU B 1 130 ? 23.688 -2.938 -4.488 1 81.38 130 LEU B CA 1
ATOM 2933 C C . LEU B 1 130 ? 24.234 -4.188 -5.176 1 81.38 130 LEU B C 1
ATOM 2935 O O . LEU B 1 130 ? 25.047 -4.09 -6.09 1 81.38 130 LEU B O 1
ATOM 2939 N N . GLU B 1 131 ? 23.812 -5.312 -4.633 1 82.06 131 GLU B N 1
ATOM 2940 C CA . GLU B 1 131 ? 24.156 -6.59 -5.246 1 82.06 131 GLU B CA 1
ATOM 2941 C C . GLU B 1 131 ? 22.938 -7.27 -5.852 1 82.06 131 GLU B C 1
ATOM 2943 O O . GLU B 1 131 ? 21.812 -7.062 -5.387 1 82.06 131 GLU B O 1
ATOM 2948 N N . PRO B 1 132 ? 23.203 -8.117 -6.906 1 80.06 132 PRO B N 1
ATOM 2949 C CA . PRO B 1 132 ? 22.078 -8.828 -7.523 1 80.06 132 PRO B CA 1
ATOM 2950 C C . PRO B 1 132 ? 21.406 -9.797 -6.566 1 80.06 132 PRO B C 1
ATOM 2952 O O . PRO B 1 132 ? 22.062 -10.414 -5.727 1 80.06 132 PRO B O 1
ATOM 2955 N N . VAL B 1 133 ? 20.078 -9.812 -6.625 1 79.06 133 VAL B N 1
ATOM 2956 C CA . VAL B 1 133 ? 19.281 -10.758 -5.844 1 79.06 133 VAL B CA 1
ATOM 2957 C C . VAL B 1 133 ? 19.172 -12.086 -6.59 1 79.06 133 VAL B C 1
ATOM 2959 O O . VAL B 1 133 ? 19.047 -12.109 -7.816 1 79.06 133 VAL B O 1
ATOM 2962 N N . LYS B 1 134 ? 19.359 -13.141 -5.832 1 78.06 134 LYS B N 1
ATOM 2963 C CA . LYS B 1 134 ? 19.125 -14.445 -6.445 1 78.06 134 LYS B CA 1
ATOM 2964 C C . LYS B 1 134 ? 17.719 -14.555 -7.004 1 78.06 134 LYS B C 1
ATOM 2966 O O . LYS B 1 134 ? 16.75 -14.227 -6.316 1 78.06 134 LYS B O 1
ATOM 2971 N N . LYS B 1 135 ? 17.688 -14.984 -8.273 1 78.88 135 LYS B N 1
ATOM 2972 C CA . LYS B 1 135 ? 16.391 -15.016 -8.945 1 78.88 135 LYS B CA 1
ATOM 2973 C C . LYS B 1 135 ? 15.477 -16.047 -8.312 1 78.88 135 LYS B C 1
ATOM 2975 O O . LYS B 1 135 ? 15.859 -17.203 -8.117 1 78.88 135 LYS B O 1
ATOM 2980 N N . THR B 1 136 ? 14.352 -15.664 -7.969 1 77.25 136 THR B N 1
ATOM 2981 C CA . THR B 1 136 ? 13.359 -16.453 -7.242 1 77.25 136 THR B CA 1
ATOM 2982 C C . THR B 1 136 ? 12.969 -17.688 -8.039 1 77.25 136 THR B C 1
ATOM 2984 O O . THR B 1 136 ? 12.734 -18.75 -7.469 1 77.25 136 THR B O 1
ATOM 2987 N N . ARG B 1 137 ? 12.914 -17.531 -9.312 1 79.69 137 ARG B N 1
ATOM 2988 C CA . ARG B 1 137 ? 12.531 -18.672 -10.141 1 79.69 137 ARG B CA 1
ATOM 2989 C C . ARG B 1 137 ? 13.531 -19.812 -10 1 79.69 137 ARG B C 1
ATOM 2991 O O . ARG B 1 137 ? 13.164 -20.984 -10.094 1 79.69 137 ARG B O 1
ATOM 2998 N N . LEU B 1 138 ? 14.734 -19.484 -9.641 1 86.06 138 LEU B N 1
ATOM 2999 C CA . LEU B 1 138 ? 15.758 -20.516 -9.453 1 86.06 138 LEU B CA 1
ATOM 3000 C C . LEU B 1 138 ? 15.578 -21.234 -8.125 1 86.06 138 LEU B C 1
ATOM 3002 O O . LEU B 1 138 ? 15.883 -22.422 -8.016 1 86.06 138 LEU B O 1
ATOM 3006 N N . LEU B 1 139 ? 14.992 -20.516 -7.258 1 89.12 139 LEU B N 1
ATOM 3007 C CA . LEU B 1 139 ? 14.719 -21.094 -5.945 1 89.12 139 LEU B CA 1
ATOM 3008 C C . LEU B 1 139 ? 13.688 -22.219 -6.047 1 89.12 139 LEU B C 1
ATOM 3010 O O . LEU B 1 139 ? 13.852 -23.266 -5.434 1 89.12 139 LEU B O 1
ATOM 3014 N N . VAL B 1 140 ? 12.664 -22 -6.855 1 93.31 140 VAL B N 1
ATOM 3015 C CA . VAL B 1 140 ? 11.594 -22.984 -6.988 1 93.31 140 VAL B CA 1
ATOM 3016 C C . VAL B 1 140 ? 12.141 -24.266 -7.602 1 93.31 140 VAL B C 1
ATOM 3018 O O . VAL B 1 140 ? 11.898 -25.359 -7.078 1 93.31 140 VAL B O 1
ATOM 3021 N N . ARG B 1 141 ? 12.938 -24.125 -8.617 1 94 141 ARG B N 1
ATOM 3022 C CA . ARG B 1 141 ? 13.477 -25.297 -9.297 1 94 141 ARG B CA 1
ATOM 3023 C C . ARG B 1 141 ? 14.492 -26.016 -8.422 1 94 141 ARG B C 1
ATOM 3025 O O . ARG B 1 141 ? 14.539 -27.25 -8.406 1 94 141 ARG B O 1
ATOM 3032 N N . SER B 1 142 ? 15.219 -25.219 -7.719 1 94.12 142 SER B N 1
ATOM 3033 C CA . SER B 1 142 ? 16.25 -25.828 -6.871 1 94.12 142 SER B CA 1
ATOM 3034 C C . SER B 1 142 ? 15.617 -26.641 -5.746 1 94.12 142 SER B C 1
ATOM 3036 O O . SER B 1 142 ? 16.188 -27.641 -5.305 1 94.12 142 SER B O 1
ATOM 3038 N N . ILE B 1 143 ? 14.492 -26.312 -5.391 1 95.44 143 ILE B N 1
ATOM 3039 C CA . ILE B 1 143 ? 13.859 -26.953 -4.242 1 95.44 143 ILE B CA 1
ATOM 3040 C C . ILE B 1 143 ? 12.891 -28.031 -4.727 1 95.44 143 ILE B C 1
ATOM 3042 O O . ILE B 1 143 ? 12.914 -29.172 -4.227 1 95.44 143 ILE B O 1
ATOM 3046 N N . CYS B 1 144 ? 12.086 -27.734 -5.762 1 94.75 144 CYS B N 1
ATOM 3047 C CA . CYS B 1 144 ? 10.969 -28.594 -6.125 1 94.75 144 CYS B CA 1
ATOM 3048 C C . CYS B 1 144 ? 11.289 -29.391 -7.383 1 94.75 144 CYS B C 1
ATOM 3050 O O . CYS B 1 144 ? 10.516 -30.281 -7.773 1 94.75 144 CYS B O 1
ATOM 3052 N N . GLY B 1 145 ? 12.406 -29.016 -8.008 1 92.69 145 GLY B N 1
ATOM 3053 C CA . GLY B 1 145 ? 12.664 -29.656 -9.281 1 92.69 145 GLY B CA 1
ATOM 3054 C C . GLY B 1 145 ? 11.742 -29.188 -10.391 1 92.69 145 GLY B C 1
ATOM 3055 O O . GLY B 1 145 ? 11.195 -28.078 -10.32 1 92.69 145 GLY B O 1
ATOM 3056 N N . THR B 1 146 ? 11.625 -30.016 -11.438 1 92.62 146 THR B N 1
ATOM 3057 C CA . THR B 1 146 ? 10.93 -29.578 -12.641 1 92.62 146 THR B CA 1
ATOM 3058 C C . THR B 1 146 ? 9.508 -30.125 -12.68 1 92.62 146 THR B C 1
ATOM 3060 O O . THR B 1 146 ? 8.742 -29.812 -13.594 1 92.62 146 THR B O 1
ATOM 3063 N N . GLU B 1 147 ? 9.125 -30.859 -11.703 1 93.38 147 GLU B N 1
ATOM 3064 C CA . GLU B 1 147 ? 7.809 -31.484 -11.719 1 93.38 147 GLU B CA 1
ATOM 3065 C C . GLU B 1 147 ? 6.699 -30.438 -11.625 1 93.38 147 GLU B C 1
ATOM 3067 O O . GLU B 1 147 ? 5.734 -30.484 -12.383 1 93.38 147 GLU B O 1
ATOM 3072 N N . PRO B 1 148 ? 6.781 -29.5 -10.703 1 95.44 148 PRO B N 1
ATOM 3073 C CA . PRO B 1 148 ? 5.73 -28.469 -10.664 1 95.44 148 PRO B CA 1
ATOM 3074 C C . PRO B 1 148 ? 5.727 -27.594 -11.906 1 95.44 148 PRO B C 1
ATOM 3076 O O . PRO B 1 148 ? 6.785 -27.328 -12.492 1 95.44 148 PRO B O 1
ATOM 3079 N N . LEU B 1 149 ? 4.512 -27.203 -12.289 1 96.94 149 LEU B N 1
ATOM 3080 C CA . LEU B 1 149 ? 4.441 -26.203 -13.359 1 96.94 149 LEU B CA 1
ATOM 3081 C C . LEU B 1 149 ? 4.969 -24.859 -12.883 1 96.94 149 LEU B C 1
ATOM 3083 O O . LEU B 1 149 ? 4.656 -24.422 -11.773 1 96.94 149 LEU B O 1
ATOM 3087 N N . LEU B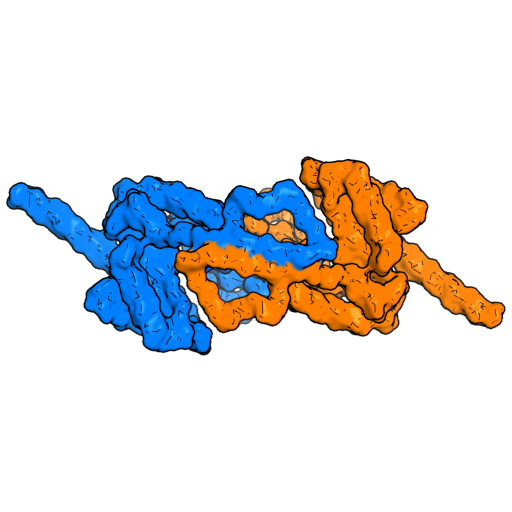 1 150 ? 5.754 -24.266 -13.703 1 97 150 LEU B N 1
ATOM 3088 C CA . LEU B 1 150 ? 6.309 -22.953 -13.383 1 97 150 LEU B CA 1
ATOM 3089 C C . LEU B 1 150 ? 5.898 -21.922 -14.43 1 97 150 LEU B C 1
ATOM 3091 O O . LEU B 1 150 ? 6.285 -22.031 -15.602 1 97 150 LEU B O 1
ATOM 3095 N N . CYS B 1 151 ? 5.07 -21 -14.016 1 97.19 151 CYS B N 1
ATOM 3096 C CA . CYS B 1 151 ? 4.641 -19.875 -14.836 1 97.19 151 CYS B CA 1
ATOM 3097 C C . CYS B 1 151 ? 5.359 -18.594 -14.43 1 97.19 151 CYS B C 1
ATOM 3099 O O . CYS B 1 151 ? 5.316 -18.188 -13.266 1 97.19 151 CYS B O 1
ATOM 3101 N N . CYS B 1 152 ? 6 -17.938 -15.344 1 95.19 152 CYS B N 1
ATOM 3102 C CA . CYS B 1 152 ? 6.715 -16.688 -15.094 1 95.19 152 CYS B CA 1
ATOM 3103 C C . CYS B 1 152 ? 6.098 -15.539 -15.875 1 95.19 152 CYS B C 1
ATOM 3105 O O . CYS B 1 152 ? 5.301 -15.758 -16.797 1 95.19 152 CYS B O 1
ATOM 3107 N N . PHE B 1 153 ? 6.398 -14.344 -15.422 1 92.62 153 PHE B N 1
ATOM 3108 C CA . PHE B 1 153 ? 5.918 -13.133 -16.078 1 92.62 153 PHE B CA 1
ATOM 3109 C C . PHE B 1 153 ? 7.086 -12.234 -16.484 1 92.62 153 PHE B C 1
ATOM 3111 O O . PHE B 1 153 ? 8.094 -12.156 -15.773 1 92.62 153 PHE B O 1
ATOM 3118 N N . LYS B 1 154 ? 6.922 -11.594 -17.656 1 87.81 154 LYS B N 1
ATOM 3119 C CA . LYS B 1 154 ? 7.949 -10.648 -18.094 1 87.81 154 LYS B CA 1
ATOM 3120 C C . LYS B 1 154 ? 7.34 -9.492 -18.875 1 87.81 154 LYS B C 1
ATOM 3122 O O . LYS B 1 154 ? 6.438 -9.703 -19.703 1 87.81 154 LYS B O 1
ATOM 3127 N N . LEU B 1 155 ? 7.809 -8.352 -18.547 1 84.19 155 LEU B N 1
ATOM 3128 C CA . LEU B 1 155 ? 7.453 -7.164 -19.312 1 84.19 155 LEU B CA 1
ATOM 3129 C C . LEU B 1 155 ? 8.508 -6.879 -20.391 1 84.19 155 LEU B C 1
ATOM 3131 O O . LEU B 1 155 ? 9.703 -6.859 -20.094 1 84.19 155 LEU B O 1
ATOM 3135 N N . ALA B 1 156 ? 8.023 -6.695 -21.625 1 81.44 156 ALA B N 1
ATOM 3136 C CA . ALA B 1 156 ? 8.938 -6.418 -22.734 1 81.44 156 ALA B CA 1
ATOM 3137 C C . ALA B 1 156 ? 8.672 -5.035 -23.328 1 81.44 156 ALA B C 1
ATOM 3139 O O . ALA B 1 156 ? 7.578 -4.484 -23.172 1 81.44 156 ALA B O 1
ATOM 3140 N N . THR B 1 157 ? 9.711 -4.41 -23.891 1 78.31 157 THR B N 1
ATOM 3141 C CA . THR B 1 157 ? 9.578 -3.09 -24.484 1 78.31 157 THR B CA 1
ATOM 3142 C C . THR B 1 157 ? 9.133 -3.201 -25.938 1 78.31 157 THR B C 1
ATOM 3144 O O . THR B 1 157 ? 8.516 -2.283 -26.484 1 78.31 157 THR B O 1
ATOM 3147 N N . ASN B 1 158 ? 9.539 -4.215 -26.594 1 81 158 ASN B N 1
ATOM 3148 C CA . ASN B 1 158 ? 9.141 -4.484 -27.984 1 81 158 ASN B CA 1
ATOM 3149 C C . ASN B 1 158 ? 9.062 -5.98 -28.25 1 81 158 ASN B C 1
ATOM 3151 O O . ASN B 1 158 ? 9.398 -6.797 -27.391 1 81 158 ASN B O 1
ATOM 3155 N N . GLU B 1 159 ? 8.641 -6.281 -29.484 1 80.5 159 GLU B N 1
ATOM 3156 C CA . GLU B 1 159 ? 8.383 -7.672 -29.844 1 80.5 159 GLU B CA 1
ATOM 3157 C C . GLU B 1 159 ? 9.68 -8.484 -29.859 1 80.5 159 GLU B C 1
ATOM 3159 O O . GLU B 1 159 ? 9.695 -9.641 -29.453 1 80.5 159 GLU B O 1
ATOM 3164 N N . ALA B 1 160 ? 10.664 -7.941 -30.422 1 81.5 160 ALA B N 1
ATOM 3165 C CA . ALA B 1 160 ? 11.945 -8.641 -30.469 1 81.5 160 ALA B CA 1
ATOM 3166 C C . ALA B 1 160 ? 12.469 -8.953 -29.078 1 81.5 160 ALA B C 1
ATOM 3168 O O . ALA B 1 160 ? 12.922 -10.062 -28.797 1 81.5 160 ALA B O 1
ATOM 3169 N N . ASP B 1 161 ? 12.312 -8.078 -28.219 1 84.38 161 ASP B N 1
ATOM 3170 C CA . ASP B 1 161 ? 12.719 -8.219 -26.812 1 84.38 161 ASP B CA 1
ATOM 3171 C C . ASP B 1 161 ? 11.867 -9.258 -26.094 1 84.38 161 ASP B C 1
ATOM 3173 O O . ASP B 1 161 ? 12.375 -10.016 -25.266 1 84.38 161 ASP B O 1
ATOM 3177 N N . LEU B 1 162 ? 10.672 -9.32 -26.516 1 85.25 162 LEU B N 1
ATOM 3178 C CA . LEU B 1 162 ? 9.727 -10.25 -25.906 1 85.25 162 LEU B CA 1
ATOM 3179 C C . LEU B 1 162 ? 10.172 -11.688 -26.109 1 85.25 162 LEU B C 1
ATOM 3181 O O . LEU B 1 162 ? 10.266 -12.453 -25.141 1 85.25 162 LEU B O 1
ATOM 3185 N N . HIS B 1 163 ? 10.516 -12.023 -27.266 1 88 163 HIS B N 1
ATOM 3186 C CA . HIS B 1 163 ? 10.914 -13.391 -27.578 1 88 163 HIS B CA 1
ATOM 3187 C C . HIS B 1 163 ? 12.234 -13.75 -26.906 1 88 163 HIS B C 1
ATOM 3189 O O . HIS B 1 163 ? 12.383 -14.836 -26.344 1 88 163 HIS B O 1
ATOM 3195 N N . THR B 1 164 ? 13.102 -12.836 -26.984 1 89.62 164 THR B N 1
ATOM 3196 C CA . THR B 1 164 ? 14.422 -13.07 -26.391 1 89.62 164 THR B CA 1
ATOM 3197 C C . THR B 1 164 ? 14.312 -13.312 -24.891 1 89.62 164 THR B C 1
ATOM 3199 O O . THR B 1 164 ? 14.852 -14.289 -24.375 1 89.62 164 THR B O 1
ATOM 3202 N N . LYS B 1 165 ? 13.617 -12.516 -24.281 1 87 165 LYS B N 1
ATOM 3203 C CA . LYS B 1 165 ? 13.484 -12.586 -22.828 1 87 165 LYS B CA 1
ATOM 3204 C C . LYS B 1 165 ? 12.695 -13.82 -22.406 1 87 165 LYS B C 1
ATOM 3206 O O . LYS B 1 165 ? 13.062 -14.516 -21.453 1 87 165 LYS B O 1
ATOM 3211 N N . ALA B 1 166 ? 11.609 -14.023 -23.062 1 91.75 166 ALA B N 1
ATOM 3212 C CA . ALA B 1 166 ? 10.797 -15.195 -22.766 1 91.75 166 ALA B CA 1
ATOM 3213 C C . ALA B 1 166 ? 11.578 -16.484 -22.984 1 91.75 166 ALA B C 1
ATOM 3215 O O . ALA B 1 166 ? 11.539 -17.391 -22.156 1 91.75 166 ALA B O 1
ATOM 3216 N N . ASN B 1 167 ? 12.297 -16.484 -24.062 1 92.44 167 ASN B N 1
AT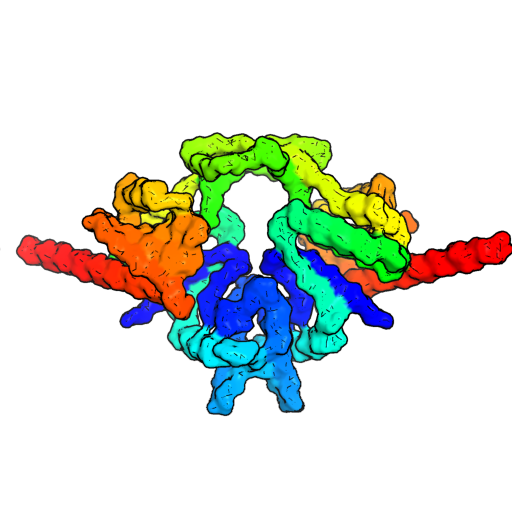OM 3217 C CA . ASN B 1 167 ? 13.062 -17.688 -24.391 1 92.44 167 ASN B CA 1
ATOM 3218 C C . ASN B 1 167 ? 14.125 -17.984 -23.328 1 92.44 167 ASN B C 1
ATOM 3220 O O . ASN B 1 167 ? 14.375 -19.141 -23 1 92.44 167 ASN B O 1
ATOM 3224 N N . LYS B 1 168 ? 14.727 -17 -22.859 1 90.62 168 LYS B N 1
ATOM 3225 C CA . LYS B 1 168 ? 15.719 -17.156 -21.812 1 90.62 168 LYS B CA 1
ATOM 3226 C C . LYS B 1 168 ? 15.109 -17.828 -20.578 1 90.62 168 LYS B C 1
ATOM 3228 O O . LYS B 1 168 ? 15.758 -18.672 -19.938 1 90.62 168 LYS B O 1
ATOM 3233 N N . MET B 1 169 ? 13.891 -17.578 -20.25 1 92.31 169 MET B N 1
ATOM 3234 C CA . MET B 1 169 ? 13.227 -18.109 -19.062 1 92.31 169 MET B CA 1
ATOM 3235 C C . MET B 1 169 ? 12.773 -19.547 -19.312 1 92.31 169 MET B C 1
ATOM 3237 O O . MET B 1 169 ? 12.617 -20.328 -18.359 1 92.31 169 MET B O 1
ATOM 3241 N N . LEU B 1 170 ? 12.531 -19.812 -20.594 1 95.56 170 LEU B N 1
ATOM 3242 C CA . LEU B 1 170 ? 12.07 -21.156 -20.953 1 95.56 170 LEU B CA 1
ATOM 3243 C C . LEU B 1 170 ? 13.219 -22.156 -20.953 1 95.56 170 LEU B C 1
ATOM 3245 O O . LEU B 1 170 ? 13 -23.359 -20.922 1 95.56 170 LEU B O 1
ATOM 3249 N N . GLN B 1 171 ? 14.344 -21.625 -20.953 1 94.12 171 GLN B N 1
ATOM 3250 C CA . GLN B 1 171 ? 15.539 -22.453 -21 1 94.12 171 GLN B CA 1
ATOM 3251 C C . GLN B 1 171 ? 16.172 -22.562 -19.609 1 94.12 171 GLN B C 1
ATOM 3253 O O . GLN B 1 171 ? 15.734 -21.922 -18.656 1 94.12 171 GLN B O 1
ATOM 3258 N N . GLN B 1 172 ? 17.172 -23.469 -19.562 1 91.81 172 GLN B N 1
ATOM 3259 C CA . GLN B 1 172 ? 17.938 -23.578 -18.312 1 91.81 172 GLN B CA 1
ATOM 3260 C C . GLN B 1 172 ? 18.531 -22.219 -17.922 1 91.81 172 GLN B C 1
ATOM 3262 O O . GLN B 1 172 ? 18.953 -21.453 -18.797 1 91.81 172 GLN B O 1
ATOM 3267 N N . PRO B 1 173 ? 18.562 -21.875 -16.641 1 90.12 173 PRO B N 1
ATOM 3268 C CA . PRO B 1 173 ? 18.266 -22.766 -15.516 1 90.12 173 PRO B CA 1
ATOM 3269 C C . PRO B 1 173 ? 16.812 -22.625 -15.039 1 90.12 173 PRO B C 1
ATOM 3271 O O . PRO B 1 173 ? 16.375 -23.406 -14.195 1 90.12 173 PRO B O 1
ATOM 3274 N N . THR B 1 174 ? 16 -21.734 -15.578 1 90.62 174 THR B N 1
ATOM 3275 C CA . THR B 1 174 ? 14.672 -21.469 -15.062 1 90.62 174 THR B CA 1
ATOM 3276 C C . THR B 1 174 ? 13.695 -22.578 -15.461 1 90.62 174 THR B C 1
ATOM 3278 O O . THR B 1 174 ? 12.898 -23.031 -14.648 1 90.62 174 THR B O 1
ATOM 3281 N N . LEU B 1 175 ? 13.805 -22.953 -16.766 1 94.31 175 LEU B N 1
ATOM 3282 C CA . LEU B 1 175 ? 12.945 -24 -17.312 1 94.31 175 LEU B CA 1
ATOM 3283 C C . LEU B 1 175 ? 11.477 -23.703 -17.031 1 94.31 175 LEU B C 1
ATOM 3285 O O . LEU B 1 175 ? 10.758 -24.562 -16.516 1 94.31 175 LEU B O 1
ATOM 3289 N N . ALA B 1 176 ? 11.062 -22.516 -17.297 1 96.25 176 ALA B N 1
ATOM 3290 C CA . ALA B 1 176 ? 9.648 -22.172 -17.156 1 96.25 176 ALA B CA 1
ATOM 3291 C C . ALA B 1 176 ? 8.789 -22.984 -18.125 1 96.25 176 ALA B C 1
ATOM 3293 O O . ALA B 1 176 ? 9.227 -23.328 -19.219 1 96.25 176 ALA B O 1
ATOM 3294 N N . ASP B 1 177 ? 7.613 -23.266 -17.641 1 96.31 177 ASP B N 1
ATOM 3295 C CA . ASP B 1 177 ? 6.684 -24.031 -18.469 1 96.31 177 ASP B CA 1
ATOM 3296 C C . ASP B 1 177 ? 5.785 -23.094 -19.281 1 96.31 177 ASP B C 1
ATOM 3298 O O . ASP B 1 177 ? 5.148 -23.516 -20.25 1 96.31 177 ASP B O 1
ATOM 3302 N N . MET B 1 178 ? 5.66 -21.922 -18.859 1 96.62 178 MET B N 1
ATOM 3303 C CA . MET B 1 178 ? 4.906 -20.859 -19.516 1 96.62 178 MET B CA 1
ATOM 3304 C C . MET B 1 178 ? 5.414 -19.484 -19.109 1 96.62 178 MET B C 1
ATOM 3306 O O . MET B 1 178 ? 5.75 -19.266 -17.953 1 96.62 178 MET B O 1
ATOM 3310 N N . VAL B 1 179 ? 5.539 -18.578 -20.062 1 96.31 179 VAL B N 1
ATOM 3311 C CA . VAL B 1 179 ? 5.969 -17.219 -19.781 1 96.31 179 VAL B CA 1
ATOM 3312 C C . VAL B 1 179 ? 4.926 -16.234 -20.312 1 96.31 179 VAL B C 1
ATOM 3314 O O . VAL B 1 179 ? 4.672 -16.172 -21.516 1 96.31 179 VAL B O 1
ATOM 3317 N N . VAL B 1 180 ? 4.312 -15.516 -19.406 1 94.69 180 VAL B N 1
ATOM 3318 C CA . VAL B 1 180 ? 3.34 -14.484 -19.75 1 94.69 180 VAL B CA 1
ATOM 3319 C C . VAL B 1 180 ? 4.062 -13.164 -20.016 1 94.69 180 VAL B C 1
ATOM 3321 O O . VAL B 1 180 ? 4.723 -12.625 -19.125 1 94.69 180 VAL B O 1
ATOM 3324 N N . CYS B 1 181 ? 3.906 -12.664 -21.203 1 91.12 181 CYS B N 1
ATOM 3325 C CA . CYS B 1 181 ? 4.633 -11.461 -21.594 1 91.12 181 CYS B CA 1
ATOM 3326 C C . CYS B 1 181 ? 3.668 -10.344 -22 1 91.12 181 CYS B C 1
ATOM 3328 O O . CYS B 1 181 ? 2.629 -10.609 -22.609 1 91.12 181 CYS B O 1
ATOM 3330 N N . ASN B 1 182 ? 3.969 -9.172 -21.484 1 85.69 182 ASN B N 1
ATOM 3331 C CA . ASN B 1 182 ? 3.252 -7.98 -21.922 1 85.69 182 ASN B CA 1
ATOM 3332 C C . ASN B 1 182 ? 4.211 -6.906 -22.438 1 85.69 182 ASN B C 1
ATOM 3334 O O . ASN B 1 182 ? 5.367 -6.848 -22.016 1 85.69 182 ASN B O 1
ATOM 3338 N N . ILE B 1 183 ? 3.691 -6.219 -23.5 1 78.44 183 ILE B N 1
ATOM 3339 C CA . ILE B 1 183 ? 4.484 -5.113 -24.031 1 78.44 183 ILE B CA 1
ATOM 3340 C C . ILE B 1 183 ? 4.094 -3.816 -23.328 1 78.44 183 ILE B C 1
ATOM 3342 O O . ILE B 1 183 ? 2.908 -3.535 -23.141 1 78.44 183 ILE B O 1
ATOM 3346 N N . PHE B 1 184 ? 5.109 -3.01 -22.922 1 68.94 184 PHE B N 1
ATOM 3347 C CA . PHE B 1 184 ? 4.969 -1.822 -22.094 1 68.94 184 PHE B CA 1
ATOM 3348 C C . PHE B 1 184 ? 3.939 -0.866 -22.688 1 68.94 184 PHE B C 1
ATOM 3350 O O . PHE B 1 184 ? 3.076 -0.353 -21.969 1 68.94 184 PHE B O 1
ATOM 3357 N N . GLU B 1 185 ? 4.094 -0.521 -23.984 1 63.31 185 GLU B N 1
ATOM 3358 C CA . GLU B 1 185 ? 3.211 0.458 -24.625 1 63.31 185 GLU B CA 1
ATOM 3359 C C . GLU B 1 185 ? 1.785 -0.075 -24.719 1 63.31 185 GLU B C 1
ATOM 3361 O O . GLU B 1 185 ? 0.828 0.701 -24.766 1 63.31 185 GLU B O 1
ATOM 3366 N N . ASP B 1 186 ? 1.636 -1.31 -24.766 1 59.44 186 ASP B N 1
ATOM 3367 C CA . ASP B 1 186 ? 0.335 -1.928 -25 1 59.44 186 ASP B CA 1
ATOM 3368 C C . ASP B 1 186 ? -0.132 -2.711 -23.781 1 59.44 186 ASP B C 1
ATOM 3370 O O . ASP B 1 186 ? -0.831 -3.719 -23.906 1 59.44 186 ASP B O 1
ATOM 3374 N N . ARG B 1 187 ? 0.352 -2.518 -22.656 1 55.97 187 ARG B N 1
ATOM 3375 C CA . ARG B 1 187 ? 0.364 -3.406 -21.5 1 55.97 187 ARG B CA 1
ATOM 3376 C C . ARG B 1 187 ? -1.049 -3.854 -21.141 1 55.97 187 ARG B C 1
ATOM 3378 O O . ARG B 1 187 ? -1.243 -4.953 -20.625 1 55.97 187 ARG B O 1
ATOM 3385 N N . LYS B 1 188 ? -2.018 -2.922 -21.297 1 59.94 188 LYS B N 1
ATOM 3386 C CA . LYS B 1 188 ? -3.336 -3.291 -20.781 1 59.94 188 LYS B CA 1
ATOM 3387 C C . LYS B 1 188 ? -4.188 -3.924 -21.891 1 59.94 188 LYS B C 1
ATOM 3389 O O . LYS B 1 188 ? -5.27 -4.449 -21.609 1 59.94 188 LYS B O 1
ATOM 3394 N N . ALA B 1 189 ? -3.447 -4.25 -22.984 1 67.38 189 ALA B N 1
ATOM 3395 C CA . ALA B 1 189 ? -4.406 -4.617 -24.031 1 67.38 189 ALA B CA 1
ATOM 3396 C C . ALA B 1 189 ? -4.145 -6.027 -24.547 1 67.38 189 ALA B C 1
ATOM 3398 O O . ALA B 1 189 ? -5.082 -6.781 -24.812 1 67.38 189 ALA B O 1
ATOM 3399 N N . VAL B 1 190 ? -2.861 -6.41 -24.516 1 81.5 190 VAL B N 1
ATOM 3400 C CA . VAL B 1 190 ? -2.557 -7.707 -25.109 1 81.5 190 VAL B CA 1
ATOM 3401 C C . VAL B 1 190 ? -1.466 -8.406 -24.297 1 81.5 190 VAL B C 1
ATOM 3403 O O . VAL B 1 190 ? -0.477 -7.777 -23.906 1 81.5 190 VAL B O 1
ATOM 3406 N N . VAL B 1 191 ? -1.742 -9.695 -23.953 1 89.81 191 VAL B N 1
ATOM 3407 C CA . VAL B 1 191 ? -0.767 -10.547 -23.281 1 89.81 191 VAL B CA 1
ATOM 3408 C C . VAL B 1 191 ? -0.392 -11.719 -24.188 1 89.81 191 VAL B C 1
ATOM 3410 O O . VAL B 1 191 ? -1.252 -12.289 -24.859 1 89.81 191 VAL B O 1
ATOM 3413 N N . LYS B 1 192 ? 0.843 -11.938 -24.25 1 92.5 192 LYS B N 1
ATOM 3414 C CA . LYS B 1 192 ? 1.338 -13.094 -25 1 92.5 192 LYS B CA 1
ATOM 3415 C C . LYS B 1 192 ? 1.936 -14.141 -24.062 1 92.5 192 LYS B C 1
ATOM 3417 O O . LYS B 1 192 ? 2.68 -13.797 -23.141 1 92.5 192 LYS B O 1
ATOM 3422 N N . ILE B 1 193 ? 1.512 -15.359 -24.344 1 95.25 193 ILE B N 1
ATOM 3423 C CA . ILE B 1 193 ? 2.051 -16.453 -23.547 1 95.25 193 ILE B CA 1
ATOM 3424 C C . ILE B 1 193 ? 2.918 -17.344 -24.422 1 95.25 193 ILE B C 1
ATOM 3426 O O . ILE B 1 193 ? 2.455 -17.859 -25.438 1 95.25 193 ILE B O 1
ATOM 3430 N N . LEU B 1 194 ? 4.172 -17.547 -24.016 1 95.75 194 LEU B N 1
ATOM 3431 C CA . LEU B 1 194 ? 5.094 -18.422 -24.734 1 95.75 194 LEU B CA 1
ATOM 3432 C C . LEU B 1 194 ? 5.305 -19.719 -23.969 1 95.75 194 LEU B C 1
ATOM 3434 O O . LEU B 1 194 ? 5.402 -19.719 -22.734 1 95.75 194 LEU B O 1
ATOM 3438 N N . TYR B 1 195 ? 5.43 -20.812 -24.719 1 96.06 195 TYR B N 1
ATOM 3439 C CA . TYR B 1 195 ? 5.605 -22.141 -24.141 1 96.06 195 TYR B CA 1
ATOM 3440 C C . TYR B 1 195 ? 6.902 -22.781 -24.625 1 96.06 195 TYR B C 1
ATOM 3442 O O . TYR B 1 195 ? 7.484 -22.328 -25.625 1 96.06 195 TYR B O 1
ATOM 3450 N N . PRO B 1 196 ? 7.363 -23.797 -23.922 1 94.62 196 PRO B N 1
ATOM 3451 C CA . PRO B 1 196 ? 8.633 -24.438 -24.281 1 94.62 196 PRO B CA 1
ATOM 3452 C C . PRO B 1 196 ? 8.602 -25.062 -25.672 1 94.62 196 PRO B C 1
ATOM 3454 O O . PRO B 1 196 ? 9.648 -25.156 -26.312 1 94.62 196 PRO B O 1
ATOM 3457 N N . ASP B 1 197 ? 7.469 -25.453 -26.141 1 92.38 197 ASP B N 1
ATOM 3458 C CA . ASP B 1 197 ? 7.387 -26.125 -27.438 1 92.38 197 ASP B CA 1
ATOM 3459 C C . ASP B 1 197 ? 7.371 -25.094 -28.578 1 92.38 197 ASP B C 1
ATOM 3461 O O . ASP B 1 197 ? 7.238 -25.469 -29.75 1 92.38 197 ASP B O 1
ATOM 3465 N N . GLY B 1 198 ? 7.438 -23.812 -28.219 1 90.5 198 GLY B N 1
ATOM 3466 C CA . GLY B 1 198 ? 7.508 -22.766 -29.219 1 90.5 198 GLY B CA 1
ATOM 3467 C C . GLY B 1 198 ? 6.164 -22.141 -29.531 1 90.5 198 GLY B C 1
ATOM 3468 O O . GLY B 1 198 ? 6.086 -21.125 -30.234 1 90.5 198 GLY B O 1
ATOM 3469 N N . SER B 1 199 ? 5.199 -22.719 -28.984 1 93.69 199 SER B N 1
ATOM 3470 C CA . SER B 1 199 ? 3.875 -22.156 -29.25 1 93.69 199 SER B CA 1
ATOM 3471 C C . SER B 1 199 ? 3.686 -20.828 -28.531 1 93.69 199 SER B C 1
ATOM 3473 O O . SER B 1 199 ? 4.316 -20.562 -27.5 1 93.69 199 SER B O 1
ATOM 3475 N N . LEU B 1 200 ? 2.854 -20 -29.203 1 92.81 200 LEU B N 1
ATOM 3476 C CA . LEU B 1 200 ? 2.537 -18.672 -28.703 1 92.81 200 LEU B CA 1
ATOM 3477 C C . LEU B 1 200 ? 1.028 -18.469 -28.641 1 92.81 200 LEU B C 1
ATOM 3479 O O . LEU B 1 200 ? 0.319 -18.734 -29.609 1 92.81 200 LEU B O 1
ATOM 3483 N N . GLU B 1 201 ? 0.583 -18.094 -27.469 1 94.06 201 GLU B N 1
ATOM 3484 C CA . GLU B 1 201 ? -0.827 -17.781 -27.266 1 94.06 201 GLU B CA 1
ATOM 3485 C C . GLU B 1 201 ? -1.029 -16.281 -27.031 1 94.06 201 GLU B C 1
ATOM 3487 O O . GLU B 1 201 ? -0.322 -15.68 -26.234 1 94.06 201 GLU B O 1
ATOM 3492 N N . ARG B 1 202 ? -1.954 -15.789 -27.766 1 90.94 202 ARG B N 1
ATOM 3493 C CA . ARG B 1 202 ? -2.281 -14.375 -27.609 1 90.94 202 ARG B CA 1
ATOM 3494 C C . ARG B 1 202 ? -3.607 -14.195 -26.891 1 90.94 202 ARG B C 1
ATOM 3496 O O . ARG B 1 202 ? -4.625 -14.758 -27.297 1 90.94 202 ARG B O 1
ATOM 3503 N N . ILE B 1 203 ? -3.471 -13.445 -25.75 1 89 203 ILE B N 1
ATOM 3504 C CA . ILE B 1 203 ? -4.672 -13.164 -24.969 1 89 203 ILE B CA 1
ATOM 3505 C C . ILE B 1 203 ? -4.988 -11.672 -25.031 1 89 203 ILE B C 1
ATOM 3507 O O . ILE B 1 203 ? -4.133 -10.836 -24.734 1 89 203 ILE B O 1
ATOM 3511 N N . THR B 1 204 ? -6.121 -11.367 -25.406 1 82.94 204 THR B N 1
ATOM 3512 C CA . THR B 1 204 ? -6.539 -9.977 -25.484 1 82.94 204 THR B CA 1
ATOM 3513 C C . THR B 1 204 ? -7.473 -9.625 -24.328 1 82.94 204 THR B C 1
ATOM 3515 O O . THR B 1 204 ? -8.094 -10.516 -23.734 1 82.94 204 THR B O 1
ATOM 3518 N N . ASP B 1 205 ? -7.277 -8.43 -23.875 1 74.25 205 ASP B N 1
ATOM 3519 C CA . ASP B 1 205 ? -8.148 -7.973 -22.797 1 74.25 205 ASP B CA 1
ATOM 3520 C C . ASP B 1 205 ? -9.547 -7.637 -23.328 1 74.25 205 ASP B C 1
ATOM 3522 O O . ASP B 1 205 ? -10.117 -6.605 -22.969 1 74.25 205 ASP B O 1
ATOM 3526 N N . GLU B 1 206 ? -10.047 -8.57 -24.062 1 68.81 206 GLU B N 1
ATOM 3527 C CA . GLU B 1 206 ? -11.438 -8.359 -24.438 1 68.81 206 GLU B CA 1
ATOM 3528 C C . GLU B 1 206 ? -12.375 -8.516 -23.25 1 68.81 206 GLU B C 1
ATOM 3530 O O . GLU B 1 206 ? -12.297 -9.508 -22.516 1 68.81 206 GLU B O 1
ATOM 3535 N N . ASP B 1 207 ? -13.102 -7.352 -22.766 1 65.31 207 ASP B N 1
ATOM 3536 C CA . ASP B 1 207 ? -14.141 -7.309 -21.734 1 65.31 207 ASP B CA 1
ATOM 3537 C C . ASP B 1 207 ? -13.539 -7.348 -20.328 1 65.31 207 ASP B C 1
ATOM 3539 O O . ASP B 1 207 ? -14.125 -7.91 -19.406 1 65.31 207 ASP B O 1
ATOM 3543 N N . GLN B 1 208 ? -12.242 -7.191 -20.219 1 69.56 208 GLN B N 1
ATOM 3544 C CA . GLN B 1 208 ? -11.594 -7.094 -18.922 1 69.56 208 GLN B CA 1
ATOM 3545 C C . GLN B 1 208 ? -11.438 -8.469 -18.281 1 69.56 208 GLN B C 1
ATOM 3547 O O . GLN B 1 208 ? -11.695 -8.633 -17.078 1 69.56 208 GLN B O 1
ATOM 3552 N N . LYS B 1 209 ? -11.195 -9.445 -19.172 1 80.25 209 LYS B N 1
ATOM 3553 C CA . LYS B 1 209 ? -11.086 -10.805 -18.656 1 80.25 209 LYS B CA 1
ATOM 3554 C C . LYS B 1 209 ? -9.68 -11.367 -18.859 1 80.25 209 LYS B C 1
ATOM 3556 O O . LYS B 1 209 ? -9.508 -12.57 -19.047 1 80.25 209 LYS B O 1
ATOM 3561 N N . ILE B 1 210 ? -8.734 -10.484 -18.906 1 85.81 210 ILE B N 1
ATOM 3562 C CA . ILE B 1 210 ? -7.375 -10.914 -19.219 1 85.81 210 ILE B CA 1
ATOM 3563 C C . ILE B 1 210 ? -6.875 -11.852 -18.125 1 85.81 210 ILE B C 1
ATOM 3565 O O . ILE B 1 210 ? -6.273 -12.891 -18.406 1 85.81 210 ILE B O 1
ATOM 3569 N N . ASN B 1 211 ? -7.152 -11.562 -16.906 1 86.69 211 ASN B N 1
ATOM 3570 C CA . ASN B 1 211 ? -6.684 -12.398 -15.797 1 86.69 211 ASN B CA 1
ATOM 3571 C C . ASN B 1 211 ? -7.352 -13.766 -15.805 1 86.69 211 ASN B C 1
ATOM 3573 O O . ASN B 1 211 ? -6.707 -14.773 -15.523 1 86.69 211 ASN B O 1
ATOM 3577 N N . GLU B 1 212 ? -8.602 -13.742 -16.109 1 87.62 212 GLU B N 1
ATOM 3578 C CA . GLU B 1 212 ? -9.328 -15.008 -16.203 1 87.62 212 GLU B CA 1
ATOM 3579 C C . GLU B 1 212 ? -8.766 -15.883 -17.312 1 87.62 212 GLU B C 1
ATOM 3581 O O . GLU B 1 212 ? -8.641 -17.094 -17.156 1 87.62 212 GLU B O 1
ATOM 3586 N N . ASN B 1 213 ? -8.477 -15.203 -18.391 1 91.06 213 ASN B N 1
ATOM 3587 C CA . ASN B 1 213 ? -7.953 -15.938 -19.531 1 91.06 213 ASN B CA 1
ATOM 3588 C C . ASN B 1 213 ? -6.551 -16.469 -19.25 1 91.06 213 ASN B C 1
ATOM 3590 O O . ASN B 1 213 ? -6.223 -17.594 -19.656 1 91.06 213 ASN B O 1
ATOM 3594 N N . ILE B 1 214 ? -5.789 -15.719 -18.625 1 92.25 214 ILE B N 1
ATOM 3595 C CA . ILE B 1 214 ? -4.465 -16.188 -18.234 1 92.25 214 ILE B CA 1
ATOM 3596 C C . ILE B 1 214 ? -4.594 -17.391 -17.297 1 92.25 214 ILE B C 1
ATOM 3598 O O . ILE B 1 214 ? -3.889 -18.391 -17.453 1 92.25 214 ILE B O 1
ATOM 3602 N N . ALA B 1 215 ? -5.512 -17.312 -16.375 1 92.88 215 ALA B N 1
ATOM 3603 C CA . ALA B 1 215 ? -5.734 -18.391 -15.43 1 92.88 215 ALA B CA 1
ATOM 3604 C C . ALA B 1 215 ? -6.172 -19.672 -16.141 1 92.88 215 ALA B C 1
ATOM 3606 O O . ALA B 1 215 ? -5.754 -20.766 -15.766 1 92.88 215 ALA B O 1
ATOM 3607 N N . LYS B 1 216 ? -6.996 -19.5 -17.094 1 93.44 216 LYS B N 1
ATOM 3608 C CA . LYS B 1 216 ? -7.441 -20.641 -17.875 1 93.44 216 LYS B CA 1
ATOM 3609 C C . LYS B 1 216 ? -6.27 -21.312 -18.594 1 93.44 216 LYS B C 1
ATOM 3611 O O . LYS B 1 216 ? -6.145 -22.547 -18.578 1 93.44 216 LYS B O 1
ATOM 3616 N N . SER B 1 217 ? -5.469 -20.484 -19.203 1 95.31 217 SER B N 1
ATOM 3617 C CA . SER B 1 217 ? -4.289 -21.016 -19.891 1 95.31 217 SER B CA 1
ATOM 3618 C C . SER B 1 217 ? -3.363 -21.734 -18.906 1 95.31 217 SER B C 1
ATOM 3620 O O . SER B 1 217 ? -2.816 -22.781 -19.234 1 95.31 217 SER B O 1
ATOM 3622 N N . LEU B 1 218 ? -3.219 -21.172 -17.766 1 96 218 LEU B N 1
ATOM 3623 C CA . LEU B 1 218 ? -2.396 -21.781 -16.719 1 96 218 LEU B CA 1
ATOM 3624 C C . LEU B 1 218 ? -2.957 -23.141 -16.297 1 96 218 LEU B C 1
ATOM 3626 O O . LEU B 1 218 ? -2.217 -24.109 -16.203 1 96 218 LEU B O 1
ATOM 3630 N N . ALA B 1 219 ? -4.234 -23.188 -16.047 1 95.69 219 ALA B N 1
ATOM 3631 C CA . ALA B 1 219 ? -4.891 -24.422 -15.633 1 95.69 219 ALA B CA 1
ATOM 3632 C C . ALA B 1 219 ? -4.746 -25.5 -16.703 1 95.69 219 ALA B C 1
ATOM 3634 O O . ALA B 1 219 ? -4.48 -26.672 -16.391 1 95.69 219 ALA B O 1
ATOM 3635 N N . ASN B 1 220 ? -4.922 -25.062 -17.906 1 95.62 220 ASN B N 1
ATOM 3636 C CA . ASN B 1 220 ? -4.785 -26 -19.016 1 95.62 220 ASN B CA 1
ATOM 3637 C C . ASN B 1 220 ? -3.371 -26.562 -19.094 1 95.62 220 ASN B C 1
ATOM 3639 O O . ASN B 1 220 ? -3.193 -27.781 -19.25 1 95.62 220 ASN B O 1
ATOM 3643 N N . ALA B 1 221 ? -2.426 -25.734 -19.016 1 96.06 221 ALA B N 1
ATOM 3644 C CA . ALA B 1 221 ? -1.032 -26.172 -19.047 1 96.06 221 ALA B CA 1
ATOM 3645 C C . ALA B 1 221 ? -0.728 -27.109 -17.891 1 96.06 221 ALA B C 1
ATOM 3647 O O . ALA B 1 221 ? -0.012 -28.109 -18.062 1 96.06 221 ALA B O 1
ATOM 3648 N N . HIS B 1 222 ? -1.261 -26.812 -16.766 1 96.75 222 HIS B N 1
ATOM 3649 C CA . HIS B 1 222 ? -1.028 -27.625 -15.578 1 96.75 222 HIS B CA 1
ATOM 3650 C C . HIS B 1 222 ? -1.656 -29 -15.734 1 96.75 222 HIS B C 1
ATOM 3652 O O . HIS B 1 222 ? -1.04 -30.016 -15.391 1 96.75 222 HIS B O 1
ATOM 3658 N N . GLU B 1 223 ? -2.824 -29.031 -16.219 1 95 223 GLU B N 1
ATOM 3659 C CA . GLU B 1 223 ? -3.496 -30.312 -16.469 1 95 223 GLU B CA 1
ATOM 3660 C C . GLU B 1 223 ? -2.689 -31.188 -17.406 1 95 223 GLU B C 1
ATOM 3662 O O . GLU B 1 223 ? -2.555 -32.406 -17.188 1 95 223 GLU B O 1
ATOM 3667 N N . LYS B 1 224 ? -2.234 -30.562 -18.422 1 93.19 224 LYS B N 1
ATOM 3668 C CA . LYS B 1 224 ? -1.413 -31.297 -19.391 1 93.19 224 LYS B CA 1
ATOM 3669 C C . LYS B 1 224 ? -0.169 -31.875 -18.719 1 93.19 224 LYS B C 1
ATOM 3671 O O . LYS B 1 224 ? 0.222 -33 -18.984 1 93.19 224 LYS B O 1
ATOM 3676 N N . ARG B 1 225 ? 0.4 -31.125 -17.875 1 92 225 ARG B N 1
ATOM 3677 C CA . ARG B 1 225 ? 1.593 -31.562 -17.156 1 92 225 ARG B CA 1
ATOM 3678 C C . ARG B 1 225 ? 1.279 -32.75 -16.25 1 92 225 ARG B C 1
ATOM 3680 O O . ARG B 1 225 ? 2.037 -33.719 -16.203 1 92 225 ARG B O 1
ATOM 3687 N N . ILE B 1 226 ? 0.233 -32.625 -15.539 1 93.56 226 ILE B N 1
ATOM 3688 C CA . ILE B 1 226 ? -0.165 -33.688 -14.633 1 93.56 226 ILE B CA 1
ATOM 3689 C C . ILE B 1 226 ? -0.381 -35 -15.414 1 93.56 226 ILE B C 1
ATOM 3691 O O . ILE B 1 226 ? 0.102 -36.062 -15.016 1 93.56 226 ILE B O 1
ATOM 3695 N N . LYS B 1 227 ? -1.031 -34.906 -16.531 1 91.69 227 LYS B N 1
ATOM 3696 C CA . LYS B 1 227 ? -1.308 -36.062 -17.375 1 91.69 227 LYS B CA 1
ATOM 3697 C C . LYS B 1 227 ? -0.016 -36.688 -17.906 1 91.69 227 LYS B C 1
ATOM 3699 O O . LYS B 1 227 ? 0.129 -37.906 -17.953 1 91.69 227 LYS B O 1
ATOM 3704 N N . PHE B 1 228 ? 0.847 -35.812 -18.281 1 87.69 228 PHE B N 1
ATOM 3705 C CA . PHE B 1 228 ? 2.121 -36.25 -18.828 1 87.69 228 PHE B CA 1
ATOM 3706 C C . PHE B 1 228 ? 2.92 -37 -17.781 1 87.69 228 PHE B C 1
ATOM 3708 O O . PHE B 1 228 ? 3.498 -38.062 -18.094 1 87.69 228 PHE B O 1
ATOM 3715 N N . CYS B 1 229 ? 2.975 -36.531 -16.578 1 85.06 229 CYS B N 1
ATOM 3716 C CA . CYS B 1 229 ? 3.738 -37.188 -15.508 1 85.06 229 CYS B CA 1
ATOM 3717 C C . CYS B 1 229 ? 3.09 -38.5 -15.078 1 85.06 229 CYS B C 1
ATOM 3719 O O . CYS B 1 229 ? 3.783 -39.438 -14.711 1 85.06 229 CYS B O 1
ATOM 3721 N N . GLN B 1 230 ? 1.841 -38.625 -15.086 1 84.25 230 GLN B N 1
ATOM 3722 C CA . GLN B 1 230 ? 1.128 -39.844 -14.734 1 84.25 230 GLN B CA 1
ATOM 3723 C C . GLN B 1 230 ? 1.409 -40.938 -15.75 1 84.25 230 GLN B C 1
ATOM 3725 O O . GLN B 1 230 ? 1.569 -42.125 -15.375 1 84.25 230 GLN B O 1
ATOM 3730 N N . ILE B 1 231 ? 1.477 -40.594 -16.969 1 83.69 231 ILE B N 1
ATOM 3731 C CA . ILE B 1 231 ? 1.774 -41.562 -18.031 1 83.69 231 ILE B CA 1
ATOM 3732 C C . ILE B 1 231 ? 3.211 -42.062 -17.875 1 83.69 231 ILE B C 1
ATOM 3734 O O . ILE B 1 231 ? 3.477 -43.25 -18 1 83.69 231 ILE B O 1
ATOM 3738 N N . LYS B 1 232 ? 4.156 -41.25 -17.562 1 79.69 232 LYS B N 1
ATOM 3739 C CA . LYS B 1 232 ? 5.562 -41.625 -17.391 1 79.69 232 LYS B CA 1
ATOM 3740 C C . LYS B 1 232 ? 5.75 -42.562 -16.203 1 79.69 232 LYS B C 1
ATOM 3742 O O . LYS B 1 232 ? 6.543 -43.5 -16.266 1 79.69 232 LYS B O 1
ATOM 3747 N N . ASP B 1 233 ? 5.137 -42.25 -15.141 1 74.12 233 ASP B N 1
ATOM 3748 C CA . ASP B 1 233 ? 5.242 -43.094 -13.953 1 74.12 233 ASP B CA 1
ATOM 3749 C C . ASP B 1 233 ? 4.547 -44.438 -14.172 1 74.12 233 ASP B C 1
ATOM 3751 O O . ASP B 1 233 ? 4.938 -45.469 -13.586 1 74.12 233 ASP B O 1
ATOM 3755 N N . GLY B 1 234 ? 3.422 -44.5 -14.766 1 62.09 234 GLY B N 1
ATOM 3756 C CA . GLY B 1 234 ? 2.764 -45.75 -15.094 1 62.09 234 GLY B CA 1
ATOM 3757 C C . GLY B 1 234 ? 3.527 -46.562 -16.125 1 62.09 234 GLY B C 1
ATOM 3758 O O . GLY B 1 234 ? 3.482 -47.812 -16.094 1 62.09 234 GLY B O 1
ATOM 3759 N N . LYS B 1 235 ? 4.184 -46.156 -17.188 1 57.25 235 LYS B N 1
ATOM 3760 C CA . LYS B 1 235 ? 4.996 -46.938 -18.125 1 57.25 235 LYS B CA 1
ATOM 3761 C C . LYS B 1 235 ? 6.211 -47.562 -17.422 1 57.25 235 LYS B C 1
ATOM 3763 O O . LYS B 1 235 ? 6.777 -48.531 -17.891 1 57.25 235 LYS B O 1
ATOM 3768 N N . ASN B 1 236 ? 6.676 -46.875 -16.344 1 49.09 236 ASN B N 1
ATOM 3769 C CA . ASN B 1 236 ? 7.812 -47.5 -15.688 1 49.09 236 ASN B CA 1
ATOM 3770 C C . ASN B 1 236 ? 7.402 -48.781 -14.945 1 49.09 236 ASN B C 1
ATOM 3772 O O . ASN B 1 236 ? 8.25 -49.469 -14.375 1 49.09 236 ASN B O 1
ATOM 3776 N N . GLU B 1 237 ? 6.195 -49 -14.641 1 43.22 237 GLU B N 1
ATOM 3777 C CA . GLU B 1 237 ? 5.855 -50.281 -14.008 1 43.22 237 GLU B CA 1
ATOM 3778 C C . GLU B 1 237 ? 5.855 -51.406 -15.023 1 43.22 237 GLU B C 1
ATOM 3780 O O . GLU B 1 237 ? 5.824 -52.594 -14.648 1 43.22 237 GLU B O 1
ATOM 3785 N N . ASN B 1 238 ? 5.551 -51.125 -16.312 1 36.69 238 ASN B N 1
ATOM 3786 C CA . ASN B 1 238 ? 5.59 -52.281 -17.203 1 36.69 238 ASN B CA 1
ATOM 3787 C C . ASN B 1 238 ? 7.012 -52.594 -17.672 1 36.69 238 ASN B C 1
ATOM 3789 O O . ASN B 1 238 ? 7.219 -53.438 -18.547 1 36.69 238 ASN B O 1
ATOM 3793 N N . ILE B 1 239 ? 8.039 -51.719 -17.391 1 30.27 239 ILE B N 1
ATOM 3794 C CA . ILE B 1 239 ? 9.344 -52.312 -17.703 1 30.27 239 ILE B CA 1
ATOM 3795 C C . ILE B 1 239 ? 9.828 -53.156 -16.531 1 30.27 239 ILE B C 1
ATOM 3797 O O . ILE B 1 239 ? 9.742 -52.75 -15.375 1 30.27 239 ILE B O 1
#

Radius of gyration: 27.17 Å; Cα contacts (8 Å, |Δi|>4): 642; chains: 2; bounding box: 61×106×58 Å

Organism: NCBI:txid1537102

InterPro domains:
  IPR007085 DNA/pantothenate metabolism flavoprotein, C-terminal [PF04127] (90-198)
  IPR035929 CoaB-like superfamily [G3DSA:3.40.50.10300] (1-228)
  IPR035929 CoaB-like superfamily [SSF102645] (1-225)

Secondary structure (DSSP, 8-state):
-PPPEEEEEETT---TTGGGT--SSSTTHHHHTEEE-TTS-EEE---TTHHHHHHHHHHHHHHHGGGEEEEEE-SHHHHHHHHHHHHHHHGGGGGG-EEEE-----SEE--GGGS-SS---TTS-EEEEEEEPPPHHHHHHHHHTTSSEEEEEEEESSHHHHHHHHHHHHSTTT--SEEEEEEGGGTTTEEEEE-TTS-EEEEE-GGG-HHHHHHHHHHHHHHHHHHHHHHHHHHTT--/-PPPEEEEEETT---TTGGGT--SSSTTHHHHTEEE-TTS-EEE---TTHHHHHHHHHHHHHHHGGGEEEEEESSHHHHHHHHHHHHHHHGGGGGG-EEEE-----SEE--GGGS-SS---TTS-EEEEEEEPPPHHHHHHHHHTTSSEEEEEEEESSHHHHHHHHHHHHSTTT--SEEEEEEGGGTTTEEEEE-TTS-EEEEE-GGG-HHHHHHHHHHHHHHHHHHHHHHHHHHTT--

pLDDT: mean 85.75, std 12.22, range [30.27, 97.44]

Foldseek 3Di:
DAAQDEAEEAPLDDDQLCVLQAPSVDRCVQVVQWDADPVRDIDGHDDDPSVVVNVVSVVVCVVCVVSYHYHHDHAPVRVLVVLLVVLQVCLVVFLVAADADEDDHDQKDQPPVQPDPDDDDPPDDDDTDIDGDDDSLLSNCVRNNDRYAYEEEDEAQDDVRQCVVQQVCCDPPNVHQKYWYAHPVCRQFWIWIAGNVGDIDIDGCDPNCRVVVVVVVRVVSSVVSVVVVVVVVVVVVVD/DAAQDEAEEAPLDDDQLCVLQAPSVDRCVQVVQWDADPVRDIDGHDPDPSVVVNVVSVVVCVVCVVSYHYHHDHAPVRVLVVLLVVLQVCLVVFLVAADADEDDHDQKDQPPVQPDPDDDDPPDDDDTDIDGDDDSLLSNCVRNNDRYAYEEEDEAQDDVRQCVVQVVCCDPPNVHQKYWYAHPVQRQFWIWIAGNVGDIDIDGCDPNCRVVVVVVVRVVSSVVSVVVVVVVVVVVVVD

Sequence (478 aa):
MGYFVIHLSRKNSHLPFLGKIVDYEHGMSVMDRLSVSKDGVIVFEPEGDQYLHAIKALKDYAENKNRLFVEHFTTVDEYQAKLKTIAYACTEFKEHVAFCLAAAVSDFKIPEANMPKEKLSSDSAITLHLEPVKKTRLLVRSICGTEPLLCCFKLATNEADLHTKANKMLQQPTLADMVVCNIFEDRKAVVKILYPDGSLERITDEDQKINENIAKSLANAHEKRIKFCQIKDGKNENIMGYFVIHLSRKNSHLPFLGKIVDYEHGMSVMDRLSVSKDGVIVFEPEGDQYLHAIKALKDYAENKNRLFVEHFTTVDEYQAKLKTIAYACTEFKEHVAFCLAAAVSDFKIPEANMPKEKLSSDSAITLHLEPVKKTRLLVRSICGTEPLLCCFKLATNEADLHTKANKMLQQPTLADMVVCNIFEDRKAVVKILYPDGSLERITDEDQKINENIAKSLANAHEKRIKFCQIKDGKNENI